Protein AF-A0A9C8L673-F1 (afdb_monomer)

Secondary structure (DSSP, 8-state):
------PPP-PPP--PPP-------TT--------SEEEEEEEESSEE-TT-EEEEEEEEEE-SSSPEEEEEEEEE--EETTEEPEEEEEPTTSPPPSEEETTEEEEEEEEE-TT-EEEEEEEEEPPSS-EEEEEEEEEE-TTS-----SSTTTTEEEEEE--SEEEEEEEE-SEEETT-EEEEEEEEEE-SSS-EEEEEEEEEPPTTEEEEEEEESSPPSEETTEEEEEEE-TT-EEEEEEEEEE--TTPPSEEEEEEEEEEE-STT--EEEEPPPEEEEEEE-PPPEEEEEEEESSEEETT-EEEEEEEEEE-SSSPEEEEEEEEEPPTTEEEEEE--SSSEEEE-SSEEEEEEEEE-TT-EEEEEEEEEE-TTPPSEEEEEEEEEE-SSS----PPPP-PEEEEEE---SEEEEEEEE-SEEETT-EEEEEEEEEE-SSS-EEEEEEEEEPPTTEEEEEEEESSPPEE-TTS-EEEEEEEEE-TT-EEEEEEEEEE-TTPPSEEEE-EEEEEETTEEE--SS---EEEEEPP-S-EEEEEEEES-SEEETT-EEEEEEEEEEESSS-EEEEEEEEE--TTEEEEEESSS-PPPEEETTEEEE-TTTSEEE-TT-EEEEEEEEEEPTTPPSEEEEEEEEEEEESS-S--PPEEEEEEEE----PPP------------

Radius of gyration: 57.79 Å; Cα contacts (8 Å, |Δi|>4): 1759; chains: 1; bounding box: 120×98×154 Å

Nearest PDB structures (foldseek):
  8wa2-assembly1_B  TM=1.754E-01  e=1.405E-17  Chlamydomonas reinhardtii
  8wa2-assembly1_F  TM=1.822E-01  e=8.745E-17  Chlamydomonas reinhardtii
  8wa2-assembly1_C  TM=1.808E-01  e=2.502E-16  Chlamydomonas reinhardtii
  8wa2-assembly1_D  TM=1.778E-01  e=2.502E-16  Chlamydomonas reinhardtii
  8txb-assembly1_A  TM=1.799E-01  e=7.451E-13  Chlamydomonas reinhardtii

Mean predicted aligned error: 19.97 Å

Foldseek 3Di:
DDDDDDDDDDDDDDDDDDDDDDDDDPPPPPDPQDQQWAWFKEWPPQEAAAQGKIKMKIKIFGAFQAKDWWKKKKKFFWDDPPFTKAFDFWDPPADAFPDDDDRIGMHTGDMAHHRGMHMTMTMIGHHLDWAKTKIFMDMDHPVDDDNDHPDNCRRIYIHGHDAQKAKAKDKPPLEEAAQAKIKMKIKIFGQDPFKFFFKKKWKAFFPQKFFDFWDDFDDFPDGVVTMDTDTAGHGGMGMTMTMIHGHDLQDDFAKTWMWMWIAGPDPRRGDIHIYDIGIHGHHDYDWDKDKDKEKPPLEDEAFGKIKMKIKIWTQGQDKFAFKKKKKAFWPQKFFDFWPFDQWDFDDGPNITMTTHGMDHHGDMGMTMGMMTGHNPDDFDWTWMWMWMATDPDGPVTDPIHDTHIHGYDHDHQKEWEKAKPPLEEAAQDKIKMKIKIWGQHPAKFAFKKKKKFWFPQKAWADWPDDDFFQADFRNRMGMDTDGIAGHGRMDMTMTMMHHHLPDAFDKTFMDMAMDTPRHGDDHPDDTHIHGYHHDPAFHKDWAKGKPDQEDEAFDKIKMKIKIFGQGVFKWFFKKKKKFFDPQKAWDFWPDPFDQFDDDPVITIQTRVGPGIDGNGGMDMTMTIMTGHNPHDFAKDWIWMAMATVVGRRDRRIHTYIHGYDYDDDDPDDDDDDDDDDDDD

Solvent-accessible surface area (backbone atoms only — not comparable to full-atom values): 36411 Å² total; per-residue (Å²): 138,86,87,82,88,85,87,83,84,80,89,84,83,84,82,89,78,88,81,81,88,72,82,88,72,96,75,78,79,79,78,80,82,69,61,41,36,46,45,38,38,42,48,44,60,49,61,40,44,32,60,28,73,32,36,39,39,40,36,40,32,26,73,38,81,62,65,49,67,44,32,32,38,42,34,40,49,30,61,51,97,89,36,61,30,39,83,70,49,70,43,90,93,40,83,76,63,78,43,76,58,95,45,35,43,27,37,65,66,37,68,30,49,37,65,34,69,44,64,48,40,33,36,32,34,42,27,75,53,61,47,82,31,61,30,41,54,49,54,47,45,90,85,74,69,60,56,52,46,98,40,86,61,35,30,37,24,59,33,36,22,41,66,38,55,50,49,48,65,51,63,45,61,50,58,46,45,61,75,42,68,33,38,39,38,38,41,41,33,24,72,32,97,51,69,43,54,61,33,34,39,39,38,48,67,29,89,40,45,44,72,66,46,80,74,46,61,75,76,61,82,40,60,83,61,35,24,37,75,41,72,34,46,53,74,31,73,45,54,40,29,33,32,34,28,33,78,43,51,80,44,69,58,44,80,40,57,31,40,39,43,26,42,32,80,38,96,71,50,68,47,83,44,63,28,73,69,43,63,34,34,30,77,42,52,66,78,25,68,51,76,48,69,47,58,46,57,48,59,43,39,30,47,31,72,33,36,40,42,36,40,39,34,29,52,18,90,60,66,42,34,53,31,36,40,39,36,39,56,28,91,56,47,43,66,71,46,82,68,48,73,86,55,45,81,76,43,58,69,78,37,36,29,34,40,32,69,63,46,47,48,69,36,71,49,60,46,31,34,34,33,28,35,30,77,84,45,68,61,47,80,40,51,29,44,43,42,39,41,36,76,72,60,85,46,91,57,46,78,65,46,78,57,46,57,32,36,33,42,75,52,75,39,39,47,32,43,56,44,55,45,59,44,65,44,45,25,52,36,72,34,34,40,42,35,43,40,32,33,66,30,92,58,61,46,50,58,34,35,38,39,40,35,47,34,92,62,34,29,60,51,48,74,76,37,64,79,78,55,54,62,48,75,75,28,31,34,40,35,40,81,34,71,64,44,47,57,67,38,75,50,60,43,27,33,33,30,39,33,37,48,85,45,68,64,45,78,44,46,39,47,66,45,41,42,33,91,89,48,88,33,60,55,74,57,75,56,45,55,34,38,34,37,57,48,89,59,61,21,41,49,69,46,42,34,50,77,51,58,65,43,41,49,56,37,74,44,38,41,37,39,40,39,34,33,56,39,83,47,64,34,30,54,25,27,40,42,31,40,42,39,93,49,42,42,85,71,47,71,76,52,102,64,56,80,58,53,78,55,86,54,31,45,28,29,45,44,86,33,61,22,68,44,46,49,74,38,72,49,76,50,38,32,36,32,36,34,34,76,80,43,72,74,46,79,42,56,37,32,35,35,38,40,30,44,71,78,44,40,52,74,63,60,30,52,31,59,32,33,31,42,80,70,82,76,76,77,79,81,79,84,77,85,83,80,82,79,85,87,128

Structure (mmCIF, N/CA/C/O backbone):
data_AF-A0A9C8L673-F1
#
_entry.id   AF-A0A9C8L673-F1
#
loop_
_atom_site.group_PDB
_atom_site.id
_atom_site.type_symbol
_atom_site.label_atom_id
_atom_site.label_alt_id
_atom_site.label_comp_id
_atom_site.label_asym_id
_atom_site.label_entity_id
_atom_site.label_seq_id
_atom_site.pdbx_PDB_ins_code
_atom_site.Cartn_x
_atom_site.Cartn_y
_atom_site.Cartn_z
_atom_site.occupancy
_atom_site.B_iso_or_equiv
_atom_site.auth_seq_id
_atom_site.auth_comp_id
_atom_site.auth_asym_id
_atom_site.auth_atom_id
_atom_site.pdbx_PDB_model_num
ATOM 1 N N . MET A 1 1 ? 33.369 28.842 -20.170 1.00 35.59 1 MET A N 1
ATOM 2 C CA . MET A 1 1 ? 34.701 29.177 -19.615 1.00 35.59 1 MET A CA 1
ATOM 3 C C . MET A 1 1 ? 35.451 27.882 -19.359 1.00 35.59 1 MET A C 1
ATOM 5 O O . MET A 1 1 ? 34.819 26.948 -18.892 1.00 35.59 1 MET A O 1
ATOM 9 N N . GLY A 1 2 ? 36.757 27.855 -19.638 1.00 32.34 2 GLY A N 1
ATOM 10 C CA . GLY A 1 2 ? 37.657 26.732 -19.344 1.00 32.34 2 GLY A CA 1
ATOM 11 C C . GLY A 1 2 ? 38.035 25.933 -20.591 1.00 32.34 2 GLY A C 1
ATOM 12 O O . GLY A 1 2 ? 37.265 25.095 -21.038 1.00 32.34 2 GLY A O 1
ATOM 13 N N . GLY A 1 3 ? 39.199 26.234 -21.170 1.00 31.56 3 GLY A N 1
ATOM 14 C CA . GLY A 1 3 ? 39.782 25.476 -22.280 1.00 31.56 3 GLY A CA 1
ATOM 15 C C . GLY A 1 3 ? 40.693 24.345 -21.810 1.00 31.56 3 GLY A C 1
ATOM 16 O O . GLY A 1 3 ? 41.076 24.341 -20.650 1.00 31.56 3 GLY A O 1
ATOM 17 N N . PHE A 1 4 ? 41.063 23.449 -22.733 1.00 31.27 4 PHE A N 1
ATOM 18 C CA . PHE A 1 4 ? 42.420 22.915 -22.933 1.00 31.27 4 PHE A CA 1
ATOM 19 C C . PHE A 1 4 ? 42.518 22.228 -24.316 1.00 31.27 4 PHE A C 1
ATOM 21 O O . PHE A 1 4 ? 41.842 21.248 -24.594 1.00 31.27 4 PHE A O 1
ATOM 28 N N . VAL A 1 5 ? 43.320 22.857 -25.183 1.00 31.53 5 VAL A N 1
ATOM 29 C CA . VAL A 1 5 ? 44.397 22.350 -26.062 1.00 31.53 5 VAL A CA 1
ATOM 30 C C . VAL A 1 5 ? 44.378 20.886 -26.542 1.00 31.53 5 VAL A C 1
ATOM 32 O O . VAL A 1 5 ? 44.521 19.974 -25.739 1.00 31.53 5 VAL A O 1
ATOM 35 N N . TYR A 1 6 ? 44.477 20.703 -27.868 1.00 25.89 6 TYR A N 1
ATOM 36 C CA . TYR A 1 6 ? 45.421 19.751 -28.473 1.00 25.89 6 TYR A CA 1
ATOM 37 C C . TYR A 1 6 ? 46.210 20.420 -29.609 1.00 25.89 6 TYR A C 1
ATOM 39 O O . TYR A 1 6 ? 45.678 21.159 -30.434 1.00 25.89 6 TYR A O 1
ATOM 47 N N . THR A 1 7 ? 47.515 20.183 -29.563 1.00 28.44 7 THR A N 1
ATOM 48 C CA . THR A 1 7 ? 48.621 20.714 -30.366 1.00 28.44 7 THR A CA 1
ATOM 49 C C . THR A 1 7 ? 48.690 20.123 -31.775 1.00 28.44 7 THR A C 1
ATOM 51 O O . THR A 1 7 ? 48.668 18.906 -31.929 1.00 28.44 7 THR A O 1
ATOM 54 N N . ALA A 1 8 ? 48.887 20.980 -32.783 1.00 27.06 8 ALA A N 1
ATOM 55 C CA . ALA A 1 8 ? 49.364 20.601 -34.113 1.00 27.06 8 ALA A CA 1
ATOM 56 C C . ALA A 1 8 ? 50.887 20.812 -34.189 1.00 27.06 8 ALA A C 1
ATOM 58 O O . ALA A 1 8 ? 51.390 21.872 -33.813 1.00 27.06 8 ALA A O 1
ATOM 59 N N . VAL A 1 9 ? 51.612 19.792 -34.653 1.00 28.94 9 VAL A N 1
ATOM 60 C CA . VAL A 1 9 ? 53.073 19.786 -34.804 1.00 28.94 9 VAL A CA 1
ATOM 61 C C . VAL A 1 9 ? 53.443 20.093 -36.260 1.00 28.94 9 VAL A C 1
ATOM 63 O O . VAL A 1 9 ? 53.051 19.376 -37.172 1.00 28.94 9 VAL A O 1
ATOM 66 N N . SER A 1 10 ? 54.153 21.217 -36.399 1.00 28.69 10 SER A N 1
ATOM 67 C CA . SER A 1 10 ? 55.094 21.691 -37.430 1.00 28.69 10 SER A CA 1
ATOM 68 C C . SER A 1 10 ? 55.016 21.169 -38.874 1.00 28.69 10 SER A C 1
ATOM 70 O O . SER A 1 10 ? 55.391 20.037 -39.172 1.00 28.69 10 SER A O 1
ATOM 72 N N . ALA A 1 11 ? 54.742 22.103 -39.790 1.00 28.67 11 ALA A N 1
ATOM 73 C CA . ALA A 1 11 ? 55.317 22.108 -41.130 1.00 28.67 11 ALA A CA 1
ATOM 74 C C . ALA A 1 11 ? 56.735 22.706 -41.059 1.00 28.67 11 ALA A C 1
ATOM 76 O O . ALA A 1 11 ? 56.901 23.850 -40.631 1.00 28.67 11 ALA A O 1
ATOM 77 N N . GLU A 1 12 ? 57.747 21.942 -41.469 1.00 29.77 12 GLU A N 1
ATOM 78 C CA . GLU A 1 12 ? 59.088 22.466 -41.723 1.00 29.77 12 GLU A CA 1
ATOM 79 C C . GLU A 1 12 ? 59.217 22.883 -43.188 1.00 29.77 12 GLU A C 1
ATOM 81 O O . GLU A 1 12 ? 58.842 22.171 -44.117 1.00 29.77 12 GLU A O 1
ATOM 86 N N . THR A 1 13 ? 59.743 24.090 -43.360 1.00 31.95 13 THR A N 1
ATOM 87 C CA . THR A 1 13 ? 60.019 24.747 -44.634 1.00 31.95 13 THR A CA 1
ATOM 88 C C . THR A 1 13 ? 61.479 24.469 -44.984 1.00 31.95 13 THR A C 1
ATOM 90 O O . THR A 1 13 ? 62.339 24.717 -44.144 1.00 31.95 13 THR A O 1
ATOM 93 N N . TYR A 1 14 ? 61.792 24.041 -46.211 1.00 27.98 14 TYR A N 1
ATOM 94 C CA . TYR A 1 14 ? 63.162 24.100 -46.739 1.00 27.98 14 TYR A CA 1
ATOM 95 C C . TYR A 1 14 ? 63.211 24.933 -48.029 1.00 27.98 14 TYR A C 1
ATOM 97 O O . TYR A 1 14 ? 62.937 24.464 -49.126 1.00 27.98 14 TYR A O 1
ATOM 105 N N . MET A 1 15 ? 63.503 26.219 -47.816 1.00 28.95 15 MET A N 1
ATOM 106 C CA . MET A 1 15 ? 64.456 27.075 -48.536 1.00 28.95 15 MET A CA 1
ATOM 107 C C . MET A 1 15 ? 64.627 26.854 -50.051 1.00 28.95 15 MET A C 1
ATOM 109 O O . MET A 1 15 ? 65.399 26.006 -50.493 1.00 28.95 15 MET A O 1
ATOM 113 N N . ALA A 1 16 ? 64.025 27.747 -50.841 1.00 30.86 16 ALA A N 1
ATOM 114 C CA . ALA A 1 16 ? 64.469 28.041 -52.199 1.00 30.86 16 ALA A CA 1
ATOM 115 C C . ALA A 1 16 ? 65.799 28.821 -52.162 1.00 30.86 16 ALA A C 1
ATOM 117 O O . ALA A 1 16 ? 65.893 29.863 -51.511 1.00 30.86 16 ALA A O 1
ATOM 118 N N . ALA A 1 17 ? 66.815 28.327 -52.873 1.00 30.39 17 ALA A N 1
ATOM 119 C CA . ALA A 1 17 ? 68.044 29.060 -53.174 1.00 30.39 17 ALA A CA 1
ATOM 120 C C . ALA A 1 17 ? 67.933 29.735 -54.560 1.00 30.39 17 ALA A C 1
ATOM 122 O O . ALA A 1 17 ? 67.296 29.174 -55.455 1.00 30.39 17 ALA A O 1
ATOM 123 N N . PRO A 1 18 ? 68.526 30.927 -54.764 1.00 36.09 18 PRO A N 1
ATOM 124 C CA . PRO A 1 18 ? 68.388 31.689 -55.999 1.00 36.09 18 PRO A CA 1
ATOM 125 C C . PRO A 1 18 ? 69.344 31.146 -57.066 1.00 36.09 18 PRO A C 1
ATOM 127 O O . PRO A 1 18 ? 70.542 31.023 -56.820 1.00 36.09 18 PRO A O 1
ATOM 130 N N . ILE A 1 19 ? 68.837 30.861 -58.266 1.00 32.25 19 ILE A N 1
ATOM 131 C CA . ILE A 1 19 ? 69.687 30.607 -59.435 1.00 32.25 19 ILE A CA 1
ATOM 132 C C . ILE A 1 19 ? 69.687 31.875 -60.289 1.00 32.25 19 ILE A C 1
ATOM 134 O O . ILE A 1 19 ? 68.665 32.268 -60.852 1.00 32.25 19 ILE A O 1
ATOM 138 N N . CYS A 1 20 ? 70.847 32.530 -60.346 1.00 29.39 20 CYS A N 1
ATOM 139 C CA . CYS A 1 20 ? 71.157 33.559 -61.329 1.00 29.39 20 CYS A CA 1
ATOM 140 C C . CYS A 1 20 ? 71.149 32.934 -62.729 1.00 29.39 20 CYS A C 1
ATOM 142 O O . CYS A 1 20 ? 71.805 31.923 -62.967 1.00 29.39 20 CYS A O 1
ATOM 144 N N . ILE A 1 21 ? 70.414 33.551 -63.651 1.00 36.72 21 ILE A N 1
ATOM 145 C CA . ILE A 1 21 ? 70.457 33.226 -65.075 1.00 36.72 21 ILE A CA 1
ATOM 146 C C . ILE A 1 21 ? 71.774 33.778 -65.632 1.00 36.72 21 ILE A C 1
ATOM 148 O O . ILE A 1 21 ? 71.919 34.990 -65.776 1.00 36.72 21 ILE A O 1
ATOM 152 N N . GLU A 1 22 ? 72.708 32.897 -65.979 1.00 34.75 22 GLU A N 1
ATOM 153 C CA . GLU A 1 22 ? 73.768 33.189 -66.944 1.00 34.75 22 GLU A CA 1
ATOM 154 C C . GLU A 1 22 ? 73.560 32.313 -68.184 1.00 34.75 22 GLU A C 1
ATOM 156 O O . GLU A 1 22 ? 73.491 31.094 -68.088 1.00 34.75 22 GLU A O 1
ATOM 161 N N . SER A 1 23 ? 73.469 32.974 -69.342 1.00 34.47 23 SER A N 1
ATOM 162 C CA . SER A 1 23 ? 73.845 32.464 -70.666 1.00 34.47 23 SER A CA 1
ATOM 163 C C . SER A 1 23 ? 73.240 31.124 -71.127 1.00 34.47 23 SER A C 1
ATOM 165 O O . SER A 1 23 ? 73.740 30.044 -70.828 1.00 34.47 23 SER A O 1
ATOM 167 N N . ILE A 1 24 ? 72.236 31.213 -72.002 1.00 38.72 24 ILE A N 1
ATOM 168 C CA . ILE A 1 24 ? 71.725 30.096 -72.809 1.00 38.72 24 ILE A CA 1
ATOM 169 C C . ILE A 1 24 ? 72.817 29.645 -73.797 1.00 38.72 24 ILE A C 1
ATOM 171 O O . ILE A 1 24 ? 73.172 30.395 -74.705 1.00 38.72 24 ILE A O 1
ATOM 175 N N . ASP A 1 25 ? 73.308 28.413 -73.650 1.00 40.44 25 ASP A N 1
ATOM 176 C CA . ASP A 1 25 ? 73.927 27.654 -74.743 1.00 40.44 25 ASP A CA 1
ATOM 177 C C . ASP A 1 25 ? 72.799 27.113 -75.653 1.00 40.44 25 ASP A C 1
ATOM 179 O O . ASP A 1 25 ? 71.955 26.352 -75.171 1.00 40.44 25 ASP A O 1
ATOM 183 N N . PRO A 1 26 ? 72.718 27.482 -76.948 1.00 47.59 26 PRO A N 1
ATOM 184 C CA . PRO A 1 26 ? 71.648 27.028 -77.836 1.00 47.59 26 PRO A CA 1
ATOM 185 C C . PRO A 1 26 ? 71.803 25.584 -78.351 1.00 47.59 26 PRO A C 1
ATOM 187 O O . PRO A 1 26 ? 71.117 25.225 -79.309 1.00 47.59 26 PRO A O 1
ATOM 190 N N . THR A 1 27 ? 72.684 24.750 -77.783 1.00 49.81 27 THR A N 1
ATOM 191 C CA . THR A 1 27 ? 72.929 23.386 -78.303 1.00 49.81 27 THR A CA 1
ATOM 192 C C . THR A 1 27 ? 72.735 22.226 -77.324 1.00 49.81 27 THR A C 1
ATOM 194 O O . THR A 1 27 ? 73.124 21.098 -77.627 1.00 49.81 27 THR A O 1
ATOM 197 N N . ALA A 1 28 ? 72.025 22.425 -76.211 1.00 42.72 28 ALA A N 1
ATOM 198 C CA . ALA A 1 28 ? 71.525 21.297 -75.423 1.00 42.72 28 ALA A CA 1
ATOM 199 C C . ALA A 1 28 ? 70.303 20.656 -76.115 1.00 42.72 28 ALA A C 1
ATOM 201 O O . ALA A 1 28 ? 69.179 21.151 -76.024 1.00 42.72 28 ALA A O 1
ATOM 202 N N . GLN A 1 29 ? 70.526 19.553 -76.834 1.00 45.50 29 GLN A N 1
ATOM 203 C CA . GLN A 1 29 ? 69.458 18.658 -77.285 1.00 45.50 29 GLN A CA 1
ATOM 204 C C . GLN A 1 29 ? 68.737 18.105 -76.046 1.00 45.50 29 GLN A C 1
ATOM 206 O O . GLN A 1 29 ? 69.308 17.324 -75.289 1.00 45.50 29 GLN A O 1
ATOM 211 N N . VAL A 1 30 ? 67.488 18.519 -75.830 1.00 42.88 30 VAL A N 1
ATOM 212 C CA . VAL A 1 30 ? 66.579 17.840 -74.902 1.00 42.88 30 VAL A CA 1
ATOM 213 C C . VAL A 1 30 ? 66.146 16.549 -75.588 1.00 42.88 30 VAL A C 1
ATOM 215 O O . VAL A 1 30 ? 65.325 16.568 -76.504 1.00 42.88 30 VAL A O 1
ATOM 218 N N . GLU A 1 31 ? 66.741 15.430 -75.185 1.00 42.56 31 GLU A N 1
ATOM 219 C CA . GLU A 1 31 ? 66.270 14.105 -75.568 1.00 42.56 31 GLU A CA 1
ATOM 220 C C . GLU A 1 31 ? 64.918 13.881 -74.875 1.00 42.56 31 GLU A C 1
ATOM 222 O O . GLU A 1 31 ? 64.834 13.744 -73.655 1.00 42.56 31 GLU A O 1
ATOM 227 N N . VAL A 1 32 ? 63.830 13.936 -75.647 1.00 44.84 32 VAL A N 1
ATOM 228 C CA . VAL A 1 32 ? 62.503 13.541 -75.169 1.00 44.84 32 VAL A CA 1
ATOM 229 C C . VAL A 1 32 ? 62.574 12.043 -74.893 1.00 44.84 32 VAL A C 1
ATOM 231 O O . VAL A 1 32 ? 62.587 11.240 -75.826 1.00 44.84 32 VAL A O 1
ATOM 234 N N . VAL A 1 33 ? 62.655 11.667 -73.617 1.00 49.94 33 VAL A N 1
ATOM 235 C CA . VAL A 1 33 ? 62.557 10.271 -73.189 1.00 49.94 33 VAL A CA 1
ATOM 236 C C . VAL A 1 33 ? 61.153 9.793 -73.552 1.00 49.94 33 VAL A C 1
ATOM 238 O O . VAL A 1 33 ? 60.164 10.221 -72.964 1.00 49.94 33 VAL A O 1
ATOM 241 N N . LYS A 1 34 ? 61.055 8.963 -74.587 1.00 57.34 34 LYS A N 1
ATOM 242 C CA . LYS A 1 34 ? 59.799 8.354 -75.018 1.00 57.34 34 LYS A CA 1
ATOM 243 C C . LYS A 1 34 ? 59.564 7.111 -74.157 1.00 57.34 34 LYS A C 1
ATOM 245 O O . LYS A 1 34 ? 60.416 6.232 -74.116 1.00 57.34 34 LYS A O 1
ATOM 250 N N . GLU A 1 35 ? 58.422 7.030 -73.482 1.00 65.19 35 GLU A N 1
ATOM 251 C CA . GLU A 1 35 ? 57.990 5.810 -72.785 1.00 65.19 35 GLU A CA 1
ATOM 252 C C . GLU A 1 35 ? 57.924 4.635 -73.779 1.00 65.19 35 GLU A C 1
ATOM 254 O O . GLU A 1 35 ? 57.133 4.671 -74.731 1.00 65.19 35 GLU A O 1
ATOM 259 N N . ILE A 1 36 ? 58.737 3.589 -73.577 1.00 77.19 36 ILE A N 1
ATOM 260 C CA . ILE A 1 36 ? 58.704 2.404 -74.455 1.00 77.19 36 ILE A CA 1
ATOM 261 C C . ILE A 1 36 ? 57.532 1.487 -74.093 1.00 77.19 36 ILE A C 1
ATOM 263 O O . ILE A 1 36 ? 56.841 0.982 -74.980 1.00 77.19 36 ILE A O 1
ATOM 267 N N . ILE A 1 37 ? 57.313 1.238 -72.799 1.00 85.25 37 ILE A N 1
ATOM 268 C CA . ILE A 1 37 ? 56.260 0.342 -72.317 1.00 85.25 37 ILE A CA 1
ATOM 269 C C . ILE A 1 37 ? 55.188 1.157 -71.604 1.00 85.25 37 ILE A C 1
ATOM 271 O O . ILE A 1 37 ? 55.451 1.752 -70.566 1.00 85.25 37 ILE A O 1
ATOM 275 N N . GLU A 1 38 ? 53.966 1.106 -72.123 1.00 86.69 38 GLU A N 1
ATOM 276 C CA . GLU A 1 38 ? 52.779 1.604 -71.431 1.00 86.69 38 GLU A CA 1
ATOM 277 C C . GLU A 1 38 ? 52.245 0.514 -70.496 1.00 86.69 38 GLU A C 1
ATOM 279 O O . GLU A 1 38 ? 51.929 -0.597 -70.942 1.00 86.69 38 GLU A O 1
ATOM 284 N N . LEU A 1 39 ? 52.151 0.831 -69.203 1.00 89.56 39 LEU A N 1
ATOM 285 C CA . LEU A 1 39 ? 51.694 -0.078 -68.156 1.00 89.56 39 LEU A CA 1
ATOM 286 C C . LEU A 1 39 ? 50.306 0.334 -67.662 1.00 89.56 39 LEU A C 1
ATOM 288 O O . LEU A 1 39 ? 50.127 1.438 -67.158 1.00 89.56 39 LEU A O 1
ATOM 292 N N . LYS A 1 40 ? 49.336 -0.578 -67.770 1.00 91.12 40 LYS A N 1
ATOM 293 C CA . LYS A 1 40 ? 47.960 -0.377 -67.296 1.00 91.12 40 LYS A CA 1
ATOM 294 C C . LYS A 1 40 ? 47.486 -1.518 -66.420 1.00 91.12 40 LYS A C 1
ATOM 296 O O . LYS A 1 40 ? 47.863 -2.671 -66.634 1.00 91.12 40 LYS A O 1
ATOM 301 N N . LYS A 1 41 ? 46.598 -1.215 -65.480 1.00 94.19 41 LYS A N 1
ATOM 302 C CA . LYS A 1 41 ? 46.007 -2.182 -64.565 1.00 94.19 41 LYS A CA 1
ATOM 303 C C . LYS A 1 41 ? 44.508 -1.967 -64.419 1.00 94.19 41 LYS A C 1
ATOM 305 O O . LYS A 1 41 ? 44.035 -0.846 -64.285 1.00 94.19 41 LYS A O 1
ATOM 310 N N . LYS A 1 42 ? 43.754 -3.065 -64.396 1.00 94.62 42 LYS A N 1
ATOM 311 C CA . LYS A 1 42 ? 42.303 -3.052 -64.185 1.00 94.62 42 LYS A CA 1
ATOM 312 C C . LYS A 1 42 ? 41.864 -4.165 -63.236 1.00 94.62 42 LYS A C 1
ATOM 314 O O . LYS A 1 42 ? 42.452 -5.245 -63.246 1.00 94.62 42 LYS A O 1
ATOM 319 N N . ALA A 1 43 ? 40.820 -3.904 -62.451 1.00 94.88 43 ALA A N 1
ATOM 320 C CA . ALA A 1 43 ? 40.105 -4.898 -61.654 1.00 94.88 43 ALA A CA 1
ATOM 321 C C . ALA A 1 43 ? 38.739 -5.214 -62.274 1.00 94.88 43 ALA A C 1
ATOM 323 O O . ALA A 1 43 ? 38.100 -4.352 -62.880 1.00 94.88 43 ALA A O 1
ATOM 324 N N . THR A 1 44 ? 38.268 -6.452 -62.150 1.00 92.06 44 THR A N 1
ATOM 325 C CA . THR A 1 44 ? 36.900 -6.825 -62.529 1.00 92.06 44 THR A CA 1
ATOM 326 C C . THR A 1 44 ? 36.389 -7.971 -61.647 1.00 92.06 44 THR A C 1
ATOM 328 O O . THR A 1 44 ? 37.042 -9.015 -61.595 1.00 92.06 44 THR A O 1
ATOM 331 N N . PRO A 1 45 ? 35.223 -7.828 -60.988 1.00 88.31 45 PRO A N 1
ATOM 332 C CA . PRO A 1 45 ? 34.434 -6.595 -60.850 1.00 88.31 45 PRO A CA 1
ATOM 333 C C . PRO A 1 45 ? 35.122 -5.562 -59.928 1.00 88.31 45 PRO A C 1
ATOM 335 O O . PRO A 1 45 ? 36.024 -5.906 -59.171 1.00 88.31 45 PRO A O 1
ATOM 338 N N . GLU A 1 46 ? 34.712 -4.292 -60.007 1.00 84.81 46 GLU A N 1
ATOM 339 C CA . GLU A 1 46 ? 35.272 -3.187 -59.196 1.00 84.81 46 GLU A CA 1
ATOM 340 C C . GLU A 1 46 ? 34.712 -3.146 -57.759 1.00 84.81 46 GLU A C 1
ATOM 342 O O . GLU A 1 46 ? 35.268 -2.462 -56.905 1.00 84.81 46 GLU A O 1
ATOM 347 N N . ALA A 1 47 ? 33.655 -3.917 -57.471 1.00 79.56 47 ALA A N 1
ATOM 348 C CA . ALA A 1 47 ? 33.102 -4.109 -56.133 1.00 79.56 47 ALA A CA 1
ATOM 349 C C . ALA A 1 47 ? 32.771 -5.588 -55.879 1.00 79.56 47 ALA A C 1
ATOM 351 O O . ALA A 1 47 ? 32.221 -6.263 -56.754 1.00 79.56 47 ALA A O 1
ATOM 352 N N . VAL A 1 48 ? 33.102 -6.091 -54.688 1.00 77.38 48 VAL A N 1
ATOM 353 C CA . VAL A 1 48 ? 32.907 -7.498 -54.288 1.00 77.38 48 VAL A CA 1
ATOM 354 C C . VAL A 1 48 ? 32.566 -7.614 -52.800 1.00 77.38 48 VAL A C 1
ATOM 356 O O . VAL A 1 48 ? 32.988 -6.770 -52.016 1.00 77.38 48 VAL A O 1
ATOM 359 N N . PRO A 1 49 ? 31.840 -8.656 -52.362 1.00 70.31 49 PRO A N 1
ATOM 360 C CA . PRO A 1 49 ? 31.674 -8.932 -50.936 1.00 70.31 49 PRO A CA 1
ATOM 361 C C . PRO A 1 49 ? 32.995 -9.405 -50.297 1.00 70.31 49 PRO A C 1
ATOM 363 O O . PRO A 1 49 ? 33.933 -9.777 -51.015 1.00 70.31 49 PRO A O 1
ATOM 366 N N . PRO A 1 50 ? 33.084 -9.467 -48.954 1.00 76.88 50 PRO A N 1
ATOM 367 C CA . PRO A 1 50 ? 34.266 -9.971 -48.276 1.00 76.88 50 PRO A CA 1
ATOM 368 C C . PRO A 1 50 ? 34.497 -11.435 -48.648 1.00 76.88 50 PRO A C 1
ATOM 370 O O . PRO A 1 50 ? 33.545 -12.191 -48.850 1.00 76.88 50 PRO A O 1
ATOM 373 N N . LEU A 1 51 ? 35.764 -11.832 -48.786 1.00 75.19 51 LEU A N 1
ATOM 374 C CA . LEU A 1 51 ? 36.151 -13.138 -49.340 1.00 75.19 51 LEU A CA 1
ATOM 375 C C . LEU A 1 51 ? 35.618 -13.408 -50.766 1.00 75.19 51 LEU A C 1
ATOM 377 O O . LEU A 1 51 ? 35.671 -14.546 -51.233 1.00 75.19 51 LEU A O 1
ATOM 381 N N . GLY A 1 52 ? 35.127 -12.401 -51.491 1.00 76.44 52 GLY A N 1
ATOM 382 C CA . GLY A 1 52 ? 34.858 -12.483 -52.926 1.00 76.44 52 GLY A CA 1
ATOM 383 C C . GLY A 1 52 ? 36.135 -12.659 -53.757 1.00 76.44 52 GLY A C 1
ATOM 384 O O . GLY A 1 52 ? 37.257 -12.569 -53.252 1.00 76.44 52 GLY A O 1
ATOM 385 N N . THR A 1 53 ? 35.977 -12.925 -55.051 1.00 87.25 53 THR A N 1
ATOM 386 C CA . THR A 1 53 ? 37.101 -13.050 -55.989 1.00 87.25 53 THR A CA 1
ATOM 387 C C . THR A 1 53 ? 37.063 -11.910 -56.993 1.00 87.25 53 THR A C 1
ATOM 389 O O . THR A 1 53 ? 36.023 -11.645 -57.590 1.00 87.25 53 THR A O 1
ATOM 392 N N . VAL A 1 54 ? 38.206 -11.260 -57.191 1.00 93.62 54 VAL A N 1
ATOM 393 C CA . VAL A 1 54 ? 38.421 -10.242 -58.220 1.00 93.62 54 VAL A CA 1
ATOM 394 C C . VAL A 1 54 ? 39.465 -10.737 -59.216 1.00 93.62 54 VAL A C 1
ATOM 396 O O . VAL A 1 54 ? 40.433 -11.394 -58.833 1.00 93.62 54 VAL A O 1
ATOM 399 N N . GLN A 1 55 ? 39.272 -10.442 -60.498 1.00 96.62 55 GLN A N 1
ATOM 400 C CA . GLN A 1 55 ? 40.286 -10.643 -61.527 1.00 96.62 55 GLN A CA 1
ATOM 401 C C . GLN A 1 55 ? 41.056 -9.338 -61.736 1.00 96.62 55 GLN A C 1
ATOM 403 O O . GLN A 1 55 ? 40.450 -8.309 -62.041 1.00 96.62 55 GLN A O 1
ATOM 408 N N . TYR A 1 56 ? 42.381 -9.386 -61.638 1.00 97.25 56 TYR A N 1
ATOM 409 C CA . TYR A 1 56 ? 43.242 -8.294 -62.084 1.00 97.25 56 TYR A CA 1
ATOM 410 C C . TYR A 1 56 ? 43.783 -8.577 -63.485 1.00 97.25 56 TYR A C 1
ATOM 412 O O . TYR A 1 56 ? 44.150 -9.708 -63.803 1.00 97.25 56 TYR A O 1
ATOM 420 N N . GLU A 1 57 ? 43.841 -7.542 -64.320 1.00 96.88 57 GLU A N 1
ATOM 421 C CA . GLU A 1 57 ? 44.519 -7.543 -65.618 1.00 96.88 57 GLU A CA 1
ATOM 422 C C . GLU A 1 57 ? 45.608 -6.469 -65.607 1.00 96.88 57 GLU A C 1
ATOM 424 O O . GLU A 1 57 ? 45.300 -5.290 -65.442 1.00 96.88 57 GLU A O 1
ATOM 429 N N . ILE A 1 58 ? 46.865 -6.876 -65.792 1.00 95.81 58 ILE A N 1
ATOM 430 C CA . ILE A 1 58 ? 47.999 -5.986 -66.066 1.00 95.81 58 ILE A CA 1
ATOM 431 C C . ILE A 1 58 ? 48.265 -6.039 -67.574 1.00 95.81 58 ILE A C 1
ATOM 433 O O . ILE A 1 58 ? 48.382 -7.126 -68.138 1.00 95.81 58 ILE A O 1
ATOM 437 N N . SER A 1 59 ? 48.351 -4.886 -68.229 1.00 93.31 59 SER A N 1
ATOM 438 C CA . SER A 1 59 ? 48.660 -4.745 -69.654 1.00 93.31 59 SER A CA 1
ATOM 439 C C . SER A 1 59 ? 49.984 -4.010 -69.830 1.00 93.31 59 SER A C 1
ATOM 441 O O . SER A 1 59 ? 50.121 -2.889 -69.350 1.00 93.31 59 SER A O 1
ATOM 443 N N . LEU A 1 60 ? 50.930 -4.632 -70.537 1.00 91.50 60 LEU A N 1
ATOM 444 C CA . LEU A 1 60 ? 52.207 -4.041 -70.936 1.00 91.50 60 LEU A CA 1
ATOM 445 C C . LEU A 1 60 ? 52.217 -3.875 -72.453 1.00 91.50 60 LEU A C 1
ATOM 447 O O . LEU A 1 60 ? 52.302 -4.874 -73.173 1.00 91.50 60 LEU A O 1
ATOM 451 N N . LYS A 1 61 ? 52.117 -2.640 -72.949 1.00 90.75 61 LYS A N 1
ATOM 452 C CA . LYS A 1 61 ? 52.110 -2.357 -74.388 1.00 90.75 61 LYS A CA 1
ATOM 453 C C . LYS A 1 61 ? 53.432 -1.763 -74.845 1.00 90.75 61 LYS A C 1
ATOM 455 O O . LYS A 1 61 ? 53.821 -0.696 -74.384 1.00 90.75 61 LYS A O 1
ATOM 460 N N . ASN A 1 62 ? 54.084 -2.436 -75.788 1.00 89.44 62 ASN A N 1
ATOM 461 C CA . ASN A 1 62 ? 55.307 -1.948 -76.406 1.00 89.44 62 ASN A CA 1
ATOM 462 C C . ASN A 1 62 ? 54.977 -0.940 -77.514 1.00 89.44 62 ASN A C 1
ATOM 464 O O . ASN A 1 62 ? 54.354 -1.287 -78.520 1.00 89.44 62 ASN A O 1
ATOM 468 N N . ARG A 1 63 ? 55.369 0.319 -77.304 1.00 84.81 63 ARG A N 1
ATOM 469 C CA . ARG A 1 63 ? 55.158 1.443 -78.230 1.00 84.81 63 ARG A CA 1
ATOM 470 C C . ARG A 1 63 ? 56.249 1.542 -79.306 1.00 84.81 63 ARG A C 1
ATOM 472 O O . ARG A 1 63 ? 56.121 2.362 -80.220 1.00 84.81 63 ARG A O 1
ATOM 479 N N . ASP A 1 64 ? 57.285 0.711 -79.226 1.00 82.56 64 ASP A N 1
ATOM 480 C CA . ASP A 1 64 ? 58.357 0.630 -80.213 1.00 82.56 64 ASP A CA 1
ATOM 481 C C . ASP A 1 64 ? 58.247 -0.614 -81.095 1.00 82.56 64 ASP A C 1
ATOM 483 O O . ASP A 1 64 ? 57.511 -1.558 -80.822 1.00 82.56 64 ASP A O 1
ATOM 487 N N . SER A 1 65 ? 58.985 -0.603 -82.203 1.00 83.62 65 SER A N 1
ATOM 488 C CA . SER A 1 65 ? 58.995 -1.688 -83.192 1.00 83.62 65 SER A CA 1
ATOM 489 C C . SER A 1 65 ? 59.941 -2.839 -82.835 1.00 83.62 65 SER A C 1
ATOM 491 O O . SER A 1 65 ? 59.809 -3.931 -83.387 1.00 83.62 65 SER A O 1
ATOM 493 N N . ALA A 1 66 ? 60.882 -2.623 -81.913 1.00 84.56 66 ALA A N 1
ATOM 494 C CA . ALA A 1 66 ? 61.797 -3.652 -81.433 1.00 84.56 66 ALA A CA 1
ATOM 495 C C . ALA A 1 66 ? 61.225 -4.360 -80.191 1.00 84.56 66 ALA A C 1
ATOM 497 O O . ALA A 1 66 ? 60.557 -3.719 -79.377 1.00 84.56 66 ALA A O 1
ATOM 498 N N . PRO A 1 67 ? 61.475 -5.670 -80.008 1.00 85.44 67 PRO A N 1
ATOM 499 C CA . PRO A 1 67 ? 61.055 -6.376 -78.803 1.00 85.44 67 PRO A CA 1
ATOM 500 C C . PRO A 1 67 ? 61.786 -5.841 -77.565 1.00 85.44 67 PRO A C 1
ATOM 502 O O . PRO A 1 67 ? 63.007 -5.681 -77.581 1.00 85.44 67 PRO A O 1
ATOM 505 N N . VAL A 1 68 ? 61.047 -5.641 -76.473 1.00 86.06 68 VAL A N 1
ATOM 506 C CA . VAL A 1 68 ? 61.616 -5.323 -75.156 1.00 86.06 68 VAL A CA 1
ATOM 507 C C . VAL A 1 68 ? 61.659 -6.603 -74.335 1.00 86.06 68 VAL A C 1
ATOM 509 O O . VAL A 1 68 ? 60.628 -7.228 -74.101 1.00 86.06 68 VAL A O 1
ATOM 512 N N . THR A 1 69 ? 62.857 -7.002 -73.918 1.00 87.25 69 THR A N 1
ATOM 513 C CA . THR A 1 69 ? 63.122 -8.248 -73.179 1.00 87.25 69 THR A CA 1
ATOM 514 C C . THR A 1 69 ? 63.689 -7.944 -71.798 1.00 87.25 69 THR A C 1
ATOM 516 O O . THR A 1 69 ? 64.426 -6.966 -71.658 1.00 87.25 69 THR A O 1
ATOM 519 N N . GLY A 1 70 ? 63.477 -8.830 -70.826 1.00 85.62 70 GLY A N 1
ATOM 520 C CA . GLY A 1 70 ? 64.049 -8.680 -69.484 1.00 85.62 70 GLY A CA 1
ATOM 521 C C . GLY A 1 70 ? 63.186 -7.834 -68.547 1.00 85.62 70 GLY A C 1
ATOM 522 O O . GLY A 1 70 ? 63.704 -7.289 -67.577 1.00 85.62 70 GLY A O 1
ATOM 523 N N . ILE A 1 71 ? 61.894 -7.674 -68.853 1.00 89.19 71 ILE A N 1
ATOM 524 C CA . ILE A 1 71 ? 60.975 -6.891 -68.023 1.00 89.19 71 ILE A CA 1
ATOM 525 C C . ILE A 1 71 ? 60.661 -7.682 -66.752 1.00 89.1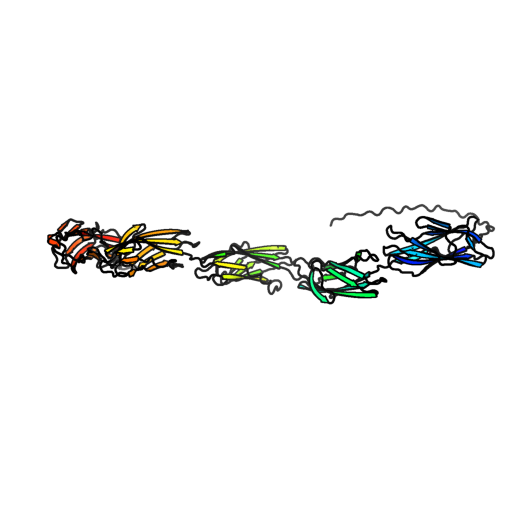9 71 ILE A C 1
ATOM 527 O O . ILE A 1 71 ? 60.327 -8.867 -66.809 1.00 89.19 71 ILE A O 1
ATOM 531 N N . VAL A 1 72 ? 60.737 -7.004 -65.612 1.00 90.62 72 VAL A N 1
ATOM 532 C CA . VAL A 1 72 ? 60.306 -7.521 -64.315 1.00 90.62 72 VAL A CA 1
ATOM 533 C C . VAL A 1 72 ? 59.034 -6.790 -63.912 1.00 90.62 72 VAL A C 1
ATOM 535 O O . VAL A 1 72 ? 59.019 -5.561 -63.897 1.00 90.62 72 VAL A O 1
ATOM 538 N N . VAL A 1 73 ? 57.980 -7.538 -63.587 1.00 93.56 73 VAL A N 1
ATOM 539 C CA . VAL A 1 73 ? 56.699 -7.008 -63.100 1.00 93.56 73 VAL A CA 1
ATOM 540 C C . VAL A 1 73 ? 56.483 -7.493 -61.677 1.00 93.56 73 VAL A C 1
ATOM 542 O O . VAL A 1 73 ? 56.566 -8.691 -61.418 1.00 93.56 73 VAL A O 1
ATOM 545 N N . THR A 1 74 ? 56.167 -6.569 -60.778 1.00 94.19 74 THR A N 1
ATOM 546 C CA . THR A 1 74 ? 55.829 -6.847 -59.384 1.00 94.19 74 THR A CA 1
ATOM 547 C C . THR A 1 74 ? 54.446 -6.286 -59.103 1.00 94.19 74 THR A C 1
ATOM 549 O O . THR A 1 74 ? 54.247 -5.074 -59.101 1.00 94.19 74 THR A O 1
ATOM 552 N N . ASP A 1 75 ? 53.485 -7.158 -58.830 1.00 96.38 75 ASP A N 1
ATOM 553 C CA . ASP A 1 75 ? 52.168 -6.754 -58.356 1.00 96.38 75 ASP A CA 1
ATOM 554 C C . ASP A 1 75 ? 52.077 -6.891 -56.839 1.00 96.38 75 ASP A C 1
ATOM 556 O O . ASP A 1 75 ? 52.377 -7.951 -56.293 1.00 96.38 75 ASP A O 1
ATOM 560 N N . THR A 1 76 ? 51.663 -5.831 -56.146 1.00 95.50 76 THR A N 1
ATOM 561 C CA . THR A 1 76 ? 51.510 -5.836 -54.689 1.00 95.50 76 THR A CA 1
ATOM 562 C C . THR A 1 76 ? 50.032 -5.892 -54.306 1.00 95.50 76 THR A C 1
ATOM 564 O O . THR A 1 76 ? 49.321 -4.878 -54.345 1.00 95.50 76 THR A O 1
ATOM 567 N N . LEU A 1 77 ? 49.573 -7.072 -53.875 1.00 96.12 77 LEU A N 1
ATOM 568 C CA . LEU A 1 77 ? 48.202 -7.324 -53.432 1.00 96.12 77 LEU A CA 1
ATOM 569 C C . LEU A 1 77 ? 47.803 -6.415 -52.253 1.00 96.12 77 LEU A C 1
ATOM 571 O O . LEU A 1 77 ? 48.625 -6.169 -51.364 1.00 96.12 77 LEU A O 1
ATOM 575 N N . PRO A 1 78 ? 46.554 -5.913 -52.201 1.00 94.31 78 PRO A N 1
ATOM 576 C CA . PRO A 1 78 ? 46.114 -5.005 -51.141 1.00 94.31 78 PRO A CA 1
ATOM 577 C C . PRO A 1 78 ? 46.047 -5.640 -49.746 1.00 94.31 78 PRO A C 1
ATOM 579 O O . PRO A 1 78 ? 46.094 -6.858 -49.578 1.00 94.31 78 PRO A O 1
ATOM 582 N N . ARG A 1 79 ? 45.885 -4.797 -48.717 1.00 90.25 79 ARG A N 1
ATOM 583 C CA . ARG A 1 79 ? 45.441 -5.221 -47.381 1.00 90.25 79 ARG A CA 1
ATOM 584 C C . ARG A 1 79 ? 44.438 -4.227 -46.832 1.00 90.25 79 ARG A C 1
ATOM 586 O O . ARG A 1 79 ? 44.567 -3.031 -47.088 1.00 90.25 79 ARG A O 1
ATOM 593 N N . ILE A 1 80 ? 43.524 -4.720 -46.014 1.00 82.69 80 ILE A N 1
ATOM 594 C CA . ILE A 1 80 ? 42.605 -3.896 -45.230 1.00 82.69 80 ILE A CA 1
ATOM 595 C C . ILE A 1 80 ? 42.843 -4.251 -43.764 1.00 82.69 80 ILE A C 1
ATOM 597 O O . ILE A 1 80 ? 42.698 -5.410 -43.386 1.00 82.69 80 ILE A O 1
ATOM 601 N N . SER A 1 81 ? 43.275 -3.275 -42.961 1.00 80.31 81 SER A N 1
ATOM 602 C CA . SER A 1 81 ? 43.454 -3.396 -41.501 1.00 80.31 81 SER A CA 1
ATOM 603 C C . SER A 1 81 ? 44.170 -4.677 -41.035 1.00 80.31 81 SER A C 1
ATOM 605 O O . SER A 1 81 ? 43.743 -5.334 -40.093 1.00 80.31 81 SER A O 1
ATOM 607 N N . GLY A 1 82 ? 45.265 -5.047 -41.708 1.00 79.75 82 GLY A N 1
ATOM 608 C CA . GLY A 1 82 ? 46.082 -6.218 -41.357 1.00 79.75 82 GLY A CA 1
ATOM 609 C C . GLY A 1 82 ? 45.680 -7.533 -42.034 1.00 79.75 82 GLY A C 1
ATOM 610 O O . GLY A 1 82 ? 46.418 -8.505 -41.909 1.00 79.75 82 GLY A O 1
ATOM 611 N N . HIS A 1 83 ? 44.581 -7.559 -42.792 1.00 83.19 83 HIS A N 1
ATOM 612 C CA . HIS A 1 83 ? 44.155 -8.718 -43.577 1.00 83.19 83 HIS A CA 1
ATOM 613 C C . HIS A 1 83 ? 44.514 -8.546 -45.053 1.00 83.19 83 HIS A C 1
ATOM 615 O O . HIS A 1 83 ? 44.061 -7.605 -45.712 1.00 83.19 83 HIS A O 1
ATOM 621 N N . ASP A 1 84 ? 45.340 -9.459 -45.558 1.00 90.06 84 ASP A N 1
ATOM 622 C CA . ASP A 1 84 ? 45.884 -9.409 -46.911 1.00 90.06 84 ASP A CA 1
ATOM 623 C C . ASP A 1 84 ? 44.932 -10.056 -47.925 1.00 90.06 84 ASP A C 1
ATOM 625 O O . ASP A 1 84 ? 44.232 -11.029 -47.634 1.00 90.06 84 ASP A O 1
ATOM 629 N N . PHE A 1 85 ? 44.923 -9.512 -49.138 1.00 93.62 85 PHE A N 1
ATOM 630 C CA . PHE A 1 85 ? 44.331 -10.173 -50.293 1.00 93.62 85 PHE A CA 1
ATOM 631 C C . PHE A 1 85 ? 45.244 -11.336 -50.700 1.00 93.62 85 PHE A C 1
ATOM 633 O O . PHE A 1 85 ? 46.466 -11.238 -50.582 1.00 93.62 85 PHE A O 1
ATOM 640 N N . THR A 1 86 ? 44.667 -12.436 -51.182 1.00 92.62 86 THR A N 1
ATOM 641 C CA . THR A 1 86 ? 45.419 -13.670 -51.465 1.00 92.62 86 THR A CA 1
ATOM 642 C C . THR A 1 86 ? 45.332 -14.053 -52.937 1.00 92.62 86 THR A C 1
ATOM 644 O O . THR A 1 86 ? 44.248 -14.089 -53.519 1.00 92.62 86 THR A O 1
ATOM 647 N N . PHE A 1 87 ? 46.484 -14.323 -53.555 1.00 95.69 87 PHE A N 1
ATOM 648 C CA . PHE A 1 87 ? 46.549 -14.854 -54.915 1.00 95.69 87 PHE A CA 1
ATOM 649 C C . PHE A 1 87 ? 45.855 -16.221 -54.971 1.00 95.69 87 PHE A C 1
ATOM 651 O O . PHE A 1 87 ? 46.077 -17.058 -54.096 1.00 95.69 87 PHE A O 1
ATOM 658 N N . VAL A 1 88 ? 45.019 -16.438 -55.987 1.00 94.56 88 VAL A N 1
ATOM 659 C CA . VAL A 1 88 ? 44.308 -17.707 -56.193 1.00 94.56 88 VAL A CA 1
ATOM 660 C C . VAL A 1 88 ? 44.966 -18.488 -57.322 1.00 94.56 88 VAL A C 1
ATOM 662 O O . VAL A 1 88 ? 45.550 -19.540 -57.083 1.00 94.56 88 VAL A O 1
ATOM 665 N N . GLU A 1 89 ? 44.886 -17.973 -58.549 1.00 95.19 89 GLU A N 1
ATOM 666 C CA . GLU A 1 89 ? 45.418 -18.630 -59.744 1.00 95.19 89 GLU A CA 1
ATOM 667 C C . GLU A 1 89 ? 45.562 -17.645 -60.915 1.00 95.19 89 GLU A C 1
ATOM 669 O O . GLU A 1 89 ? 44.930 -16.585 -60.936 1.00 95.19 89 GLU A O 1
ATOM 674 N N . MET A 1 90 ? 46.361 -18.006 -61.923 1.00 97.06 90 MET A N 1
ATOM 675 C CA . MET A 1 90 ? 46.380 -17.297 -63.208 1.00 97.06 90 MET A CA 1
ATOM 676 C C . MET A 1 90 ? 45.194 -17.717 -64.078 1.00 97.06 90 MET A C 1
ATOM 678 O O . MET A 1 90 ? 44.788 -18.878 -64.082 1.00 97.06 90 MET A O 1
ATOM 682 N N . VAL A 1 91 ? 44.705 -16.806 -64.918 1.00 95.25 91 VAL A N 1
ATOM 683 C CA . VAL A 1 91 ? 43.782 -17.162 -66.003 1.00 95.25 91 VAL A CA 1
ATOM 684 C C . VAL A 1 91 ? 44.521 -18.031 -67.028 1.00 95.25 91 VAL A C 1
ATOM 686 O O . VAL A 1 91 ? 45.632 -17.698 -67.448 1.00 95.25 91 VAL A O 1
ATOM 689 N N . ALA A 1 92 ? 43.895 -19.127 -67.468 1.00 91.94 92 ALA A N 1
ATOM 690 C CA . ALA A 1 92 ? 44.486 -20.085 -68.404 1.00 91.94 92 ALA A CA 1
ATOM 691 C C . ALA A 1 92 ? 45.119 -19.404 -69.638 1.00 91.94 92 ALA A C 1
ATOM 693 O O . ALA A 1 92 ? 44.517 -18.527 -70.258 1.00 91.94 92 ALA A O 1
ATOM 694 N N . GLY A 1 93 ? 46.346 -19.813 -69.985 1.00 87.56 93 GLY A N 1
ATOM 695 C CA . GLY A 1 93 ? 47.114 -19.266 -71.112 1.00 87.56 93 GLY A CA 1
ATOM 696 C C . GLY A 1 93 ? 47.959 -18.021 -70.803 1.00 87.56 93 GLY A C 1
ATOM 697 O O . GLY A 1 93 ? 48.679 -17.566 -71.686 1.00 87.56 93 GLY A O 1
ATOM 698 N N . ASN A 1 94 ? 47.909 -17.482 -69.579 1.00 93.19 94 ASN A N 1
ATOM 699 C CA . ASN A 1 94 ? 48.806 -16.408 -69.129 1.00 93.19 94 ASN A CA 1
ATOM 700 C C . ASN A 1 94 ? 50.100 -16.999 -68.534 1.00 93.19 94 ASN A C 1
ATOM 702 O O . ASN A 1 94 ? 50.057 -18.102 -67.979 1.00 93.19 94 ASN A O 1
ATOM 706 N N . PRO A 1 95 ? 51.245 -16.295 -68.621 1.00 90.81 95 PRO A N 1
ATOM 707 C CA . PRO A 1 95 ? 52.498 -16.773 -68.043 1.00 90.81 95 PRO A CA 1
ATOM 708 C C . PRO A 1 95 ? 52.406 -16.832 -66.512 1.00 90.81 95 PRO A C 1
ATOM 710 O O . PRO A 1 95 ? 51.915 -15.900 -65.872 1.00 90.81 95 PRO A O 1
ATOM 713 N N . MET A 1 96 ? 52.875 -17.933 -65.922 1.00 93.62 96 MET A N 1
ATOM 714 C CA . MET A 1 96 ? 52.910 -18.084 -64.466 1.00 93.62 96 MET A CA 1
ATOM 715 C C . MET A 1 96 ? 53.917 -17.117 -63.833 1.00 93.62 96 MET A C 1
ATOM 717 O O . MET A 1 96 ? 54.943 -16.845 -64.456 1.00 93.62 96 MET A O 1
ATOM 721 N N . PRO A 1 97 ? 53.637 -16.599 -62.624 1.00 95.56 97 PRO A N 1
ATOM 722 C CA . PRO A 1 97 ? 54.615 -15.832 -61.868 1.00 95.56 97 PRO A CA 1
ATOM 723 C C . PRO A 1 97 ? 55.774 -16.731 -61.443 1.00 95.56 97 PRO A C 1
ATOM 725 O O . PRO A 1 97 ? 55.570 -17.890 -61.074 1.00 95.56 97 PRO A O 1
ATOM 728 N N . ASP A 1 98 ? 56.982 -16.183 -61.474 1.00 96.38 98 ASP A N 1
ATOM 729 C CA . ASP A 1 98 ? 58.195 -16.868 -61.027 1.00 96.38 98 ASP A CA 1
ATOM 730 C C . ASP A 1 98 ? 58.224 -17.011 -59.505 1.00 96.38 98 ASP A C 1
ATOM 732 O O . ASP A 1 98 ? 58.792 -17.962 -58.968 1.00 96.38 98 ASP A O 1
ATOM 736 N N . GLU A 1 99 ? 57.619 -16.054 -58.799 1.00 95.62 99 GLU A N 1
ATOM 737 C CA . GLU A 1 99 ? 57.690 -15.967 -57.348 1.00 95.62 99 GLU A CA 1
ATOM 738 C C . GLU A 1 99 ? 56.441 -15.287 -56.764 1.00 95.62 99 GLU A C 1
ATOM 740 O O . GLU A 1 99 ? 55.964 -14.270 -57.271 1.00 95.62 99 GLU A O 1
ATOM 745 N N . ILE A 1 100 ? 55.917 -15.850 -55.671 1.00 94.25 100 ILE A N 1
ATOM 746 C CA . ILE A 1 100 ? 54.869 -15.234 -54.848 1.00 94.25 100 ILE A CA 1
ATOM 747 C C . ILE A 1 100 ? 55.382 -15.190 -53.411 1.00 94.25 100 ILE A C 1
ATOM 749 O O . ILE A 1 100 ? 55.487 -16.227 -52.753 1.00 94.25 100 ILE A O 1
ATOM 753 N N . VAL A 1 101 ? 55.713 -13.995 -52.920 1.00 90.69 101 VAL A N 1
ATOM 754 C CA . VAL A 1 101 ? 56.256 -13.789 -51.568 1.00 90.69 101 VAL A CA 1
ATOM 755 C C . VAL A 1 101 ? 55.414 -12.760 -50.833 1.00 90.69 101 VAL A C 1
ATOM 757 O O . VAL A 1 101 ? 55.339 -11.589 -51.206 1.00 90.69 101 VAL A O 1
ATOM 760 N N . GLY A 1 102 ? 54.760 -13.201 -49.757 1.00 89.38 102 GLY A N 1
ATOM 761 C CA . GLY A 1 102 ? 53.825 -12.369 -49.006 1.00 89.38 102 GLY A CA 1
ATOM 762 C C . GLY A 1 102 ? 52.700 -11.857 -49.908 1.00 89.38 102 GLY A C 1
ATOM 763 O O . GLY A 1 102 ? 51.903 -12.641 -50.411 1.00 89.38 102 GLY A O 1
ATOM 764 N N . ARG A 1 103 ? 52.649 -10.536 -50.115 1.00 92.94 103 ARG A N 1
ATOM 765 C CA . ARG A 1 103 ? 51.660 -9.878 -50.984 1.00 92.94 103 ARG A CA 1
ATOM 766 C C . ARG A 1 103 ? 52.167 -9.611 -52.402 1.00 92.94 103 ARG A C 1
ATOM 768 O O . ARG A 1 103 ? 51.441 -8.997 -53.173 1.00 92.94 103 ARG A O 1
ATOM 775 N N . GLN A 1 104 ? 53.407 -9.968 -52.725 1.00 95.19 104 GLN A N 1
ATOM 776 C CA . GLN A 1 104 ? 54.003 -9.663 -54.022 1.00 95.19 104 GLN A CA 1
ATOM 777 C C . GLN A 1 104 ? 53.871 -10.851 -54.970 1.00 95.19 104 GLN A C 1
ATOM 779 O O . GLN A 1 104 ? 54.244 -11.967 -54.612 1.00 95.19 104 GLN A O 1
ATOM 784 N N . VAL A 1 105 ? 53.363 -10.594 -56.172 1.00 97.12 105 VAL A N 1
ATOM 785 C CA . VAL A 1 105 ? 53.318 -11.535 -57.297 1.00 97.12 105 VAL A CA 1
ATOM 786 C C . VAL A 1 105 ? 54.308 -11.032 -58.342 1.00 97.12 105 VAL A C 1
ATOM 788 O O . VAL A 1 105 ? 54.169 -9.907 -58.822 1.00 97.12 105 VAL A O 1
ATOM 791 N N . ILE A 1 106 ? 55.339 -11.822 -58.639 1.00 96.00 106 ILE A N 1
ATOM 792 C CA . ILE A 1 106 ? 56.513 -11.365 -59.389 1.00 96.00 106 ILE A CA 1
ATOM 793 C C . ILE A 1 106 ? 56.691 -12.202 -60.654 1.00 96.00 106 ILE A C 1
ATOM 795 O O . ILE A 1 106 ? 56.750 -13.430 -60.594 1.00 96.00 106 ILE A O 1
ATOM 799 N N . TRP A 1 107 ? 56.845 -11.519 -61.787 1.00 96.44 107 TRP A N 1
ATOM 800 C CA . TRP A 1 107 ? 57.256 -12.091 -63.068 1.00 96.44 107 TRP A CA 1
ATOM 801 C C . TRP A 1 107 ? 58.600 -11.496 -63.480 1.00 96.44 107 TRP A C 1
ATOM 803 O O . TRP A 1 107 ? 58.807 -10.285 -63.370 1.00 96.44 107 TRP A O 1
ATOM 813 N N . ARG A 1 108 ? 59.510 -12.330 -63.968 1.00 92.81 108 ARG A N 1
ATOM 814 C CA . ARG A 1 108 ? 60.867 -11.976 -64.383 1.00 92.81 108 ARG A CA 1
ATOM 815 C C . ARG A 1 108 ? 61.068 -12.332 -65.850 1.00 92.81 108 ARG A C 1
ATOM 817 O O . ARG A 1 108 ? 60.357 -13.151 -66.422 1.00 92.81 108 ARG A O 1
ATOM 824 N N . ASP A 1 109 ? 62.048 -11.673 -66.458 1.00 90.25 109 ASP A N 1
ATOM 825 C CA . ASP A 1 109 ? 62.496 -11.939 -67.826 1.00 90.25 109 ASP A CA 1
ATOM 826 C C . ASP A 1 109 ? 61.381 -11.922 -68.892 1.00 90.25 109 ASP A C 1
ATOM 828 O O . ASP A 1 109 ? 61.487 -12.553 -69.949 1.00 90.25 109 ASP A O 1
ATOM 832 N N . LEU A 1 110 ? 60.323 -11.137 -68.660 1.00 91.75 110 LEU A N 1
ATOM 833 C CA . LEU A 1 110 ? 59.222 -10.997 -69.605 1.00 91.75 110 LEU A CA 1
ATOM 834 C C . LEU A 1 110 ? 59.695 -10.314 -70.893 1.00 91.75 110 LEU A C 1
ATOM 836 O O . LEU A 1 110 ? 60.573 -9.444 -70.894 1.00 91.75 110 LEU A O 1
ATOM 840 N N . THR A 1 111 ? 59.077 -10.714 -72.003 1.00 89.75 111 THR A N 1
ATOM 841 C CA . THR A 1 111 ? 59.325 -10.149 -73.330 1.00 89.75 111 THR A CA 1
ATOM 842 C C . THR A 1 111 ? 58.024 -9.652 -73.939 1.00 89.75 111 THR A C 1
ATOM 844 O O . THR A 1 111 ? 57.064 -10.415 -74.046 1.00 89.75 111 THR A O 1
ATOM 847 N N . VAL A 1 112 ? 58.005 -8.393 -74.379 1.00 90.12 112 VAL A N 1
ATOM 848 C CA . VAL A 1 112 ? 56.898 -7.813 -75.149 1.00 90.12 112 VAL A CA 1
ATOM 849 C C . VAL A 1 112 ? 57.398 -7.525 -76.569 1.00 90.12 112 VAL A C 1
ATOM 851 O O . VAL A 1 112 ? 58.254 -6.650 -76.746 1.00 90.12 112 VAL A O 1
ATOM 854 N N . PRO A 1 113 ? 56.917 -8.255 -77.596 1.00 91.50 113 PRO A N 1
ATOM 855 C CA . PRO A 1 113 ? 57.276 -7.988 -78.989 1.00 91.50 113 PRO A CA 1
ATOM 856 C C . PRO A 1 113 ? 56.960 -6.546 -79.409 1.00 91.50 113 PRO A C 1
ATOM 858 O O . PRO A 1 113 ? 56.100 -5.898 -78.817 1.00 91.50 113 PRO A O 1
ATOM 861 N N . GLY A 1 114 ? 57.659 -6.040 -80.428 1.00 87.44 114 GLY A N 1
ATOM 862 C CA . GLY A 1 114 ? 57.444 -4.683 -80.938 1.00 87.44 114 GLY A CA 1
ATOM 863 C C . GLY A 1 114 ? 55.997 -4.443 -81.373 1.00 87.44 114 GLY A C 1
ATOM 864 O O . GLY A 1 114 ? 55.446 -5.246 -82.119 1.00 87.44 114 GLY A O 1
ATOM 865 N N . GLY A 1 115 ? 55.380 -3.358 -80.902 1.00 86.88 115 GLY A N 1
ATOM 866 C CA . GLY A 1 115 ? 53.994 -2.975 -81.197 1.00 86.88 115 GLY A CA 1
ATOM 867 C C . GLY A 1 115 ? 52.903 -3.782 -80.477 1.00 86.88 115 GLY A C 1
ATOM 868 O O . GLY A 1 115 ? 51.730 -3.400 -80.530 1.00 86.88 115 GLY A O 1
ATOM 869 N N . GLU A 1 116 ? 53.260 -4.877 -79.801 1.00 93.94 116 GLU A N 1
ATOM 870 C CA . GLU A 1 116 ? 52.314 -5.816 -79.192 1.00 93.94 116 GLU A CA 1
ATOM 871 C C . GLU A 1 116 ? 51.991 -5.477 -77.729 1.00 93.94 116 GLU A C 1
ATOM 873 O O . GLU A 1 116 ? 52.610 -4.619 -77.093 1.00 93.94 116 GLU A O 1
ATOM 878 N N . THR A 1 117 ? 50.977 -6.147 -77.175 1.00 93.12 117 THR A N 1
ATOM 879 C CA . THR A 1 117 ? 50.592 -6.025 -75.759 1.00 93.12 117 THR A CA 1
ATOM 880 C C . THR A 1 117 ? 50.623 -7.378 -75.069 1.00 93.12 117 THR A C 1
ATOM 882 O O . THR A 1 117 ? 49.889 -8.290 -75.449 1.00 93.12 117 THR A O 1
ATOM 885 N N . LEU A 1 118 ? 51.416 -7.490 -74.006 1.00 93.75 118 LEU A N 1
ATOM 886 C CA . LEU A 1 118 ? 51.364 -8.627 -73.094 1.00 93.75 118 LEU A CA 1
ATOM 887 C C . LEU A 1 118 ? 50.317 -8.356 -72.011 1.00 93.75 118 LEU A C 1
ATOM 889 O O . LEU A 1 118 ? 50.318 -7.292 -71.394 1.00 93.75 118 LEU A O 1
ATOM 893 N N . ARG A 1 119 ? 49.432 -9.326 -71.766 1.00 95.25 119 ARG A N 1
ATOM 894 C CA . ARG A 1 119 ? 48.456 -9.277 -70.672 1.00 95.25 119 ARG A CA 1
ATOM 895 C C . ARG A 1 119 ? 48.784 -10.331 -69.627 1.00 95.25 119 ARG A C 1
ATOM 897 O O . ARG A 1 119 ? 49.043 -11.477 -69.983 1.00 95.25 119 ARG A O 1
ATOM 904 N N . LEU A 1 120 ? 48.721 -9.938 -68.361 1.00 96.94 120 LEU A N 1
ATOM 905 C CA . LEU A 1 120 ? 48.810 -10.824 -67.205 1.00 96.94 120 LEU A CA 1
ATOM 906 C C . LEU A 1 120 ? 47.472 -10.767 -66.469 1.00 96.94 120 LEU A C 1
ATOM 908 O O . LEU A 1 120 ? 47.122 -9.738 -65.889 1.00 96.94 120 LEU A O 1
ATOM 912 N N . ARG A 1 121 ? 46.702 -11.855 -66.528 1.00 97.44 121 ARG A N 1
ATOM 913 C CA . ARG A 1 121 ? 45.389 -11.961 -65.878 1.00 97.44 121 ARG A CA 1
ATOM 914 C C . ARG A 1 121 ? 45.399 -13.003 -64.773 1.00 97.44 121 ARG A C 1
ATOM 916 O O . ARG A 1 121 ? 45.745 -14.154 -65.033 1.00 97.44 121 ARG A O 1
ATOM 923 N N . PHE A 1 122 ? 44.963 -12.627 -63.577 1.00 97.06 122 PHE A N 1
ATOM 924 C CA . PHE A 1 122 ? 44.960 -13.514 -62.413 1.00 97.06 122 PHE A CA 1
ATOM 925 C C . PHE A 1 122 ? 43.820 -13.210 -61.445 1.00 97.06 122 PHE A C 1
ATOM 927 O O . PHE A 1 122 ? 43.329 -12.082 -61.379 1.00 97.06 122 PHE A O 1
ATOM 934 N N . TYR A 1 123 ? 43.398 -14.232 -60.704 1.00 95.88 123 TYR A N 1
ATOM 935 C CA . TYR A 1 123 ? 42.353 -14.147 -59.694 1.00 95.88 123 TYR A CA 1
ATOM 936 C C . TYR A 1 123 ? 42.945 -13.952 -58.302 1.00 95.88 123 TYR A C 1
ATOM 938 O O . TYR A 1 123 ? 43.915 -14.604 -57.911 1.00 95.88 123 TYR A O 1
ATOM 946 N N . VAL A 1 124 ? 42.312 -13.070 -57.537 1.00 95.62 124 VAL A N 1
ATOM 947 C CA . VAL A 1 124 ? 42.674 -12.729 -56.164 1.00 95.62 124 VAL A CA 1
ATOM 948 C C . VAL A 1 124 ? 41.435 -12.829 -55.290 1.00 95.62 124 VAL A C 1
ATOM 950 O O . VAL A 1 124 ? 40.358 -12.350 -55.643 1.00 95.62 124 VAL A O 1
ATOM 953 N N . ARG A 1 125 ? 41.582 -13.456 -54.128 1.00 92.00 125 ARG A N 1
ATOM 954 C CA . ARG A 1 125 ? 40.569 -13.518 -53.079 1.00 92.00 125 ARG A CA 1
ATOM 955 C C . ARG A 1 125 ? 40.739 -12.304 -52.165 1.00 92.00 125 ARG A C 1
ATOM 957 O O . ARG A 1 125 ? 41.835 -12.068 -51.652 1.00 92.00 125 ARG A O 1
ATOM 964 N N . VAL A 1 126 ? 39.670 -11.533 -51.979 1.00 87.12 126 VAL A N 1
ATOM 965 C CA . VAL A 1 126 ? 39.712 -10.286 -51.198 1.00 87.12 126 VAL A CA 1
ATOM 966 C C . VAL A 1 126 ? 39.652 -10.533 -49.690 1.00 87.12 126 VAL A C 1
ATOM 968 O O . VAL A 1 126 ? 39.294 -11.621 -49.234 1.00 87.12 126 VAL A O 1
ATOM 971 N N . SER A 1 127 ? 40.001 -9.503 -48.917 1.00 82.12 127 SER A N 1
ATOM 972 C CA . SER A 1 127 ? 39.966 -9.507 -47.448 1.00 82.12 127 SER A CA 1
ATOM 973 C C . SER A 1 127 ? 38.573 -9.860 -46.884 1.00 82.12 127 SER A C 1
ATOM 975 O O . SER A 1 127 ? 37.559 -9.554 -47.516 1.00 82.12 127 SER A O 1
ATOM 977 N N . PRO A 1 128 ? 38.483 -10.466 -45.682 1.00 69.88 128 PRO A N 1
ATOM 978 C CA . PRO A 1 128 ? 37.229 -10.572 -44.930 1.00 69.88 128 PRO A CA 1
ATOM 979 C C . PRO A 1 128 ? 36.727 -9.227 -44.375 1.00 69.88 128 PRO A C 1
ATOM 981 O O . PRO A 1 128 ? 35.605 -9.161 -43.879 1.00 69.88 128 PRO A O 1
ATOM 984 N N . LEU A 1 129 ? 37.537 -8.166 -44.425 1.00 74.38 129 LEU A N 1
ATOM 985 C CA . LEU A 1 129 ? 37.143 -6.822 -44.005 1.00 74.38 129 LEU A CA 1
ATOM 986 C C . LEU A 1 129 ? 36.690 -5.985 -45.204 1.00 74.38 129 LEU A C 1
ATOM 988 O O . LEU A 1 129 ? 37.278 -6.075 -46.279 1.00 74.38 129 LEU A O 1
ATOM 992 N N . TYR A 1 130 ? 35.668 -5.156 -44.989 1.00 75.38 130 TYR A N 1
ATOM 993 C CA . TYR A 1 130 ? 35.131 -4.235 -45.988 1.00 75.38 130 TYR A CA 1
ATOM 994 C C . TYR A 1 130 ? 35.986 -2.962 -46.113 1.00 75.38 130 TYR A C 1
ATOM 996 O O . TYR A 1 130 ? 36.715 -2.594 -45.187 1.00 75.38 130 TYR A O 1
ATOM 1004 N N . GLY A 1 131 ? 35.877 -2.278 -47.249 1.00 75.81 131 GLY A N 1
ATOM 1005 C CA . GLY A 1 131 ? 36.557 -1.020 -47.542 1.00 75.81 131 GLY A CA 1
ATOM 1006 C C . GLY A 1 131 ? 37.246 -1.000 -48.906 1.00 75.81 131 GLY A C 1
ATOM 1007 O O . GLY A 1 131 ? 37.402 -2.023 -49.574 1.00 75.81 131 GLY A O 1
ATOM 1008 N N . LEU A 1 132 ? 37.704 0.192 -49.293 1.00 84.56 132 LEU A N 1
ATOM 1009 C CA . LEU A 1 132 ? 38.404 0.416 -50.551 1.00 84.56 132 LEU A CA 1
ATOM 1010 C C . LEU A 1 132 ? 39.843 -0.109 -50.480 1.00 84.56 132 LEU A C 1
ATOM 1012 O O . LEU A 1 132 ? 40.660 0.360 -49.684 1.00 84.56 132 LEU A O 1
ATOM 1016 N N . ALA A 1 133 ? 40.168 -1.050 -51.357 1.00 90.25 133 ALA A N 1
ATOM 1017 C CA . ALA A 1 133 ? 41.496 -1.615 -51.519 1.00 90.25 133 ALA A CA 1
ATOM 1018 C C . ALA A 1 133 ? 42.097 -1.193 -52.862 1.00 90.25 133 ALA A C 1
ATOM 1020 O O . ALA A 1 133 ? 41.477 -1.355 -53.908 1.00 90.25 133 ALA A O 1
ATOM 1021 N N . LEU A 1 134 ? 43.330 -0.689 -52.849 1.00 91.75 134 LEU A N 1
ATOM 1022 C CA . LEU A 1 134 ? 44.044 -0.284 -54.058 1.00 91.75 134 LEU A CA 1
ATOM 1023 C C . LEU A 1 134 ? 45.168 -1.274 -54.348 1.00 91.75 134 LEU A C 1
ATOM 1025 O O . LEU A 1 134 ? 46.114 -1.385 -53.567 1.00 91.75 134 LEU A O 1
ATOM 1029 N N . ASN A 1 135 ? 45.063 -2.008 -55.452 1.00 94.19 135 ASN A N 1
ATOM 1030 C CA . ASN A 1 135 ? 46.119 -2.917 -55.891 1.00 94.19 135 ASN A CA 1
ATOM 1031 C C . ASN A 1 135 ? 47.055 -2.181 -56.841 1.00 94.19 135 ASN A C 1
ATOM 1033 O O . ASN A 1 135 ? 46.587 -1.503 -57.755 1.00 94.19 135 ASN A O 1
ATOM 1037 N N . HIS A 1 136 ? 48.355 -2.311 -56.613 1.00 92.81 136 HIS A N 1
ATOM 1038 C CA . HIS A 1 136 ? 49.380 -1.542 -57.302 1.00 92.81 136 HIS A CA 1
ATOM 1039 C C . HIS A 1 136 ? 50.344 -2.473 -58.032 1.00 92.81 136 HIS A C 1
ATOM 1041 O O . HIS A 1 136 ? 50.754 -3.487 -57.462 1.00 92.81 136 HIS A O 1
ATOM 1047 N N . VAL A 1 137 ? 50.688 -2.120 -59.269 1.00 93.88 137 VAL A N 1
ATOM 1048 C CA . VAL A 1 137 ? 51.701 -2.813 -60.068 1.00 93.88 137 VAL A CA 1
ATOM 1049 C C . VAL A 1 137 ? 52.886 -1.895 -60.344 1.00 93.88 137 VAL A C 1
ATOM 1051 O O . VAL A 1 137 ? 52.701 -0.739 -60.709 1.00 93.88 137 VAL A O 1
ATOM 1054 N N . ASP A 1 138 ? 54.086 -2.451 -60.233 1.00 89.38 138 ASP A N 1
ATOM 1055 C CA . ASP A 1 138 ? 55.345 -1.837 -60.636 1.00 89.38 138 ASP A CA 1
ATOM 1056 C C . ASP A 1 138 ? 55.992 -2.685 -61.735 1.00 89.38 138 ASP A C 1
ATOM 1058 O O . ASP A 1 138 ? 55.922 -3.918 -61.706 1.00 89.38 138 ASP A O 1
ATOM 1062 N N . ALA A 1 139 ? 56.660 -2.050 -62.696 1.00 87.50 139 ALA A N 1
ATOM 1063 C CA . ALA A 1 139 ? 57.461 -2.757 -63.688 1.00 87.50 139 ALA A CA 1
ATOM 1064 C C . ALA A 1 139 ? 58.768 -2.018 -63.969 1.00 87.50 139 ALA A C 1
ATOM 1066 O O . ALA A 1 139 ? 58.804 -0.792 -63.996 1.00 87.50 139 ALA A O 1
ATOM 1067 N N . TRP A 1 140 ? 59.849 -2.762 -64.198 1.00 83.88 140 TRP A N 1
ATOM 1068 C CA . TRP A 1 140 ? 61.151 -2.184 -64.534 1.00 83.88 140 TRP A CA 1
ATOM 1069 C C . TRP A 1 140 ? 61.949 -3.087 -65.483 1.00 83.88 140 TRP A C 1
ATOM 1071 O O . TRP A 1 140 ? 61.695 -4.289 -65.585 1.00 83.88 140 TRP A O 1
ATOM 1081 N N . CYS A 1 141 ? 62.920 -2.506 -66.197 1.00 79.75 141 CYS A N 1
ATOM 1082 C CA . CYS A 1 141 ? 63.792 -3.215 -67.137 1.00 79.75 141 CYS A CA 1
ATOM 1083 C C . CYS A 1 141 ? 65.283 -2.906 -66.855 1.00 79.75 141 CYS A C 1
ATOM 1085 O O . CYS A 1 141 ? 65.663 -1.733 -66.854 1.00 79.75 141 CYS A O 1
ATOM 1087 N N . PRO A 1 142 ? 66.163 -3.914 -66.667 1.00 64.56 142 PRO A N 1
ATOM 1088 C CA . PRO A 1 142 ? 67.570 -3.711 -66.293 1.00 64.56 142 PRO A CA 1
ATOM 1089 C C . PRO A 1 142 ? 68.465 -3.058 -67.357 1.00 64.56 142 PRO A C 1
ATOM 1091 O O . PRO A 1 142 ? 69.556 -2.600 -67.027 1.00 64.56 142 PRO A O 1
ATOM 1094 N N . ARG A 1 143 ? 68.062 -3.053 -68.637 1.00 63.69 143 ARG A N 1
ATOM 1095 C CA . ARG A 1 143 ? 68.910 -2.611 -69.767 1.00 63.69 143 ARG A CA 1
ATOM 1096 C C . ARG A 1 143 ? 68.651 -1.161 -70.240 1.00 63.69 143 ARG A C 1
ATOM 1098 O O . ARG A 1 143 ? 69.191 -0.782 -71.270 1.00 63.69 143 ARG A O 1
ATOM 1105 N N . SER A 1 144 ? 67.918 -0.361 -69.451 1.00 50.59 144 SER A N 1
ATOM 1106 C CA . SER A 1 144 ? 67.500 1.044 -69.676 1.00 50.59 144 SER A CA 1
ATOM 1107 C C . SER A 1 144 ? 66.545 1.294 -70.854 1.00 50.59 144 SER A C 1
ATOM 1109 O O . SER A 1 144 ? 66.954 1.306 -72.009 1.00 50.59 144 SER A O 1
ATOM 1111 N N . GLN A 1 145 ? 65.274 1.544 -70.529 1.00 57.94 145 GLN A N 1
ATOM 1112 C CA . GLN A 1 145 ? 64.526 2.784 -70.795 1.00 57.94 145 GLN A CA 1
ATOM 1113 C C . GLN A 1 145 ? 63.298 2.776 -69.864 1.00 57.94 145 GLN A C 1
ATOM 1115 O O . GLN A 1 145 ? 62.839 1.715 -69.437 1.00 57.94 145 GLN A O 1
ATOM 1120 N N . VAL A 1 146 ? 62.847 3.965 -69.477 1.00 60.69 146 VAL A N 1
ATOM 1121 C CA . VAL A 1 146 ? 61.839 4.225 -68.442 1.00 60.69 146 VAL A CA 1
ATOM 1122 C C . VAL A 1 146 ? 60.521 3.486 -68.747 1.00 60.69 146 VAL A C 1
ATOM 1124 O O . VAL A 1 146 ? 59.932 3.679 -69.810 1.00 60.69 146 VAL A O 1
ATOM 1127 N N . ILE A 1 147 ? 60.068 2.627 -67.823 1.00 66.81 147 ILE A N 1
ATOM 1128 C CA . ILE A 1 147 ? 58.675 2.158 -67.762 1.00 66.81 147 ILE A CA 1
ATOM 1129 C C . ILE A 1 147 ? 57.981 3.087 -66.771 1.00 66.81 147 ILE A C 1
ATOM 1131 O O . ILE A 1 147 ? 57.939 2.804 -65.576 1.00 66.81 147 ILE A O 1
ATOM 1135 N N . GLU A 1 148 ? 57.518 4.234 -67.252 1.00 63.50 148 GLU A N 1
ATOM 1136 C CA . GLU A 1 148 ? 56.664 5.125 -66.473 1.00 63.50 148 GLU A CA 1
ATOM 1137 C C . GLU A 1 148 ? 55.252 5.044 -67.046 1.00 63.50 148 GLU A C 1
ATOM 1139 O O . GLU A 1 148 ? 55.085 4.992 -68.267 1.00 63.50 148 GLU A O 1
ATOM 1144 N N . PRO A 1 149 ? 54.231 4.932 -66.188 1.00 63.62 149 PRO A N 1
ATOM 1145 C CA . PRO A 1 149 ? 52.866 5.022 -66.655 1.00 63.62 149 PRO A CA 1
ATOM 1146 C C . PRO A 1 149 ? 52.545 6.468 -67.035 1.00 63.62 149 PRO A C 1
ATOM 1148 O O . PRO A 1 149 ? 52.928 7.397 -66.329 1.00 63.62 149 PRO A O 1
ATOM 1151 N N . GLU A 1 150 ? 51.775 6.629 -68.109 1.00 67.12 150 GLU A N 1
ATOM 1152 C CA . GLU A 1 150 ? 51.306 7.932 -68.598 1.00 67.12 150 GLU A CA 1
ATOM 1153 C C . GLU A 1 150 ? 50.528 8.703 -67.508 1.00 67.12 150 GLU A C 1
ATOM 1155 O O . GLU A 1 150 ? 50.620 9.926 -67.407 1.00 67.12 150 GLU A O 1
ATOM 1160 N N . ASP A 1 151 ? 49.815 7.971 -66.642 1.00 72.56 151 ASP A N 1
ATOM 1161 C CA . ASP A 1 151 ? 49.197 8.461 -65.409 1.00 72.56 151 ASP A CA 1
ATOM 1162 C C . ASP A 1 151 ? 49.589 7.546 -64.224 1.00 72.56 151 ASP A C 1
ATOM 1164 O O . ASP A 1 151 ? 49.401 6.330 -64.301 1.00 72.56 151 ASP A O 1
ATOM 1168 N N . PRO A 1 152 ? 50.066 8.072 -63.076 1.00 74.25 152 PRO A N 1
ATOM 1169 C CA . PRO A 1 152 ? 50.278 7.284 -61.856 1.00 74.25 152 PRO A CA 1
ATOM 1170 C C . PRO A 1 152 ? 49.059 6.465 -61.377 1.00 74.25 152 PRO A C 1
ATOM 1172 O O . PRO A 1 152 ? 49.218 5.564 -60.545 1.00 74.25 152 PRO A O 1
ATOM 1175 N N . TRP A 1 153 ? 47.845 6.777 -61.843 1.00 77.75 153 TRP A N 1
ATOM 1176 C CA . TRP A 1 153 ? 46.623 6.001 -61.609 1.00 77.75 153 TRP A CA 1
ATOM 1177 C C . TRP A 1 153 ? 46.459 4.795 -62.537 1.00 77.75 153 TRP A C 1
ATOM 1179 O O . TRP A 1 153 ? 45.811 3.833 -62.129 1.00 77.75 153 TRP A O 1
ATOM 1189 N N . ASP A 1 154 ? 47.090 4.775 -63.712 1.00 81.75 154 ASP A N 1
ATOM 1190 C CA . ASP A 1 154 ? 46.995 3.652 -64.658 1.00 81.75 154 ASP A CA 1
ATOM 1191 C C . ASP A 1 154 ? 47.596 2.355 -64.091 1.00 81.75 154 ASP A C 1
ATOM 1193 O O . ASP A 1 154 ? 47.228 1.257 -64.504 1.00 81.75 154 ASP A O 1
ATOM 1197 N N . VAL A 1 155 ? 48.470 2.453 -63.088 1.00 85.50 155 VAL A N 1
ATOM 1198 C CA . VAL A 1 155 ? 49.110 1.315 -62.397 1.00 85.50 155 VAL A CA 1
ATOM 1199 C C . VAL A 1 155 ? 48.401 0.904 -61.109 1.00 85.50 155 VAL A C 1
ATOM 1201 O O . VAL A 1 155 ? 48.930 0.130 -60.300 1.00 85.50 155 VAL A O 1
ATOM 1204 N N . LYS A 1 156 ? 47.200 1.435 -60.882 1.00 89.62 156 LYS A N 1
ATOM 1205 C CA . LYS A 1 156 ? 46.395 1.181 -59.692 1.00 89.62 156 LYS A CA 1
ATOM 1206 C C . LYS A 1 156 ? 45.010 0.707 -60.100 1.00 89.62 156 LYS A C 1
ATOM 1208 O O . LYS A 1 156 ? 44.342 1.320 -60.916 1.00 89.62 156 LYS A O 1
ATOM 1213 N N . ALA A 1 157 ? 44.553 -0.373 -59.480 1.00 92.19 157 ALA A N 1
ATOM 1214 C CA . ALA A 1 157 ? 43.202 -0.878 -59.676 1.00 92.19 157 ALA A CA 1
ATOM 1215 C C . ALA A 1 157 ? 42.458 -0.895 -58.332 1.00 92.19 157 ALA A C 1
ATOM 1217 O O . ALA A 1 157 ? 42.784 -1.733 -57.478 1.00 92.19 157 ALA A O 1
ATOM 1218 N N . PRO A 1 158 ? 41.509 0.036 -58.108 1.00 90.88 158 PRO A N 1
ATOM 1219 C CA . PRO A 1 158 ? 40.681 0.033 -56.912 1.00 90.88 158 PRO A CA 1
ATOM 1220 C C . PRO A 1 158 ? 39.675 -1.119 -56.954 1.00 90.88 158 PRO A C 1
ATOM 1222 O O . PRO A 1 158 ? 39.138 -1.460 -58.007 1.00 90.88 158 PRO A O 1
ATOM 1225 N N . VAL A 1 159 ? 39.427 -1.710 -55.791 1.00 90.94 159 VAL A N 1
ATOM 1226 C CA . VAL A 1 159 ? 38.370 -2.692 -55.551 1.00 90.94 159 VAL A CA 1
ATOM 1227 C C . VAL A 1 159 ? 37.691 -2.324 -54.244 1.00 90.94 159 VAL A C 1
ATOM 1229 O O . VAL A 1 159 ? 38.357 -2.242 -53.210 1.00 90.94 159 VAL A O 1
ATOM 1232 N N . ASP A 1 160 ? 36.384 -2.101 -54.283 1.00 82.75 160 ASP A N 1
ATOM 1233 C CA . ASP A 1 160 ? 35.589 -1.844 -53.087 1.00 82.75 160 ASP A CA 1
ATOM 1234 C C . ASP A 1 160 ? 35.074 -3.165 -52.502 1.00 82.75 160 ASP A C 1
ATOM 1236 O O . ASP A 1 160 ? 34.322 -3.903 -53.148 1.00 82.75 160 ASP A O 1
ATOM 1240 N N . VAL A 1 161 ? 35.510 -3.501 -51.287 1.00 76.50 161 VAL A N 1
ATOM 1241 C CA . VAL A 1 161 ? 34.980 -4.661 -50.570 1.00 76.50 161 VAL A CA 1
ATOM 1242 C C . VAL A 1 161 ? 33.742 -4.206 -49.805 1.00 76.50 161 VAL A C 1
ATOM 1244 O O . VAL A 1 161 ? 33.865 -3.566 -48.765 1.00 76.50 161 VAL A O 1
ATOM 1247 N N . LEU A 1 162 ? 32.549 -4.510 -50.310 1.00 68.44 162 LEU A N 1
ATOM 1248 C CA . LEU A 1 162 ? 31.287 -4.081 -49.701 1.00 68.44 162 LEU A CA 1
ATOM 1249 C C . LEU A 1 162 ? 30.876 -5.018 -48.555 1.00 68.44 162 LEU A C 1
ATOM 1251 O O . LEU A 1 162 ? 31.113 -6.221 -48.646 1.00 68.44 162 LEU A O 1
ATOM 1255 N N . PRO A 1 163 ? 30.229 -4.528 -47.481 1.00 62.94 163 PRO A N 1
ATOM 1256 C CA . PRO A 1 163 ? 29.656 -5.399 -46.458 1.00 62.94 163 PRO A CA 1
ATOM 1257 C C . PRO A 1 163 ? 28.560 -6.299 -47.061 1.00 62.94 163 PRO A C 1
ATOM 1259 O O . PRO A 1 163 ? 27.698 -5.838 -47.798 1.00 62.94 163 PRO A O 1
ATOM 1262 N N . GLY A 1 164 ? 28.554 -7.597 -46.727 1.00 67.19 164 GLY A N 1
ATOM 1263 C CA . GLY A 1 164 ? 27.556 -8.556 -47.242 1.00 67.19 164 GLY A CA 1
ATOM 1264 C C . GLY A 1 164 ? 26.123 -8.350 -46.717 1.00 67.19 164 GLY A C 1
ATOM 1265 O O . GLY A 1 164 ? 25.195 -9.013 -47.182 1.00 67.19 164 GLY A O 1
ATOM 1266 N N . VAL A 1 165 ? 25.941 -7.442 -45.754 1.00 74.31 165 VAL A N 1
ATOM 1267 C CA . VAL A 1 165 ? 24.649 -7.009 -45.208 1.00 74.31 165 VAL A CA 1
ATOM 1268 C C . VAL A 1 165 ? 24.632 -5.489 -45.156 1.00 74.31 165 VAL A C 1
ATOM 1270 O O . VAL A 1 165 ? 25.507 -4.892 -44.531 1.00 74.31 165 VAL A O 1
ATOM 1273 N N . LEU A 1 166 ? 23.612 -4.883 -45.755 1.00 77.56 166 LEU A N 1
ATOM 1274 C CA . LEU A 1 166 ? 23.326 -3.458 -45.636 1.00 77.56 166 LEU A CA 1
ATOM 1275 C C . LEU A 1 166 ? 22.195 -3.265 -44.622 1.00 77.56 166 LEU A C 1
ATOM 1277 O O . LEU A 1 166 ? 21.148 -3.900 -44.743 1.00 77.56 166 LEU A O 1
ATOM 1281 N N . VAL A 1 167 ? 22.408 -2.400 -43.629 1.00 83.94 167 VAL A N 1
ATOM 1282 C CA . VAL A 1 167 ? 21.375 -2.011 -42.662 1.00 83.94 167 VAL A CA 1
ATOM 1283 C C . VAL A 1 167 ? 21.105 -0.525 -42.803 1.00 83.94 167 VAL A C 1
ATOM 1285 O O . VAL A 1 167 ? 22.019 0.287 -42.665 1.00 83.94 167 VAL A O 1
ATOM 1288 N N . GLU A 1 168 ? 19.849 -0.169 -43.045 1.00 86.44 168 GLU A N 1
ATOM 1289 C CA . GLU A 1 168 ? 19.404 1.222 -43.068 1.00 86.44 168 GLU A CA 1
ATOM 1290 C C . GLU A 1 168 ? 18.374 1.449 -41.966 1.00 86.44 168 GLU A C 1
ATOM 1292 O O . GLU A 1 168 ? 17.705 0.525 -41.496 1.00 86.44 168 GLU A O 1
ATOM 1297 N N . LYS A 1 169 ? 18.268 2.699 -41.520 1.00 90.94 169 LYS A N 1
ATOM 1298 C CA . LYS A 1 169 ? 17.398 3.083 -40.417 1.00 90.94 169 LYS A CA 1
ATOM 1299 C C . LYS A 1 169 ? 16.736 4.419 -40.707 1.00 90.94 169 LYS A C 1
ATOM 1301 O O . LYS A 1 169 ? 17.410 5.374 -41.089 1.00 90.94 169 LYS A O 1
ATOM 1306 N N . THR A 1 170 ? 15.433 4.500 -40.467 1.00 92.81 170 THR A N 1
ATOM 1307 C CA . THR A 1 170 ? 14.637 5.729 -40.576 1.00 92.81 170 THR A CA 1
ATOM 1308 C C . THR A 1 170 ? 13.743 5.913 -39.343 1.00 92.81 170 THR A C 1
ATOM 1310 O O . THR A 1 170 ? 13.547 4.987 -38.551 1.00 92.81 170 THR A O 1
ATOM 1313 N N . VAL A 1 171 ? 13.252 7.138 -39.133 1.00 95.88 171 VAL A N 1
ATOM 1314 C CA . VAL A 1 171 ? 12.433 7.539 -37.986 1.00 95.88 171 VAL A CA 1
ATOM 1315 C C . VAL A 1 171 ? 11.386 8.517 -38.463 1.00 95.88 171 VAL A C 1
ATOM 1317 O O . VAL A 1 171 ? 11.672 9.394 -39.280 1.00 95.88 171 VAL A O 1
ATOM 1320 N N . TYR A 1 172 ? 10.180 8.377 -37.933 1.00 93.69 172 TYR A N 1
ATOM 1321 C CA . TYR A 1 172 ? 9.123 9.345 -38.140 1.00 93.69 172 TYR A CA 1
ATOM 1322 C C . TYR A 1 172 ? 8.237 9.475 -36.889 1.00 93.69 172 TYR A C 1
ATOM 1324 O O . TYR A 1 172 ? 7.834 8.451 -36.329 1.00 93.69 172 TYR A O 1
ATOM 1332 N N . PRO A 1 173 ? 7.890 10.703 -36.463 1.00 94.19 173 PRO A N 1
ATOM 1333 C CA . PRO A 1 173 ? 8.428 11.978 -36.949 1.00 94.19 173 PRO A CA 1
ATOM 1334 C C . PRO A 1 173 ? 9.887 12.202 -36.500 1.00 94.19 173 PRO A C 1
ATOM 1336 O O . PRO A 1 173 ? 10.347 11.602 -35.531 1.00 94.19 173 PRO A O 1
ATOM 1339 N N . THR A 1 174 ? 10.627 13.065 -37.206 1.00 90.81 174 THR A N 1
ATOM 1340 C CA . THR A 1 174 ? 12.001 13.467 -36.824 1.00 90.81 174 THR A CA 1
ATOM 1341 C C . THR A 1 174 ? 12.026 14.542 -35.740 1.00 90.81 174 THR A C 1
ATOM 1343 O O . THR A 1 174 ? 13.090 14.833 -35.201 1.00 90.81 174 THR A O 1
ATOM 1346 N N . ALA A 1 175 ? 10.873 15.131 -35.427 1.00 89.62 175 ALA A N 1
ATOM 1347 C CA . ALA A 1 175 ? 10.690 16.112 -34.373 1.00 89.62 175 ALA A CA 1
ATOM 1348 C C . ALA A 1 175 ? 9.410 15.796 -33.592 1.00 89.62 175 ALA A C 1
ATOM 1350 O O . ALA A 1 175 ? 8.395 15.436 -34.192 1.00 89.62 175 ALA A O 1
ATOM 1351 N N . THR A 1 176 ? 9.474 15.839 -32.265 1.00 87.75 176 THR A N 1
ATOM 1352 C CA . THR A 1 176 ? 8.366 15.417 -31.401 1.00 87.75 176 THR A CA 1
ATOM 1353 C C . THR A 1 176 ? 8.450 16.059 -30.016 1.00 87.75 176 THR A C 1
ATOM 1355 O O . THR A 1 176 ? 9.436 16.714 -29.688 1.00 87.75 176 THR A O 1
ATOM 1358 N N . THR A 1 177 ? 7.437 15.864 -29.175 1.00 83.62 177 THR A N 1
ATOM 1359 C CA . THR A 1 177 ? 7.404 16.368 -27.790 1.00 83.62 177 THR A CA 1
ATOM 1360 C C . THR A 1 177 ? 7.368 15.231 -26.770 1.00 83.62 177 THR A C 1
ATOM 1362 O O . THR A 1 177 ? 7.069 14.076 -27.093 1.00 83.62 177 THR A O 1
ATOM 1365 N N . VAL A 1 178 ? 7.695 15.527 -25.513 1.00 81.44 178 VAL A N 1
ATOM 1366 C CA . VAL A 1 178 ? 7.641 14.533 -24.424 1.00 81.44 178 VAL A CA 1
ATOM 1367 C C . VAL A 1 178 ? 6.213 14.005 -24.228 1.00 81.44 178 VAL A C 1
ATOM 1369 O O . VAL A 1 178 ? 5.244 14.741 -24.374 1.00 81.44 178 VAL A O 1
ATOM 1372 N N . GLY A 1 179 ? 6.069 12.712 -23.914 1.00 75.38 179 GLY A N 1
ATOM 1373 C CA . GLY A 1 179 ? 4.765 12.047 -23.769 1.00 75.38 179 GLY A CA 1
ATOM 1374 C C . GLY A 1 179 ? 4.199 11.463 -25.070 1.00 75.38 179 GLY A C 1
ATOM 1375 O O . GLY A 1 179 ? 3.180 10.772 -25.048 1.00 75.38 179 GLY A O 1
ATOM 1376 N N . THR A 1 180 ? 4.878 11.679 -26.197 1.00 85.06 180 THR A N 1
ATOM 1377 C CA . THR A 1 180 ? 4.537 11.086 -27.498 1.00 85.06 180 THR A CA 1
ATOM 1378 C C . THR A 1 180 ? 5.423 9.869 -27.817 1.00 85.06 180 THR A C 1
ATOM 1380 O O . THR A 1 180 ? 6.100 9.310 -26.945 1.00 85.06 180 THR A O 1
ATOM 1383 N N . TYR A 1 181 ? 5.386 9.401 -29.066 1.00 90.81 181 TYR A N 1
ATOM 1384 C CA . TYR A 1 181 ? 6.210 8.301 -29.553 1.00 90.81 181 TYR A CA 1
ATOM 1385 C C . TYR A 1 181 ? 6.677 8.565 -30.985 1.00 90.81 181 TYR A C 1
ATOM 1387 O O . TYR A 1 181 ? 5.985 9.222 -31.761 1.00 90.81 181 TYR A O 1
ATOM 1395 N N . VAL A 1 182 ? 7.821 7.985 -31.338 1.00 95.12 182 VAL A N 1
ATOM 1396 C CA . VAL A 1 182 ? 8.331 7.918 -32.713 1.00 95.12 182 VAL A CA 1
ATOM 1397 C C . VAL A 1 182 ? 8.282 6.483 -33.222 1.00 95.12 182 VAL A C 1
ATOM 1399 O O . VAL A 1 182 ? 8.240 5.533 -32.435 1.00 95.12 182 VAL A O 1
ATOM 1402 N N . VAL A 1 183 ? 8.288 6.315 -34.539 1.00 96.69 183 VAL A N 1
ATOM 1403 C CA . VAL A 1 183 ? 8.362 5.016 -35.211 1.00 96.69 183 VAL A CA 1
ATOM 1404 C C . VAL A 1 183 ? 9.734 4.879 -35.851 1.00 96.69 183 VAL A C 1
ATOM 1406 O O . VAL A 1 183 ? 10.073 5.669 -36.728 1.00 96.69 183 VAL A O 1
ATOM 1409 N N . TYR A 1 184 ? 10.500 3.875 -35.432 1.00 96.50 184 TYR A N 1
ATOM 1410 C CA . TYR A 1 184 ? 11.745 3.486 -36.083 1.00 96.50 184 TYR A CA 1
ATOM 1411 C C . TYR A 1 184 ? 11.487 2.354 -37.076 1.00 96.50 184 TYR A C 1
ATOM 1413 O O . TYR A 1 184 ? 10.799 1.382 -36.749 1.00 96.50 184 TYR A O 1
ATOM 1421 N N . THR A 1 185 ? 12.082 2.476 -38.261 1.00 95.69 185 THR A N 1
ATOM 1422 C CA . THR A 1 185 ? 12.105 1.433 -39.293 1.00 95.69 185 THR A CA 1
ATOM 1423 C C . THR A 1 185 ? 13.551 1.047 -39.556 1.00 95.69 185 THR A C 1
ATOM 1425 O O . THR A 1 185 ? 14.372 1.919 -39.833 1.00 95.69 185 THR A O 1
ATOM 1428 N N . ILE A 1 186 ? 13.869 -0.240 -39.448 1.00 94.38 186 ILE A N 1
ATOM 1429 C CA . ILE A 1 186 ? 15.185 -0.804 -39.761 1.00 94.38 186 ILE A CA 1
ATOM 1430 C C . ILE A 1 186 ? 15.007 -1.767 -40.931 1.00 94.38 186 ILE A C 1
ATOM 1432 O O . ILE A 1 186 ? 14.224 -2.713 -40.827 1.00 94.38 186 ILE A O 1
ATOM 1436 N N . THR A 1 187 ? 15.741 -1.555 -42.019 1.00 91.75 187 THR A N 1
ATOM 1437 C CA . THR A 1 187 ? 15.795 -2.473 -43.162 1.00 91.75 187 THR A CA 1
ATOM 1438 C C . THR A 1 187 ? 17.120 -3.223 -43.140 1.00 91.75 187 THR A C 1
ATOM 1440 O O . THR A 1 187 ? 18.178 -2.637 -42.929 1.00 91.75 187 THR A O 1
ATOM 1443 N N . VAL A 1 188 ? 17.071 -4.538 -43.333 1.00 89.69 188 VAL A N 1
ATOM 1444 C CA . VAL A 1 188 ? 18.246 -5.414 -43.369 1.00 89.69 188 VAL A CA 1
ATOM 1445 C C . VAL A 1 188 ? 18.270 -6.115 -44.719 1.00 89.69 188 VAL A C 1
ATOM 1447 O O . VAL A 1 188 ? 17.485 -7.030 -44.963 1.00 89.69 188 VAL A O 1
ATOM 1450 N N . HIS A 1 189 ? 19.162 -5.684 -45.607 1.00 86.12 189 HIS A N 1
ATOM 1451 C CA . HIS A 1 189 ? 19.319 -6.228 -46.951 1.00 86.12 189 HIS A CA 1
ATOM 1452 C C . HIS A 1 189 ? 20.515 -7.181 -47.011 1.00 86.12 189 HIS A C 1
ATOM 1454 O O . HIS A 1 189 ? 21.661 -6.786 -46.790 1.00 86.12 189 HIS A O 1
ATOM 1460 N N . ASN A 1 190 ? 20.257 -8.445 -47.346 1.00 84.06 190 ASN A N 1
ATOM 1461 C CA . ASN A 1 190 ? 21.309 -9.415 -47.625 1.00 84.06 190 ASN A CA 1
ATOM 1462 C C . ASN A 1 190 ? 21.820 -9.254 -49.065 1.00 84.06 190 ASN A C 1
ATOM 1464 O O . ASN A 1 190 ? 21.192 -9.739 -50.008 1.00 84.06 190 ASN A O 1
ATOM 1468 N N . GLN A 1 191 ? 22.973 -8.602 -49.213 1.00 75.69 191 GLN A N 1
ATOM 1469 C CA . GLN A 1 191 ? 23.658 -8.389 -50.494 1.00 75.69 191 GLN A CA 1
ATOM 1470 C C . GLN A 1 191 ? 24.692 -9.481 -50.805 1.00 75.69 191 GLN A C 1
ATOM 1472 O O . GLN A 1 191 ? 25.370 -9.424 -51.829 1.00 75.69 191 GLN A O 1
ATOM 1477 N N . SER A 1 192 ? 24.832 -10.474 -49.926 1.00 71.19 192 SER A N 1
ATOM 1478 C CA . SER A 1 192 ? 25.731 -11.600 -50.143 1.00 71.19 192 SER A CA 1
ATOM 1479 C C . SER A 1 192 ? 25.149 -12.613 -51.132 1.00 71.19 192 SER A C 1
ATOM 1481 O O . SER A 1 192 ? 23.954 -12.632 -51.429 1.00 71.19 192 SER A O 1
ATOM 1483 N N . ASP A 1 193 ? 26.003 -13.516 -51.608 1.00 69.00 193 ASP A N 1
ATOM 1484 C CA . ASP A 1 193 ? 25.605 -14.571 -52.536 1.00 69.00 193 ASP A CA 1
ATOM 1485 C C . ASP A 1 193 ? 24.909 -15.779 -51.890 1.00 69.00 193 ASP A C 1
ATOM 1487 O O . ASP A 1 193 ? 24.570 -16.724 -52.608 1.00 69.00 193 ASP A O 1
ATOM 1491 N N . ASN A 1 194 ? 24.667 -15.751 -50.576 1.00 70.94 194 ASN A N 1
ATOM 1492 C CA . ASN A 1 194 ? 24.118 -16.865 -49.801 1.00 70.94 194 ASN A CA 1
ATOM 1493 C C . ASN A 1 194 ? 22.981 -16.407 -48.881 1.00 70.94 194 ASN A C 1
ATOM 1495 O O . ASN A 1 194 ? 22.852 -15.227 -48.567 1.00 70.94 194 ASN A O 1
ATOM 1499 N N . ASP A 1 195 ? 22.169 -17.351 -48.408 1.00 80.69 195 ASP A N 1
ATOM 1500 C CA . ASP A 1 195 ? 21.218 -17.088 -47.328 1.00 80.69 195 ASP A CA 1
ATOM 1501 C C . ASP A 1 195 ? 21.966 -16.797 -46.018 1.00 80.69 195 ASP A C 1
ATOM 1503 O O . ASP A 1 195 ? 22.958 -17.454 -45.693 1.00 80.69 195 ASP A O 1
ATOM 1507 N N . LEU A 1 196 ? 21.478 -15.823 -45.249 1.00 78.88 196 LEU A N 1
ATOM 1508 C CA . LEU A 1 196 ? 22.020 -15.490 -43.937 1.00 78.88 196 LEU A CA 1
ATOM 1509 C C . LEU A 1 196 ? 21.091 -15.989 -42.841 1.00 78.88 196 LEU A C 1
ATOM 1511 O O . LEU A 1 196 ? 19.918 -15.627 -42.786 1.00 78.88 196 LEU A O 1
ATOM 1515 N N . GLU A 1 197 ? 21.642 -16.778 -41.931 1.00 82.50 197 GLU A N 1
ATOM 1516 C CA . GLU A 1 197 ? 20.944 -17.270 -40.750 1.00 82.50 197 GLU A CA 1
ATOM 1517 C C . GLU A 1 197 ? 21.524 -16.624 -39.490 1.00 82.50 197 GLU A C 1
ATOM 1519 O O . GLU A 1 197 ? 22.720 -16.338 -39.416 1.00 82.50 197 GLU A O 1
ATOM 1524 N N . ASN A 1 198 ? 20.682 -16.427 -38.473 1.00 78.56 198 ASN A N 1
ATOM 1525 C CA . ASN A 1 198 ? 21.072 -15.885 -37.167 1.00 78.56 198 ASN A CA 1
ATOM 1526 C C . ASN A 1 198 ? 21.673 -14.466 -37.200 1.00 78.56 198 ASN A C 1
ATOM 1528 O O . ASN A 1 198 ? 22.519 -14.141 -36.363 1.00 78.56 198 ASN A O 1
ATOM 1532 N N . VAL A 1 199 ? 21.203 -13.599 -38.101 1.00 85.75 199 VAL A N 1
ATOM 1533 C CA . VAL A 1 199 ? 21.560 -12.172 -38.068 1.00 85.75 199 VAL A CA 1
ATOM 1534 C C . VAL A 1 199 ? 20.938 -11.551 -36.818 1.00 85.75 199 VAL A C 1
ATOM 1536 O O . VAL A 1 199 ? 19.719 -11.571 -36.648 1.00 85.75 199 VAL A O 1
ATOM 1539 N N . ARG A 1 200 ? 21.764 -11.035 -35.909 1.00 88.31 200 ARG A N 1
ATOM 1540 C CA . ARG A 1 200 ? 21.325 -10.327 -34.702 1.00 88.31 200 ARG A CA 1
ATOM 1541 C C . ARG A 1 200 ? 21.317 -8.836 -34.971 1.00 88.31 200 ARG A C 1
ATOM 1543 O O . ARG A 1 200 ? 22.313 -8.324 -35.462 1.00 88.31 200 ARG A O 1
ATOM 1550 N N . ILE A 1 201 ? 20.228 -8.169 -34.619 1.00 91.25 201 ILE A N 1
ATOM 1551 C CA . ILE A 1 201 ? 20.089 -6.711 -34.674 1.00 91.25 201 ILE A CA 1
ATOM 1552 C C . ILE A 1 201 ? 19.736 -6.240 -33.270 1.00 91.25 201 ILE A C 1
ATOM 1554 O O . ILE A 1 201 ? 18.824 -6.796 -32.664 1.00 91.25 201 ILE A O 1
ATOM 1558 N N . THR A 1 202 ? 20.433 -5.234 -32.767 1.00 90.94 202 THR A N 1
ATOM 1559 C CA . THR A 1 202 ? 20.183 -4.578 -31.484 1.00 90.94 202 THR A CA 1
ATOM 1560 C C . THR A 1 202 ? 20.076 -3.084 -31.734 1.00 90.94 202 THR A C 1
ATOM 1562 O O . THR A 1 202 ? 20.922 -2.493 -32.400 1.00 90.94 202 THR A O 1
ATOM 1565 N N . ASP A 1 203 ? 19.035 -2.466 -31.199 1.00 94.38 203 ASP A N 1
ATOM 1566 C CA . ASP A 1 203 ? 18.773 -1.044 -31.358 1.00 94.38 203 ASP A CA 1
ATOM 1567 C C . ASP A 1 203 ? 18.905 -0.336 -30.005 1.00 94.38 203 ASP A C 1
ATOM 1569 O O . ASP A 1 203 ? 18.199 -0.652 -29.045 1.00 94.38 203 ASP A O 1
ATOM 1573 N N . THR A 1 204 ? 19.846 0.600 -29.917 1.00 92.50 204 THR A N 1
ATOM 1574 C CA . THR A 1 204 ? 20.156 1.341 -28.693 1.00 92.50 204 THR A CA 1
ATOM 1575 C C . THR A 1 204 ? 19.386 2.653 -28.686 1.00 92.50 204 THR A C 1
ATOM 1577 O O . THR A 1 204 ? 19.798 3.645 -29.296 1.00 92.50 204 THR A O 1
ATOM 1580 N N . LEU A 1 205 ? 18.245 2.649 -27.994 1.00 91.62 205 LEU A N 1
ATOM 1581 C CA . LEU A 1 205 ? 17.378 3.818 -27.841 1.00 91.62 205 LEU A CA 1
ATOM 1582 C C . LEU A 1 205 ? 18.076 4.977 -27.104 1.00 91.62 205 LEU A C 1
ATOM 1584 O O . LEU A 1 205 ? 18.854 4.720 -26.182 1.00 91.62 205 LEU A O 1
ATOM 1588 N N . PRO A 1 206 ? 17.787 6.247 -27.464 1.00 89.06 206 PRO A N 1
ATOM 1589 C CA . PRO A 1 206 ? 18.346 7.395 -26.759 1.00 89.06 206 PRO A CA 1
ATOM 1590 C C . PRO A 1 206 ? 17.911 7.435 -25.289 1.00 89.06 206 PRO A C 1
ATOM 1592 O O . PRO A 1 206 ? 16.859 6.909 -24.916 1.00 89.06 206 PRO A O 1
ATOM 1595 N N . ALA A 1 207 ? 18.685 8.124 -24.446 1.00 83.50 207 ALA A N 1
ATOM 1596 C CA . ALA A 1 207 ? 18.321 8.318 -23.047 1.00 83.50 207 ALA A CA 1
ATOM 1597 C C . ALA A 1 207 ? 16.934 8.978 -22.929 1.00 83.50 207 ALA A C 1
ATOM 1599 O O . ALA A 1 207 ? 16.667 10.031 -23.498 1.00 83.50 207 ALA A O 1
ATOM 1600 N N . GLY A 1 208 ? 16.037 8.331 -22.187 1.00 81.25 208 GLY A N 1
ATOM 1601 C CA . GLY A 1 208 ? 14.659 8.778 -21.992 1.00 81.25 208 GLY A CA 1
ATOM 1602 C C . GLY A 1 208 ? 13.630 8.285 -23.010 1.00 81.25 208 GLY A C 1
ATOM 1603 O O . GLY A 1 208 ? 12.430 8.519 -22.818 1.00 81.25 208 GLY A O 1
ATOM 1604 N N . PHE A 1 209 ? 14.074 7.533 -24.015 1.00 89.38 209 PHE A N 1
ATOM 1605 C CA . PHE A 1 209 ? 13.218 6.733 -24.883 1.00 89.38 209 PHE A CA 1
ATOM 1606 C C . PHE A 1 209 ? 13.098 5.303 -24.335 1.00 89.38 209 PHE A C 1
ATOM 1608 O O . PHE A 1 209 ? 13.997 4.795 -23.666 1.00 89.38 209 PHE A O 1
ATOM 1615 N N . PHE A 1 210 ? 11.986 4.630 -24.626 1.00 89.75 210 PHE A N 1
ATOM 1616 C CA . PHE A 1 210 ? 11.761 3.227 -24.267 1.00 89.75 210 PHE A CA 1
ATOM 1617 C C . PHE A 1 210 ? 11.017 2.497 -25.386 1.00 89.75 210 PHE A C 1
ATOM 1619 O O . PHE A 1 210 ? 10.202 3.091 -26.094 1.00 89.75 210 PHE A O 1
ATOM 1626 N N . TYR A 1 211 ? 11.263 1.195 -25.540 1.00 95.06 211 TYR A N 1
ATOM 1627 C CA . TYR A 1 211 ? 10.504 0.377 -26.482 1.00 95.06 211 TYR A CA 1
ATOM 1628 C C . TYR A 1 211 ? 9.035 0.327 -26.046 1.00 95.06 211 TYR A C 1
ATOM 1630 O O . TYR A 1 211 ? 8.719 -0.151 -24.955 1.00 95.06 211 TYR A O 1
ATOM 1638 N N . ARG A 1 212 ? 8.132 0.818 -26.897 1.00 92.62 212 ARG A N 1
ATOM 1639 C CA . ARG A 1 212 ? 6.697 0.898 -26.602 1.00 92.62 212 ARG A CA 1
ATOM 1640 C C . ARG A 1 212 ? 5.937 -0.283 -27.185 1.00 92.62 212 ARG A C 1
ATOM 1642 O O . ARG A 1 212 ? 5.188 -0.938 -26.468 1.00 92.62 212 ARG A O 1
ATOM 1649 N N . ALA A 1 213 ? 6.094 -0.533 -28.483 1.00 95.25 213 ALA A N 1
ATOM 1650 C CA . ALA A 1 213 ? 5.331 -1.562 -29.183 1.00 95.25 213 ALA A CA 1
ATOM 1651 C C . ALA A 1 213 ? 5.976 -1.956 -30.515 1.00 95.25 213 ALA A C 1
ATOM 1653 O O . ALA A 1 213 ? 6.643 -1.150 -31.159 1.00 95.25 213 ALA A O 1
ATOM 1654 N N . ARG A 1 214 ? 5.693 -3.178 -30.972 1.00 97.06 214 ARG A N 1
ATOM 1655 C CA . ARG A 1 214 ? 5.968 -3.606 -32.350 1.00 97.06 214 ARG A CA 1
ATOM 1656 C C . ARG A 1 214 ? 4.885 -3.037 -33.262 1.00 97.06 214 ARG A C 1
ATOM 1658 O O . ARG A 1 214 ? 3.708 -3.120 -32.920 1.00 97.06 214 ARG A O 1
ATOM 1665 N N . VAL A 1 215 ? 5.277 -2.553 -34.436 1.00 97.19 215 VAL A N 1
ATOM 1666 C CA . VAL A 1 215 ? 4.350 -2.147 -35.504 1.00 97.19 215 VAL A CA 1
ATOM 1667 C C . VAL A 1 215 ? 4.283 -3.232 -36.581 1.00 97.19 215 VAL A C 1
ATOM 1669 O O . VAL A 1 215 ? 3.207 -3.760 -36.852 1.00 97.19 215 VAL A O 1
ATOM 1672 N N . ALA A 1 216 ? 5.430 -3.627 -37.139 1.00 96.69 216 ALA A N 1
ATOM 1673 C CA . ALA A 1 216 ? 5.545 -4.640 -38.190 1.00 96.69 216 ALA A CA 1
ATOM 1674 C C . ALA A 1 216 ? 6.899 -5.372 -38.114 1.00 96.69 216 ALA A C 1
ATOM 1676 O O . ALA A 1 216 ? 7.763 -5.013 -37.314 1.00 96.69 216 ALA A O 1
ATOM 1677 N N . GLY A 1 217 ? 7.071 -6.424 -38.918 1.00 94.38 217 GLY A N 1
ATOM 1678 C CA . GLY A 1 217 ? 8.314 -7.201 -38.952 1.00 94.38 217 GLY A CA 1
ATOM 1679 C C . GLY A 1 217 ? 8.408 -8.310 -37.894 1.00 94.38 217 GLY A C 1
ATOM 1680 O O . GLY A 1 217 ? 7.391 -8.752 -37.360 1.00 94.38 217 GLY A O 1
ATOM 1681 N N . PRO A 1 218 ? 9.601 -8.811 -37.568 1.00 94.06 218 PRO A N 1
ATOM 1682 C CA . PRO A 1 218 ? 9.780 -9.892 -36.602 1.00 94.06 218 PRO A CA 1
ATOM 1683 C C . PRO A 1 218 ? 9.540 -9.447 -35.150 1.00 94.06 218 PRO A C 1
ATOM 1685 O O . PRO A 1 218 ? 9.605 -8.266 -34.804 1.00 94.06 218 PRO A O 1
ATOM 1688 N N . ILE A 1 219 ? 9.239 -10.410 -34.277 1.00 94.38 219 ILE A N 1
ATOM 1689 C CA . ILE A 1 219 ? 9.049 -10.173 -32.838 1.00 94.38 219 ILE A CA 1
ATOM 1690 C C . ILE A 1 219 ? 10.429 -9.978 -32.185 1.00 94.38 219 ILE A C 1
ATOM 1692 O O . ILE A 1 219 ? 11.326 -10.786 -32.444 1.00 94.38 219 ILE A O 1
ATOM 1696 N N . PRO A 1 220 ? 10.629 -8.939 -31.351 1.00 96.00 220 PRO A N 1
ATOM 1697 C CA . PRO A 1 220 ? 11.889 -8.764 -30.642 1.00 96.00 220 PRO A CA 1
ATOM 1698 C C . PRO A 1 220 ? 12.098 -9.861 -29.592 1.00 96.00 220 PRO A C 1
ATOM 1700 O O . PRO A 1 220 ? 11.163 -10.276 -28.910 1.00 96.00 220 PRO A O 1
ATOM 1703 N N . ILE A 1 221 ? 13.344 -10.303 -29.429 1.00 95.94 221 ILE A N 1
ATOM 1704 C CA . ILE A 1 221 ? 13.740 -11.305 -28.423 1.00 95.94 221 ILE A CA 1
ATOM 1705 C C . ILE A 1 221 ? 13.933 -10.691 -27.026 1.00 95.94 221 ILE A C 1
ATOM 1707 O O . ILE A 1 221 ? 13.949 -11.408 -26.032 1.00 95.94 221 ILE A O 1
ATOM 1711 N N . GLN A 1 222 ? 14.087 -9.368 -26.958 1.00 94.38 222 GLN A N 1
ATOM 1712 C CA . GLN A 1 222 ? 14.142 -8.548 -25.746 1.00 94.38 222 GLN A CA 1
ATOM 1713 C C . GLN A 1 222 ? 13.748 -7.111 -26.108 1.00 94.38 222 GLN A C 1
ATOM 1715 O O . GLN A 1 222 ? 13.852 -6.730 -27.272 1.00 94.38 222 GLN A O 1
ATOM 1720 N N . THR A 1 223 ? 13.320 -6.309 -25.132 1.00 94.00 223 THR A N 1
ATOM 1721 C CA . THR A 1 223 ? 12.846 -4.928 -25.352 1.00 94.00 223 THR A CA 1
ATOM 1722 C C . THR A 1 223 ? 13.725 -3.852 -24.707 1.00 94.00 223 THR A C 1
ATOM 1724 O O . THR A 1 223 ? 13.432 -2.670 -24.862 1.00 94.00 223 THR A O 1
ATOM 1727 N N . ASN A 1 224 ? 14.800 -4.228 -24.002 1.00 88.50 224 ASN A N 1
ATOM 1728 C CA . ASN A 1 224 ? 15.708 -3.279 -23.354 1.00 88.50 224 ASN A CA 1
ATOM 1729 C C . ASN A 1 224 ? 17.183 -3.750 -23.365 1.00 88.50 224 ASN A C 1
ATOM 1731 O O . ASN A 1 224 ? 17.553 -4.566 -22.517 1.00 88.50 224 ASN A O 1
ATOM 1735 N N . PRO A 1 225 ? 18.022 -3.248 -24.296 1.00 90.50 225 PRO A N 1
ATOM 1736 C CA . PRO A 1 225 ? 17.623 -2.579 -25.542 1.00 90.50 225 PRO A CA 1
ATOM 1737 C C . PRO A 1 225 ? 16.829 -3.538 -26.450 1.00 90.50 225 PRO A C 1
ATOM 1739 O O . PRO A 1 225 ? 16.999 -4.758 -26.328 1.00 90.50 225 PRO A O 1
ATOM 1742 N N . PRO A 1 226 ? 15.940 -3.042 -27.329 1.00 95.56 226 PRO A N 1
ATOM 1743 C CA . PRO A 1 226 ? 15.228 -3.895 -28.272 1.00 95.56 226 PRO A CA 1
ATOM 1744 C C . PRO A 1 226 ? 16.186 -4.632 -29.219 1.00 95.56 226 PRO A C 1
ATOM 1746 O O . PRO A 1 226 ? 17.100 -4.033 -29.782 1.00 95.56 226 PRO A O 1
ATOM 1749 N N . ALA A 1 227 ? 15.992 -5.945 -29.376 1.00 94.38 227 ALA A N 1
ATOM 1750 C CA . ALA A 1 227 ? 16.841 -6.776 -30.231 1.00 94.38 227 ALA A CA 1
ATOM 1751 C C . ALA A 1 227 ? 16.057 -7.869 -30.970 1.00 94.38 227 ALA A C 1
ATOM 1753 O O . ALA A 1 227 ? 15.017 -8.330 -30.497 1.00 94.38 227 ALA A O 1
ATOM 1754 N N . TRP A 1 228 ? 16.586 -8.328 -32.104 1.00 95.19 228 TRP A N 1
ATOM 1755 C CA . TRP A 1 228 ? 15.972 -9.300 -33.011 1.00 95.19 228 TRP A CA 1
ATOM 1756 C C . TRP A 1 228 ? 16.979 -10.344 -33.493 1.00 95.19 228 TRP A C 1
ATOM 1758 O O . TRP A 1 228 ? 18.190 -10.117 -33.522 1.00 95.19 228 TRP A O 1
ATOM 1768 N N . ARG A 1 229 ? 16.453 -11.499 -33.908 1.00 91.69 229 ARG A N 1
ATOM 1769 C CA . ARG A 1 229 ? 17.172 -12.531 -34.664 1.00 91.69 229 ARG A CA 1
ATOM 1770 C C . ARG A 1 229 ? 16.451 -12.755 -35.984 1.00 91.69 229 ARG A C 1
ATOM 1772 O O . ARG A 1 229 ? 15.254 -13.027 -35.974 1.00 91.69 229 ARG A O 1
ATOM 1779 N N . LEU A 1 230 ? 17.182 -12.649 -37.087 1.00 91.06 230 LEU A N 1
ATOM 1780 C CA . LEU A 1 230 ? 16.655 -12.697 -38.446 1.00 91.06 230 LEU A CA 1
ATOM 1781 C C . LEU A 1 230 ? 17.284 -13.844 -39.240 1.00 91.06 230 LEU A C 1
ATOM 1783 O O . LEU A 1 230 ? 18.447 -14.206 -39.033 1.00 91.06 230 LEU A O 1
ATOM 1787 N N . ALA A 1 231 ? 16.513 -14.363 -40.189 1.00 89.19 231 ALA A N 1
ATOM 1788 C CA . ALA A 1 231 ? 17.014 -15.150 -41.305 1.00 89.19 231 ALA A CA 1
ATOM 1789 C C . ALA A 1 231 ? 16.699 -14.370 -42.586 1.00 89.19 231 ALA A C 1
ATOM 1791 O O . ALA A 1 231 ? 15.531 -14.154 -42.891 1.00 89.19 231 ALA A O 1
ATOM 1792 N N . VAL A 1 232 ? 17.727 -13.923 -43.307 1.00 88.75 232 VAL A N 1
ATOM 1793 C CA . VAL A 1 232 ? 17.583 -13.046 -44.477 1.00 88.75 232 VAL A CA 1
ATOM 1794 C C . VAL A 1 232 ? 18.035 -13.811 -45.715 1.00 88.75 232 VAL A C 1
ATOM 1796 O O . VAL A 1 232 ? 19.220 -14.107 -45.882 1.00 88.75 232 VAL A O 1
ATOM 1799 N N . LYS A 1 233 ? 17.092 -14.163 -46.592 1.00 88.81 233 LYS A N 1
ATOM 1800 C CA . LYS A 1 233 ? 17.388 -14.895 -47.835 1.00 88.81 233 LYS A CA 1
ATOM 1801 C C . LYS A 1 233 ? 18.256 -14.072 -48.793 1.00 88.81 233 LYS A C 1
ATOM 1803 O O . LYS A 1 233 ? 18.228 -12.842 -48.745 1.00 88.81 233 LYS A O 1
ATOM 1808 N N . LYS A 1 234 ? 19.018 -14.746 -49.660 1.00 84.00 234 LYS A N 1
ATOM 1809 C CA . LYS A 1 234 ? 19.875 -14.112 -50.677 1.00 84.00 234 LYS A CA 1
ATOM 1810 C C . LYS A 1 234 ? 19.104 -13.038 -51.456 1.00 84.00 234 LYS A C 1
ATOM 1812 O O . LYS A 1 234 ? 18.049 -13.329 -52.028 1.00 84.00 234 LYS A O 1
ATOM 1817 N N . GLY A 1 235 ? 19.638 -11.816 -51.503 1.00 80.81 235 GLY A N 1
ATOM 1818 C CA . GLY A 1 235 ? 19.053 -10.691 -52.241 1.00 80.81 235 GLY A CA 1
ATOM 1819 C C . GLY A 1 235 ? 17.695 -10.213 -51.710 1.00 80.81 235 GLY A C 1
ATOM 1820 O O . GLY A 1 235 ? 16.954 -9.558 -52.445 1.00 80.81 235 GLY A O 1
ATOM 1821 N N . LYS A 1 236 ? 17.311 -10.592 -50.482 1.00 91.00 236 LYS A N 1
ATOM 1822 C CA . LYS A 1 236 ? 16.062 -10.165 -49.834 1.00 91.00 236 LYS A CA 1
ATOM 1823 C C . LYS A 1 236 ? 16.315 -9.150 -48.726 1.00 91.00 236 LYS A C 1
ATOM 1825 O O . LYS A 1 236 ? 17.423 -9.029 -48.203 1.00 91.00 236 LYS A O 1
ATOM 1830 N N . ILE A 1 237 ? 15.245 -8.431 -48.398 1.00 90.38 237 ILE A N 1
ATOM 1831 C CA . ILE A 1 237 ? 15.191 -7.403 -47.363 1.00 90.38 237 ILE A CA 1
ATOM 1832 C C . ILE A 1 237 ? 14.241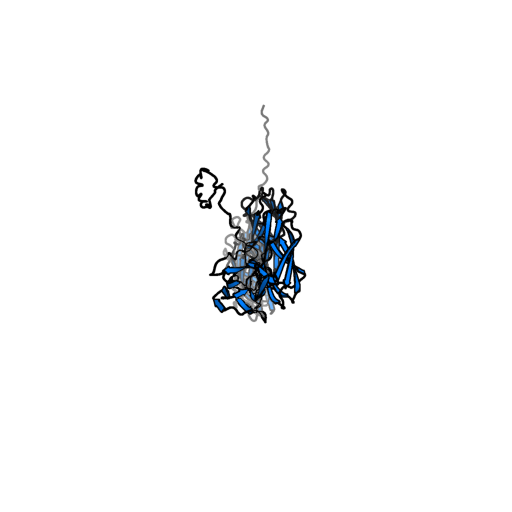 -7.889 -46.272 1.00 90.38 237 ILE A C 1
ATOM 1834 O O . ILE A 1 237 ? 13.122 -8.298 -46.580 1.00 90.38 237 ILE A O 1
ATOM 1838 N N . GLU A 1 238 ? 14.686 -7.823 -45.022 1.00 94.56 238 GLU A N 1
ATOM 1839 C CA . GLU A 1 238 ? 13.831 -7.950 -43.839 1.00 94.56 238 GLU A CA 1
ATOM 1840 C C . GLU A 1 238 ? 13.623 -6.570 -43.211 1.00 94.56 238 GLU A C 1
ATOM 1842 O O . GLU A 1 238 ? 14.563 -5.781 -43.113 1.00 94.56 238 GLU A O 1
ATOM 1847 N N . GLU A 1 239 ? 12.399 -6.277 -42.777 1.00 95.94 239 GLU A N 1
ATOM 1848 C CA . GLU A 1 239 ? 12.033 -4.987 -42.185 1.00 95.94 239 GLU A CA 1
ATOM 1849 C C . GLU A 1 239 ? 11.586 -5.167 -40.731 1.00 95.94 239 GLU A C 1
ATOM 1851 O O . GLU A 1 239 ? 10.793 -6.055 -40.409 1.00 95.94 239 GLU A O 1
ATOM 1856 N N . ILE A 1 240 ? 12.085 -4.307 -39.844 1.00 97.25 240 ILE A N 1
ATOM 1857 C CA . ILE A 1 240 ? 11.688 -4.208 -38.439 1.00 97.25 240 ILE A CA 1
ATOM 1858 C C . ILE A 1 240 ? 11.074 -2.825 -38.228 1.00 97.25 240 ILE A C 1
ATOM 1860 O O . ILE A 1 240 ? 11.755 -1.820 -38.417 1.00 97.25 240 ILE A O 1
ATOM 1864 N N . VAL A 1 241 ? 9.819 -2.766 -37.773 1.00 97.56 241 VAL A N 1
ATOM 1865 C CA . VAL A 1 241 ? 9.139 -1.494 -37.482 1.00 97.56 241 VAL A CA 1
ATOM 1866 C C . VAL A 1 241 ? 8.630 -1.497 -36.048 1.00 97.56 241 VAL A C 1
ATOM 1868 O O . VAL A 1 241 ? 7.825 -2.355 -35.665 1.00 97.56 241 VAL A O 1
ATOM 1871 N N . PHE A 1 242 ? 9.065 -0.532 -35.239 1.00 97.69 242 PHE A N 1
ATOM 1872 C CA . PHE A 1 242 ? 8.677 -0.448 -33.831 1.00 97.69 242 PHE A CA 1
ATOM 1873 C C . PHE A 1 242 ? 8.499 0.993 -33.343 1.00 97.69 242 PHE A C 1
ATOM 1875 O O . PHE A 1 242 ? 9.080 1.934 -33.874 1.00 97.69 242 PHE A O 1
ATOM 1882 N N . GLN A 1 243 ? 7.668 1.159 -32.316 1.00 96.88 243 GLN A N 1
ATOM 1883 C CA . GLN A 1 243 ? 7.451 2.424 -31.625 1.00 96.88 243 GLN A CA 1
ATOM 1884 C C . GLN A 1 243 ? 8.406 2.556 -30.443 1.00 96.88 243 GLN A C 1
ATOM 1886 O O . GLN A 1 243 ? 8.462 1.665 -29.589 1.00 96.88 243 GLN A O 1
ATOM 1891 N N . ALA A 1 244 ? 9.067 3.705 -30.345 1.00 93.69 244 ALA A N 1
ATOM 1892 C CA . ALA A 1 244 ? 9.768 4.139 -29.146 1.00 93.69 244 ALA A CA 1
ATOM 1893 C C . ALA A 1 244 ? 8.984 5.282 -28.493 1.00 93.69 244 ALA A C 1
ATOM 1895 O O . ALA A 1 244 ? 8.738 6.314 -29.118 1.00 93.69 244 ALA A O 1
ATOM 1896 N N . GLY A 1 245 ? 8.543 5.080 -27.253 1.00 88.31 245 GLY A N 1
ATOM 1897 C CA . GLY A 1 245 ? 7.888 6.119 -26.464 1.00 88.31 245 GLY A CA 1
ATOM 1898 C C . GLY A 1 245 ? 8.908 6.989 -25.739 1.00 88.31 245 GLY A C 1
ATOM 1899 O O . GLY A 1 245 ? 10.032 6.554 -25.494 1.00 88.31 245 GLY A O 1
ATOM 1900 N N . ILE A 1 246 ? 8.499 8.197 -25.356 1.00 85.44 246 ILE A N 1
ATOM 1901 C CA . ILE A 1 246 ? 9.343 9.168 -24.649 1.00 85.44 246 ILE A CA 1
ATOM 1902 C C . ILE A 1 246 ? 8.724 9.410 -23.270 1.00 85.44 246 ILE A C 1
ATOM 1904 O O . ILE A 1 246 ? 7.682 10.057 -23.171 1.00 85.44 246 ILE A O 1
ATOM 1908 N N . ARG A 1 247 ? 9.318 8.841 -22.209 1.00 69.06 247 ARG A N 1
ATOM 1909 C CA . ARG A 1 247 ? 8.752 8.873 -20.834 1.00 69.06 247 ARG A CA 1
ATOM 1910 C C . ARG A 1 247 ? 9.719 9.390 -19.770 1.00 69.06 247 ARG A C 1
ATOM 1912 O O . ARG A 1 247 ? 9.449 9.246 -18.584 1.00 69.06 247 ARG A O 1
ATOM 1919 N N . SER A 1 248 ? 10.846 9.985 -20.144 1.00 63.34 248 SER A N 1
ATOM 1920 C CA . SER A 1 248 ? 11.750 10.527 -19.129 1.00 63.34 248 SER A CA 1
ATOM 1921 C C . SER A 1 248 ? 11.394 11.952 -18.745 1.00 63.34 248 SER A C 1
ATOM 1923 O O . SER A 1 248 ? 11.286 12.831 -19.590 1.00 63.34 248 SER A O 1
ATOM 1925 N N . CYS A 1 249 ? 11.306 12.161 -17.440 1.00 61.56 249 CYS A N 1
ATOM 1926 C CA . CYS A 1 249 ? 11.244 13.460 -16.787 1.00 61.56 249 CYS A CA 1
ATOM 1927 C C . CYS A 1 249 ? 12.539 14.266 -16.878 1.00 61.56 249 CYS A C 1
ATOM 1929 O O . CYS A 1 249 ? 12.527 15.459 -16.615 1.00 61.56 249 CYS A O 1
ATOM 1931 N N . ASN A 1 250 ? 13.631 13.609 -17.275 1.00 61.62 250 ASN A N 1
ATOM 1932 C CA . ASN A 1 250 ? 14.968 14.183 -17.384 1.00 61.62 250 ASN A CA 1
ATOM 1933 C C . ASN A 1 250 ? 15.405 14.340 -18.848 1.00 61.62 250 ASN A C 1
ATOM 1935 O O . ASN A 1 250 ? 16.602 14.395 -19.123 1.00 61.62 250 ASN A O 1
ATOM 1939 N N . ILE A 1 251 ? 14.470 14.303 -19.804 1.00 75.12 251 ILE A N 1
ATOM 1940 C CA . ILE A 1 251 ? 14.805 14.557 -21.204 1.00 75.12 251 ILE A CA 1
ATOM 1941 C C . ILE A 1 251 ? 14.713 16.058 -21.471 1.00 75.12 251 ILE A C 1
ATOM 1943 O O . ILE A 1 251 ? 13.660 16.671 -21.313 1.00 75.12 251 ILE A O 1
ATOM 1947 N N . THR A 1 252 ? 15.834 16.659 -21.849 1.00 74.56 252 THR A N 1
ATOM 1948 C CA . THR A 1 252 ? 15.876 18.053 -22.286 1.00 74.56 252 THR A CA 1
ATOM 1949 C C . THR A 1 252 ? 15.444 18.160 -23.746 1.00 74.56 252 THR A C 1
ATOM 1951 O O . THR A 1 252 ? 15.574 17.203 -24.527 1.00 74.56 252 THR A O 1
ATOM 1954 N N . SER A 1 253 ? 14.940 19.335 -24.129 1.00 81.50 253 SER A N 1
ATOM 1955 C CA . SER A 1 253 ? 14.786 19.668 -25.543 1.00 81.50 253 SER A CA 1
ATOM 1956 C C . SER A 1 253 ? 16.154 19.614 -26.230 1.00 81.50 253 SER A C 1
ATOM 1958 O O . SER A 1 253 ? 17.189 19.950 -25.646 1.00 81.50 253 SER A O 1
ATOM 1960 N N . GLY A 1 254 ? 16.186 19.110 -27.461 1.00 83.62 254 GLY A N 1
ATOM 1961 C CA . GLY A 1 254 ? 17.443 18.879 -28.168 1.00 83.62 254 GLY A CA 1
ATOM 1962 C C . GLY A 1 254 ? 17.434 17.655 -29.072 1.00 83.62 254 GLY A C 1
ATOM 1963 O O . GLY A 1 254 ? 16.401 17.044 -29.328 1.00 83.62 254 GLY A O 1
ATOM 1964 N N . THR A 1 255 ? 18.613 17.326 -29.597 1.00 87.69 255 THR A N 1
ATOM 1965 C CA . THR A 1 255 ? 18.812 16.240 -30.567 1.00 87.69 255 THR A CA 1
ATOM 1966 C C . THR A 1 255 ? 19.231 14.957 -29.854 1.00 87.69 255 THR A C 1
ATOM 1968 O O . THR A 1 255 ? 20.269 14.929 -29.194 1.00 87.69 255 THR A O 1
ATOM 1971 N N . HIS A 1 256 ? 18.451 13.888 -30.021 1.00 89.69 256 HIS A N 1
ATOM 1972 C CA . HIS A 1 256 ? 18.665 12.593 -29.367 1.00 89.69 256 HIS A CA 1
ATOM 1973 C C . HIS A 1 256 ? 18.998 11.510 -30.389 1.00 89.69 256 HIS A C 1
ATOM 1975 O O . HIS A 1 256 ? 18.251 11.333 -31.347 1.00 89.69 256 HIS A O 1
ATOM 1981 N N . TYR A 1 257 ? 20.099 10.782 -30.184 1.00 88.31 257 TYR A N 1
ATOM 1982 C CA . TYR A 1 257 ? 20.637 9.825 -31.156 1.00 88.31 257 TYR A CA 1
ATOM 1983 C C . TYR A 1 257 ? 20.263 8.386 -30.826 1.00 88.31 257 TYR A C 1
ATOM 1985 O O . TYR A 1 257 ? 20.423 7.926 -29.697 1.00 88.31 257 TYR A O 1
ATOM 1993 N N . ASN A 1 258 ? 19.824 7.668 -31.849 1.00 90.44 258 ASN A N 1
ATOM 1994 C CA . ASN A 1 258 ? 19.489 6.262 -31.793 1.00 90.44 258 ASN A CA 1
ATOM 1995 C C . ASN A 1 258 ? 20.384 5.481 -32.757 1.00 90.44 258 ASN A C 1
ATOM 1997 O O . ASN A 1 258 ? 20.439 5.801 -33.949 1.00 90.44 258 ASN A O 1
ATOM 2001 N N . THR A 1 259 ? 21.074 4.462 -32.249 1.00 86.81 259 THR A N 1
ATOM 2002 C CA . THR A 1 259 ? 21.990 3.624 -33.034 1.00 86.81 259 THR A CA 1
ATOM 2003 C C . THR A 1 259 ? 21.434 2.219 -33.206 1.00 86.81 259 THR A C 1
ATOM 2005 O O . THR A 1 259 ? 20.725 1.704 -32.344 1.00 86.81 259 THR A O 1
ATOM 2008 N N . VAL A 1 260 ? 21.753 1.595 -34.338 1.00 88.19 260 VAL A N 1
ATOM 2009 C CA . VAL A 1 260 ? 21.475 0.180 -34.593 1.00 88.19 260 VAL A CA 1
ATOM 2010 C C . VAL A 1 260 ? 22.796 -0.501 -34.862 1.00 88.19 260 VAL A C 1
ATOM 2012 O O . VAL A 1 260 ? 23.519 -0.092 -35.772 1.00 88.19 260 VAL A O 1
ATOM 2015 N N . ASP A 1 261 ? 23.053 -1.544 -34.086 1.00 82.88 261 ASP A N 1
ATOM 2016 C CA . ASP A 1 261 ? 24.210 -2.413 -34.208 1.00 82.88 261 ASP A CA 1
ATOM 2017 C C . ASP A 1 261 ? 23.737 -3.838 -34.497 1.00 82.88 261 ASP A C 1
ATOM 2019 O O . ASP A 1 261 ? 22.687 -4.291 -34.036 1.00 82.88 261 ASP A O 1
ATOM 2023 N N . GLY A 1 262 ? 24.521 -4.581 -35.258 1.00 74.19 262 GLY A N 1
ATOM 2024 C CA . GLY A 1 262 ? 24.170 -5.920 -35.690 1.00 74.19 262 GLY A CA 1
ATOM 2025 C C . GLY A 1 262 ? 25.375 -6.835 -35.765 1.00 74.19 262 GLY A C 1
ATOM 2026 O O . GLY A 1 262 ? 26.518 -6.396 -35.859 1.00 74.19 262 GLY A O 1
ATOM 2027 N N . TYR A 1 263 ? 25.119 -8.135 -35.708 1.00 71.94 263 TYR A N 1
ATOM 2028 C CA . TYR A 1 263 ? 26.142 -9.165 -35.811 1.00 71.94 263 TYR A CA 1
ATOM 2029 C C . TYR A 1 263 ? 25.606 -10.368 -36.580 1.00 71.94 263 TYR A C 1
ATOM 2031 O O . TYR A 1 263 ? 24.538 -10.892 -36.258 1.00 71.94 263 TYR A O 1
ATOM 2039 N N . SER A 1 264 ? 26.372 -10.849 -37.557 1.00 67.62 264 SER A N 1
ATOM 2040 C CA . SER A 1 264 ? 26.110 -12.121 -38.233 1.00 67.62 264 SER A CA 1
ATOM 2041 C C . SER A 1 264 ? 27.163 -13.151 -37.831 1.00 67.62 264 SER A C 1
ATOM 2043 O O . SER A 1 264 ? 28.361 -12.900 -37.937 1.00 67.62 264 SER A O 1
ATOM 2045 N N . SER A 1 265 ? 26.718 -14.326 -37.374 1.00 56.47 265 SER A N 1
ATOM 2046 C CA . SER A 1 265 ? 27.599 -15.467 -37.076 1.00 56.47 265 SER A CA 1
ATOM 2047 C C . SER A 1 265 ? 27.864 -16.358 -38.295 1.00 56.47 265 SER A C 1
ATOM 2049 O O . SER A 1 265 ? 28.454 -17.427 -38.148 1.00 56.47 265 SER A O 1
ATOM 2051 N N . SER A 1 266 ? 27.381 -15.979 -39.484 1.00 57.34 266 SER A N 1
ATOM 2052 C CA . SER A 1 266 ? 27.646 -16.731 -40.713 1.00 57.34 266 SER A CA 1
ATOM 2053 C C . SER A 1 266 ? 29.127 -16.636 -41.086 1.00 57.34 266 SER A C 1
ATOM 2055 O O . SER A 1 266 ? 29.710 -15.553 -41.056 1.00 57.34 266 SER A O 1
ATOM 2057 N N . ALA A 1 267 ? 29.724 -17.764 -41.487 1.00 45.62 267 ALA A N 1
ATOM 2058 C CA . ALA A 1 267 ? 31.147 -17.892 -41.820 1.00 45.62 267 ALA A CA 1
ATOM 2059 C C . ALA A 1 267 ? 31.630 -16.954 -42.951 1.00 45.62 267 ALA A C 1
ATOM 2061 O O . ALA A 1 267 ? 32.832 -16.808 -43.148 1.00 45.62 267 ALA A O 1
ATOM 2062 N N . LEU A 1 268 ? 30.707 -16.323 -43.686 1.00 47.78 268 LEU A N 1
ATOM 2063 C CA . LEU A 1 268 ? 30.974 -15.481 -44.856 1.00 47.78 268 LEU A CA 1
ATOM 2064 C C . LEU A 1 268 ? 30.902 -13.967 -44.578 1.00 47.78 268 LEU A C 1
ATOM 2066 O O . LEU A 1 268 ? 31.436 -13.193 -45.364 1.00 47.78 268 LEU A O 1
ATOM 2070 N N . VAL A 1 269 ? 30.260 -13.533 -43.483 1.00 52.06 269 VAL A N 1
ATOM 2071 C CA . VAL A 1 269 ? 30.171 -12.108 -43.087 1.00 52.06 269 VAL A CA 1
ATOM 2072 C C . VAL A 1 269 ? 30.355 -11.946 -41.565 1.00 52.06 269 VAL A C 1
ATOM 2074 O O . VAL A 1 269 ? 29.465 -11.427 -40.889 1.00 52.06 269 VAL A O 1
ATOM 2077 N N . PRO A 1 270 ? 31.466 -12.424 -40.972 1.00 48.44 270 PRO A N 1
ATOM 2078 C CA . PRO A 1 270 ? 31.716 -12.211 -39.553 1.00 48.44 270 PRO A CA 1
ATOM 2079 C C . PRO A 1 270 ? 32.062 -10.735 -39.313 1.00 48.44 270 PRO A C 1
ATOM 2081 O O . PRO A 1 270 ? 33.142 -10.277 -39.681 1.00 48.44 270 PRO A O 1
ATOM 2084 N N . GLY A 1 271 ? 31.157 -9.973 -38.698 1.00 54.84 271 GLY A N 1
ATOM 2085 C CA . GLY A 1 271 ? 31.420 -8.560 -38.429 1.00 54.84 271 GLY A CA 1
ATOM 2086 C C . GLY A 1 271 ? 30.280 -7.802 -37.761 1.00 54.84 271 GLY A C 1
ATOM 2087 O O . GLY A 1 271 ? 29.152 -8.291 -37.666 1.00 54.84 271 GLY A O 1
ATOM 2088 N N . LEU A 1 272 ? 30.623 -6.604 -37.286 1.00 56.81 272 LEU A N 1
ATOM 2089 C CA . LEU A 1 272 ? 29.690 -5.605 -36.777 1.00 56.81 272 LEU A CA 1
ATOM 2090 C C . LEU A 1 272 ? 29.001 -4.924 -37.973 1.00 56.81 272 LEU A C 1
ATOM 2092 O O . LEU A 1 272 ? 29.680 -4.513 -38.913 1.00 56.81 272 LEU A O 1
ATOM 2096 N N . ILE A 1 273 ? 27.673 -4.834 -37.956 1.00 68.19 273 ILE A N 1
ATOM 2097 C CA . ILE A 1 273 ? 26.874 -4.197 -39.010 1.00 68.19 273 ILE A CA 1
ATOM 2098 C C . ILE A 1 273 ? 26.110 -3.041 -38.377 1.00 68.19 273 ILE A C 1
ATOM 2100 O O . ILE A 1 273 ? 25.229 -3.283 -37.559 1.00 68.19 273 ILE A O 1
ATOM 2104 N N . ASN A 1 274 ? 26.419 -1.804 -38.759 1.00 66.69 274 ASN A N 1
ATOM 2105 C CA . ASN A 1 274 ? 25.833 -0.624 -38.129 1.00 66.69 274 ASN A CA 1
ATOM 2106 C C . ASN A 1 274 ? 25.090 0.228 -39.153 1.00 66.69 274 ASN A C 1
ATOM 2108 O O . ASN A 1 274 ? 25.559 0.398 -40.278 1.00 66.69 274 ASN A O 1
ATOM 2112 N N . ALA A 1 275 ? 23.960 0.799 -38.742 1.00 74.06 275 ALA A N 1
ATOM 2113 C CA . ALA A 1 275 ? 23.316 1.875 -39.490 1.00 74.06 275 ALA A CA 1
ATOM 2114 C C . ALA A 1 275 ? 23.865 3.235 -39.035 1.00 74.06 275 ALA A C 1
ATOM 2116 O O . ALA A 1 275 ? 24.327 3.382 -37.900 1.00 74.06 275 ALA A O 1
ATOM 2117 N N . ALA A 1 276 ? 23.767 4.252 -39.895 1.00 72.38 276 ALA A N 1
ATOM 2118 C CA . ALA A 1 276 ? 24.024 5.626 -39.475 1.00 72.38 276 ALA A CA 1
ATOM 2119 C C . ALA A 1 276 ? 23.116 5.992 -38.279 1.00 72.38 276 ALA A C 1
ATOM 2121 O O . ALA A 1 276 ? 21.935 5.621 -38.278 1.00 72.38 276 ALA A O 1
ATOM 2122 N N . PRO A 1 277 ? 23.639 6.702 -37.259 1.00 80.19 277 PRO A N 1
ATOM 2123 C CA . PRO A 1 277 ? 22.829 7.138 -36.135 1.00 80.19 277 PRO A CA 1
ATOM 2124 C C . PRO A 1 277 ? 21.716 8.040 -36.647 1.00 80.19 277 PRO A C 1
ATOM 2126 O O . PRO A 1 277 ? 21.940 8.926 -37.475 1.00 80.19 277 PRO A O 1
ATOM 2129 N N . LEU A 1 278 ? 20.520 7.832 -36.119 1.00 85.75 278 LEU A N 1
ATOM 2130 C CA . LEU A 1 278 ? 19.375 8.641 -36.472 1.00 85.75 278 LEU A CA 1
ATOM 2131 C C . LEU A 1 278 ? 18.971 9.503 -35.296 1.00 85.75 278 LEU A C 1
ATOM 2133 O O . LEU A 1 278 ? 18.975 9.036 -34.157 1.00 85.75 278 LEU A O 1
ATOM 2137 N N . TYR A 1 279 ? 18.626 10.752 -35.576 1.00 86.12 279 TYR A N 1
ATOM 2138 C CA . TYR A 1 279 ? 18.268 11.693 -34.539 1.00 86.12 279 TYR A CA 1
ATOM 2139 C C . TYR A 1 279 ? 16.780 12.009 -34.528 1.00 86.12 279 TYR A C 1
ATOM 2141 O O . TYR A 1 279 ? 16.116 12.047 -35.563 1.00 86.12 279 TYR A O 1
ATOM 2149 N N . VAL A 1 280 ? 16.279 12.256 -33.325 1.00 89.31 280 VAL A N 1
ATOM 2150 C CA . VAL A 1 280 ? 14.957 12.824 -33.081 1.00 89.31 280 VAL A CA 1
ATOM 2151 C C . VAL A 1 280 ? 15.165 14.128 -32.326 1.00 89.31 280 VAL A C 1
ATOM 2153 O O . VAL A 1 280 ? 15.835 14.147 -31.291 1.00 89.31 280 VAL A O 1
ATOM 2156 N N . ALA A 1 281 ? 14.618 15.219 -32.853 1.00 86.69 281 ALA A N 1
ATOM 2157 C CA . ALA A 1 281 ? 14.533 16.482 -32.142 1.00 86.69 281 ALA A CA 1
ATOM 2158 C C . ALA A 1 281 ? 13.364 16.424 -31.153 1.00 86.69 281 ALA A C 1
ATOM 2160 O O . ALA A 1 281 ? 12.230 16.130 -31.529 1.00 86.69 281 ALA A O 1
ATOM 2161 N N . VAL A 1 282 ? 13.635 16.701 -29.885 1.00 86.12 282 VAL A N 1
ATOM 2162 C CA . VAL A 1 282 ? 12.587 16.958 -28.899 1.00 86.12 282 VAL A CA 1
ATOM 2163 C C . VAL A 1 282 ? 12.376 18.468 -28.865 1.00 86.12 282 VAL A C 1
ATOM 2165 O O . VAL A 1 282 ? 13.245 19.187 -28.372 1.00 86.12 282 VAL A O 1
ATOM 2168 N N . GLU A 1 283 ? 11.279 18.937 -29.462 1.00 80.44 283 GLU A N 1
ATOM 2169 C CA . GLU A 1 283 ? 10.986 20.371 -29.643 1.00 80.44 283 GLU A CA 1
ATOM 2170 C C . GLU A 1 283 ? 10.551 21.025 -28.331 1.00 80.44 283 GLU A C 1
ATOM 2172 O O . GLU A 1 283 ? 11.012 22.113 -27.999 1.00 80.44 283 GLU A O 1
ATOM 2177 N N . GLU A 1 284 ? 9.728 20.322 -27.550 1.00 69.25 284 GLU A N 1
ATOM 2178 C CA . GLU A 1 284 ? 9.261 20.777 -26.243 1.00 69.25 284 GLU A CA 1
ATOM 2179 C C . GLU A 1 284 ? 9.330 19.642 -25.218 1.00 69.25 284 GLU A C 1
ATOM 2181 O O . GLU A 1 284 ? 8.826 18.529 -25.434 1.00 69.25 284 GLU A O 1
ATOM 2186 N N . ALA A 1 285 ? 9.947 19.945 -24.076 1.00 65.88 285 ALA A N 1
ATOM 2187 C CA . ALA A 1 285 ? 9.850 19.128 -22.881 1.00 65.88 285 ALA A CA 1
ATOM 2188 C C . ALA A 1 285 ? 8.662 19.629 -22.056 1.00 65.88 285 ALA A C 1
ATOM 2190 O O . ALA A 1 285 ? 8.692 20.738 -21.529 1.00 65.88 285 ALA A O 1
ATOM 2191 N N . LEU A 1 286 ? 7.604 18.819 -21.953 1.00 67.06 286 LEU A N 1
ATOM 2192 C CA . LEU A 1 286 ? 6.547 19.093 -20.982 1.00 67.06 286 LEU A CA 1
ATOM 2193 C C . LEU A 1 286 ? 7.167 19.078 -19.579 1.00 67.06 286 LEU A C 1
ATOM 2195 O O . LEU A 1 286 ? 7.989 18.198 -19.295 1.00 67.06 286 LEU A O 1
ATOM 2199 N N . PRO A 1 287 ? 6.799 20.020 -18.698 1.00 67.56 287 PRO A N 1
ATOM 2200 C CA . PRO A 1 287 ? 7.425 20.103 -17.396 1.00 67.56 287 PRO A CA 1
ATOM 2201 C C . PRO A 1 287 ? 7.060 18.849 -16.587 1.00 67.56 287 PRO A C 1
ATOM 2203 O O . PRO A 1 287 ? 5.884 18.559 -16.369 1.00 67.56 287 PRO A O 1
ATOM 2206 N N . CYS A 1 288 ? 8.066 18.054 -16.198 1.00 73.44 288 CYS A N 1
ATOM 2207 C CA . CYS A 1 288 ? 7.835 16.831 -15.439 1.00 73.44 288 CYS A CA 1
ATOM 2208 C C . CYS A 1 288 ? 7.884 17.062 -13.928 1.00 73.44 288 CYS A C 1
ATOM 2210 O O . CYS A 1 288 ? 8.844 17.603 -13.375 1.00 73.44 288 CYS A O 1
ATOM 2212 N N . VAL A 1 289 ? 6.873 16.508 -13.263 1.00 75.12 289 VAL A N 1
ATOM 2213 C CA . VAL A 1 289 ? 6.813 16.343 -11.820 1.00 75.12 289 VAL A CA 1
ATOM 2214 C C . VAL A 1 289 ? 6.528 14.872 -11.500 1.00 75.12 289 VAL A C 1
ATOM 2216 O O . VAL A 1 289 ? 5.648 14.268 -12.111 1.00 75.12 289 VAL A O 1
ATOM 2219 N N . SER A 1 290 ? 7.258 14.279 -10.554 1.00 76.75 290 SER A N 1
ATOM 2220 C CA . SER A 1 290 ? 6.998 12.914 -10.079 1.00 76.75 290 SER A CA 1
ATOM 2221 C C . SER A 1 290 ? 6.272 12.913 -8.741 1.00 76.75 290 SER A C 1
ATOM 2223 O O . SER A 1 290 ? 6.611 13.714 -7.869 1.00 76.75 290 SER A O 1
ATOM 2225 N N . PHE A 1 291 ? 5.374 11.945 -8.555 1.00 80.12 291 PHE A N 1
ATOM 2226 C CA . PHE A 1 291 ? 4.784 11.616 -7.261 1.00 80.12 291 PHE A CA 1
ATOM 2227 C C . PHE A 1 291 ? 5.140 10.193 -6.843 1.00 80.12 291 PHE A C 1
ATOM 2229 O O . PHE A 1 291 ? 5.084 9.261 -7.648 1.00 80.12 291 PHE A O 1
ATOM 2236 N N . SER A 1 292 ? 5.391 10.014 -5.555 1.00 81.31 292 SER A N 1
ATOM 2237 C CA . SER A 1 292 ? 5.291 8.717 -4.892 1.00 81.31 292 SER A CA 1
ATOM 2238 C C . SER A 1 292 ? 4.504 8.862 -3.601 1.00 81.31 292 SER A C 1
ATOM 2240 O O . SER A 1 292 ? 4.559 9.896 -2.946 1.00 81.31 292 SER A O 1
ATOM 2242 N N . ALA A 1 293 ? 3.751 7.827 -3.241 1.00 86.44 293 ALA A N 1
ATOM 2243 C CA . ALA A 1 293 ? 3.004 7.770 -1.997 1.00 86.44 293 ALA A CA 1
ATOM 2244 C C . ALA A 1 293 ? 3.271 6.432 -1.311 1.00 86.44 293 ALA A C 1
ATOM 2246 O O . ALA A 1 293 ? 3.363 5.391 -1.964 1.00 86.44 293 ALA A O 1
ATOM 2247 N N . SER A 1 294 ? 3.399 6.460 0.008 1.00 86.81 294 SER A N 1
ATOM 2248 C CA . SER A 1 294 ? 3.564 5.272 0.839 1.00 86.81 294 SER A CA 1
ATOM 2249 C C . SER A 1 294 ? 2.791 5.425 2.146 1.00 86.81 294 SER A C 1
ATOM 2251 O O . SER A 1 294 ? 2.451 6.537 2.555 1.00 86.81 294 SER A O 1
ATOM 2253 N N . VAL A 1 295 ? 2.482 4.295 2.783 1.00 92.25 295 VAL A N 1
ATOM 2254 C CA . VAL A 1 295 ? 1.835 4.249 4.096 1.00 92.25 295 VAL A CA 1
ATOM 2255 C C . VAL A 1 295 ? 2.607 3.314 5.004 1.00 92.25 295 VAL A C 1
ATOM 2257 O O . VAL A 1 295 ? 3.077 2.255 4.576 1.00 92.25 295 VAL A O 1
ATOM 2260 N N . PHE A 1 296 ? 2.704 3.687 6.272 1.00 88.31 296 PHE A N 1
ATOM 2261 C CA . PHE A 1 296 ? 3.225 2.817 7.309 1.00 88.31 296 PHE A CA 1
ATOM 2262 C C . PHE A 1 296 ? 2.443 2.993 8.623 1.00 88.31 296 PHE A C 1
ATOM 2264 O O . PHE A 1 296 ? 2.244 4.129 9.061 1.00 88.31 296 PHE A O 1
ATOM 2271 N N . PRO A 1 297 ? 2.039 1.899 9.294 1.00 89.88 297 PRO A N 1
ATOM 2272 C CA . PRO A 1 297 ? 2.117 0.508 8.834 1.00 89.88 297 PRO A CA 1
ATOM 2273 C C . PRO A 1 297 ? 1.113 0.198 7.703 1.00 89.88 297 PRO A C 1
ATOM 2275 O O . PRO A 1 297 ? 0.115 0.892 7.536 1.00 89.88 297 PRO A O 1
ATOM 2278 N N . THR A 1 298 ? 1.363 -0.868 6.931 1.00 86.44 298 THR A N 1
ATOM 2279 C CA . THR A 1 298 ? 0.448 -1.363 5.875 1.00 86.44 298 THR A CA 1
ATOM 2280 C C . THR A 1 298 ? -0.676 -2.255 6.414 1.00 86.44 298 THR A C 1
ATOM 2282 O O . THR A 1 298 ? -1.573 -2.648 5.669 1.00 86.44 298 THR A O 1
ATOM 2285 N N . GLN A 1 299 ? -0.653 -2.571 7.711 1.00 80.19 299 GLN A N 1
ATOM 2286 C CA . GLN A 1 299 ? -1.729 -3.251 8.426 1.00 80.19 299 GLN A CA 1
ATOM 2287 C C . GLN A 1 299 ? -2.097 -2.464 9.682 1.00 80.19 299 GLN A C 1
ATOM 2289 O O . GLN A 1 299 ? -1.211 -1.966 10.376 1.00 80.19 299 GLN A O 1
ATOM 2294 N N . THR A 1 300 ? -3.391 -2.370 9.977 1.00 81.81 300 THR A N 1
ATOM 2295 C CA . THR A 1 300 ? -3.918 -1.680 11.160 1.00 81.81 300 THR A CA 1
ATOM 2296 C C . THR A 1 300 ? -5.124 -2.427 11.731 1.00 81.81 300 THR A C 1
ATOM 2298 O O . THR A 1 300 ? -5.752 -3.236 11.049 1.00 81.81 300 THR A O 1
ATOM 2301 N N . THR A 1 301 ? -5.463 -2.159 12.985 1.00 79.94 301 THR A N 1
ATOM 2302 C CA . THR A 1 301 ? -6.725 -2.587 13.610 1.00 79.94 301 THR A CA 1
ATOM 2303 C C . THR A 1 301 ? -7.697 -1.413 13.692 1.00 79.94 301 THR A C 1
ATOM 2305 O O . THR A 1 301 ? -7.327 -0.272 13.389 1.00 79.94 301 THR A O 1
ATOM 2308 N N . ASN A 1 302 ? -8.931 -1.673 14.125 1.00 75.25 302 ASN A N 1
ATOM 2309 C CA . ASN A 1 302 ? -9.910 -0.631 14.432 1.00 75.25 302 ASN A CA 1
ATOM 2310 C C . ASN A 1 302 ? -9.323 0.367 15.440 1.00 75.25 302 ASN A C 1
ATOM 2312 O O . ASN A 1 302 ? -8.703 -0.021 16.432 1.00 75.25 302 ASN A O 1
ATOM 2316 N N . GLY A 1 303 ? -9.465 1.660 15.152 1.00 74.00 303 GLY A N 1
ATOM 2317 C CA . GLY A 1 303 ? -8.840 2.725 15.934 1.00 74.00 303 GLY A CA 1
ATOM 2318 C C . GLY A 1 303 ? -7.348 2.947 15.661 1.00 74.00 303 GLY A C 1
ATOM 2319 O O . GLY A 1 303 ? -6.838 3.985 16.063 1.00 74.00 303 GLY A O 1
ATOM 2320 N N . GLY A 1 304 ? -6.635 2.051 14.974 1.00 79.62 304 GLY A N 1
ATOM 2321 C CA . GLY A 1 304 ? -5.193 2.191 14.753 1.00 79.62 304 GLY A CA 1
ATOM 2322 C C . GLY A 1 304 ? -4.812 3.389 13.868 1.00 79.62 304 GLY A C 1
ATOM 2323 O O . GLY A 1 304 ? -5.612 3.883 13.069 1.00 79.62 304 GLY A O 1
ATOM 2324 N N . VAL A 1 305 ? -3.576 3.873 14.020 1.00 86.69 305 VAL A N 1
ATOM 2325 C CA . VAL A 1 305 ? -3.054 5.057 13.317 1.00 86.69 305 VAL A CA 1
ATOM 2326 C C . VAL A 1 305 ? -2.033 4.655 12.259 1.00 86.69 305 VAL A C 1
ATOM 2328 O O . VAL A 1 305 ? -1.090 3.914 12.535 1.00 86.69 305 VAL A O 1
ATOM 2331 N N . VAL A 1 306 ? -2.189 5.213 11.061 1.00 89.81 306 VAL A N 1
ATOM 2332 C CA . VAL A 1 306 ? -1.262 5.071 9.936 1.00 89.81 306 VAL A CA 1
ATOM 2333 C C . VAL A 1 306 ? -0.649 6.416 9.568 1.00 89.81 306 VAL A C 1
ATOM 2335 O O . VAL A 1 306 ? -1.266 7.467 9.747 1.00 89.81 306 VAL A O 1
ATOM 2338 N N . THR A 1 307 ? 0.578 6.392 9.059 1.00 93.81 307 THR A N 1
ATOM 2339 C CA . THR A 1 307 ? 1.285 7.571 8.551 1.00 93.81 307 THR A CA 1
ATOM 2340 C C . THR A 1 307 ? 1.403 7.461 7.042 1.00 93.81 307 THR A C 1
ATOM 2342 O O . THR A 1 307 ? 1.929 6.468 6.545 1.00 93.81 307 THR A O 1
ATOM 2345 N N . TYR A 1 308 ? 0.925 8.475 6.332 1.00 93.31 308 TYR A N 1
ATOM 2346 C CA . TYR A 1 308 ? 1.098 8.613 4.893 1.00 93.31 308 TYR A CA 1
ATOM 2347 C C . TYR A 1 308 ? 2.268 9.551 4.602 1.00 93.31 308 TYR A C 1
ATOM 2349 O O . TYR A 1 308 ? 2.409 10.595 5.246 1.00 93.31 308 TYR A O 1
ATOM 2357 N N . THR A 1 309 ? 3.073 9.189 3.608 1.00 92.81 309 THR A N 1
ATOM 2358 C CA . THR A 1 309 ? 4.169 10.004 3.078 1.00 92.81 309 THR A CA 1
ATOM 2359 C C . THR A 1 309 ? 3.986 10.145 1.577 1.00 92.81 309 THR A C 1
ATOM 2361 O O . THR A 1 309 ? 3.887 9.141 0.872 1.00 92.81 309 THR A O 1
ATOM 2364 N N . ILE A 1 310 ? 3.922 11.386 1.104 1.00 91.12 310 ILE A N 1
ATOM 2365 C CA . ILE A 1 310 ? 3.799 11.753 -0.305 1.00 91.12 310 ILE A CA 1
ATOM 2366 C C . ILE A 1 310 ? 5.052 12.539 -0.674 1.00 91.12 310 ILE A C 1
ATOM 2368 O O . ILE A 1 310 ? 5.288 13.599 -0.099 1.00 91.12 310 ILE A O 1
ATOM 2372 N N . ASP A 1 311 ? 5.822 12.057 -1.639 1.00 89.25 311 ASP A N 1
ATOM 2373 C CA . ASP A 1 311 ? 6.989 12.761 -2.161 1.00 89.25 311 ASP A CA 1
ATOM 2374 C C . ASP A 1 311 ? 6.675 13.331 -3.538 1.00 89.25 311 ASP A C 1
ATOM 2376 O O . ASP A 1 311 ? 6.195 12.634 -4.435 1.00 89.25 311 ASP A O 1
ATOM 2380 N N . LEU A 1 312 ? 6.964 14.617 -3.681 1.00 88.00 312 LEU A N 1
ATOM 2381 C CA . LEU A 1 312 ? 6.802 15.401 -4.888 1.00 88.00 312 LEU A CA 1
ATOM 2382 C C . LEU A 1 312 ? 8.174 15.860 -5.369 1.00 88.00 312 LEU A C 1
ATOM 2384 O O . LEU A 1 312 ? 8.921 16.425 -4.577 1.00 88.00 312 LEU A O 1
ATOM 2388 N N . HIS A 1 313 ? 8.510 15.682 -6.645 1.00 85.75 313 HIS A N 1
ATOM 2389 C CA . HIS A 1 313 ? 9.776 16.187 -7.188 1.00 85.75 313 HIS A CA 1
ATOM 2390 C C . HIS A 1 313 ? 9.583 16.863 -8.540 1.00 85.75 313 HIS A C 1
ATOM 2392 O O . HIS A 1 313 ? 8.946 16.292 -9.423 1.00 85.75 313 HIS A O 1
ATOM 2398 N N . ASN A 1 314 ? 10.141 18.062 -8.705 1.00 84.44 314 ASN A N 1
ATOM 2399 C CA . ASN A 1 314 ? 10.150 18.791 -9.970 1.00 84.44 314 ASN A CA 1
ATOM 2400 C C . ASN A 1 314 ? 11.447 18.504 -10.735 1.00 84.44 314 ASN A C 1
ATOM 2402 O O . ASN A 1 314 ? 12.511 18.951 -10.322 1.00 84.44 314 ASN A O 1
ATOM 2406 N N . TYR A 1 315 ? 11.348 17.796 -11.857 1.00 76.69 315 TYR A N 1
ATOM 2407 C CA . TYR A 1 315 ? 12.481 17.509 -12.746 1.00 76.69 315 TYR A CA 1
ATOM 2408 C C . TYR A 1 315 ? 12.572 18.472 -13.939 1.00 76.69 315 TYR A C 1
ATOM 2410 O O . TYR A 1 315 ? 13.492 18.362 -14.745 1.00 76.69 315 TYR A O 1
ATOM 2418 N N . SER A 1 316 ? 11.620 19.396 -14.076 1.00 72.94 316 SER A N 1
ATOM 2419 C CA . SER A 1 316 ? 11.622 20.396 -15.143 1.00 72.94 316 SER A CA 1
ATOM 2420 C C . SER A 1 316 ? 12.530 21.583 -14.829 1.00 72.94 316 SER A C 1
ATOM 2422 O O . SER A 1 316 ? 12.848 21.830 -13.668 1.00 72.94 316 SER A O 1
ATOM 2424 N N . GLU A 1 317 ? 12.899 22.340 -15.866 1.00 74.06 317 GLU A N 1
ATOM 2425 C CA . GLU A 1 317 ? 13.637 23.607 -15.730 1.00 74.06 317 GLU A CA 1
ATOM 2426 C C . GLU A 1 317 ? 12.745 24.770 -15.252 1.00 74.06 317 GLU A C 1
ATOM 2428 O O . GLU A 1 317 ? 13.243 25.818 -14.840 1.00 74.06 317 GLU A O 1
ATOM 2433 N N . GLU A 1 318 ? 11.425 24.579 -15.274 1.00 76.44 318 GLU A N 1
ATOM 2434 C CA . GLU A 1 318 ? 10.437 25.571 -14.861 1.00 76.44 318 GLU A CA 1
ATOM 2435 C C . GLU A 1 318 ? 10.138 25.468 -13.360 1.00 76.44 318 GLU A C 1
ATOM 2437 O O . GLU A 1 318 ? 10.163 24.394 -12.754 1.00 76.44 318 GLU A O 1
ATOM 2442 N N . ASN A 1 319 ? 9.807 26.602 -12.743 1.00 84.88 319 ASN A N 1
ATOM 2443 C CA . ASN A 1 319 ? 9.295 26.626 -11.374 1.00 84.88 319 ASN A CA 1
ATOM 2444 C C . ASN A 1 319 ? 7.766 26.537 -11.400 1.00 84.88 319 ASN A C 1
ATOM 2446 O O . ASN A 1 319 ? 7.117 27.203 -12.204 1.00 84.88 319 ASN A O 1
ATOM 2450 N N . PHE A 1 320 ? 7.179 25.791 -10.467 1.00 83.81 320 PHE A N 1
ATOM 2451 C CA . PHE A 1 320 ? 5.728 25.760 -10.296 1.00 83.81 320 PHE A CA 1
ATOM 2452 C C . PHE A 1 320 ? 5.316 26.638 -9.129 1.00 83.81 320 PHE A C 1
ATOM 2454 O O . PHE A 1 320 ? 5.826 26.458 -8.025 1.00 83.81 320 PHE A O 1
ATOM 2461 N N . ASP A 1 321 ? 4.361 27.541 -9.332 1.00 86.94 321 ASP A N 1
ATOM 2462 C CA . ASP A 1 321 ? 3.736 28.276 -8.236 1.00 86.94 321 ASP A CA 1
ATOM 2463 C C . ASP A 1 321 ? 2.381 27.663 -7.878 1.00 86.94 321 ASP A C 1
ATOM 2465 O O . ASP A 1 321 ? 1.722 26.998 -8.688 1.00 86.94 321 ASP A O 1
ATOM 2469 N N . SER A 1 322 ? 1.958 27.919 -6.640 1.00 86.88 322 SER A N 1
ATOM 2470 C CA . SER A 1 322 ? 0.646 27.534 -6.110 1.00 86.88 322 SER A CA 1
ATOM 2471 C C . SER A 1 322 ? 0.297 26.071 -6.401 1.00 86.88 322 SER A C 1
ATOM 2473 O O . SER A 1 322 ? -0.753 25.764 -6.965 1.00 86.88 322 SER A O 1
ATOM 2475 N N . VAL A 1 323 ? 1.208 25.167 -6.043 1.00 87.88 323 VAL A N 1
ATOM 2476 C CA . VAL A 1 323 ? 1.009 23.727 -6.193 1.00 87.88 323 VAL A CA 1
ATOM 2477 C C . VAL A 1 323 ? 0.027 23.261 -5.122 1.00 87.88 323 VAL A C 1
ATOM 2479 O O . VAL A 1 323 ? 0.287 23.430 -3.931 1.00 87.88 323 VAL A O 1
ATOM 2482 N N . LEU A 1 324 ? -1.090 22.672 -5.539 1.00 90.06 324 LEU A N 1
ATOM 2483 C CA . LEU A 1 324 ? -2.020 21.980 -4.654 1.00 90.06 324 LEU A CA 1
ATOM 2484 C C . LEU A 1 324 ? -1.778 20.476 -4.715 1.00 90.06 324 LEU A C 1
ATOM 2486 O O . LEU A 1 324 ? -1.722 19.904 -5.803 1.00 90.06 324 LEU A O 1
ATOM 2490 N N . VAL A 1 325 ? -1.685 19.846 -3.547 1.00 90.50 325 VAL A N 1
ATOM 2491 C CA . VAL A 1 325 ? -1.624 18.388 -3.392 1.00 90.50 325 VAL A CA 1
ATOM 2492 C C . VAL A 1 325 ? -2.836 17.949 -2.592 1.00 90.50 325 VAL A C 1
ATOM 2494 O O . VAL A 1 325 ? -3.055 18.440 -1.488 1.00 90.50 325 VAL A O 1
ATOM 2497 N N . THR A 1 326 ? -3.622 17.038 -3.156 1.00 90.50 326 THR A N 1
ATOM 2498 C CA . THR A 1 326 ? -4.852 16.519 -2.556 1.00 90.50 326 THR A CA 1
ATOM 2499 C C . THR A 1 326 ? -4.716 15.020 -2.336 1.00 90.50 326 THR A C 1
ATOM 2501 O O . THR A 1 326 ? -4.565 14.258 -3.289 1.00 90.50 326 THR A O 1
ATOM 2504 N N . HIS A 1 327 ? -4.798 14.588 -1.081 1.00 91.50 327 HIS A N 1
ATOM 2505 C CA . HIS A 1 327 ? -4.873 13.182 -0.700 1.00 91.50 327 HIS A CA 1
ATOM 2506 C C . HIS A 1 327 ? -6.300 12.837 -0.265 1.00 91.50 327 HIS A C 1
ATOM 2508 O O . HIS A 1 327 ? -6.819 13.386 0.710 1.00 91.50 327 HIS A O 1
ATOM 2514 N N . THR A 1 328 ? -6.924 11.869 -0.932 1.00 90.44 328 THR A N 1
ATOM 2515 C CA . THR A 1 328 ? -8.244 11.354 -0.545 1.00 90.44 328 THR A CA 1
ATOM 2516 C C . THR A 1 328 ? -8.074 10.201 0.436 1.00 90.44 328 THR A C 1
ATOM 2518 O O . THR A 1 328 ? -7.497 9.169 0.090 1.00 90.44 328 THR A O 1
ATOM 2521 N N . LEU A 1 329 ? -8.542 10.380 1.674 1.00 89.31 329 LEU A N 1
ATOM 2522 C CA . LEU A 1 329 ? -8.507 9.324 2.687 1.00 89.31 329 LEU A CA 1
ATOM 2523 C C . LEU A 1 329 ? -9.409 8.144 2.282 1.00 89.31 329 LEU A C 1
ATOM 2525 O O . LEU A 1 329 ? -10.474 8.372 1.704 1.00 89.31 329 LEU A O 1
ATOM 2529 N N . PRO A 1 330 ? -9.032 6.891 2.604 1.00 88.12 330 PRO A N 1
ATOM 2530 C CA . PRO A 1 330 ? -9.930 5.759 2.413 1.00 88.12 330 PRO A CA 1
ATOM 2531 C C . PRO A 1 330 ? -11.206 5.914 3.253 1.00 88.12 330 PRO A C 1
ATOM 2533 O O . PRO A 1 330 ? -11.182 6.498 4.339 1.00 88.12 330 PRO A O 1
ATOM 2536 N N . ALA A 1 331 ? -12.320 5.344 2.789 1.00 84.56 331 ALA A N 1
ATOM 2537 C CA . ALA A 1 331 ? -13.562 5.331 3.560 1.00 84.56 331 ALA A CA 1
ATOM 2538 C C . ALA A 1 331 ? -13.340 4.684 4.939 1.00 84.56 331 ALA A C 1
ATOM 2540 O O . ALA A 1 331 ? -12.719 3.628 5.046 1.00 84.56 331 ALA A O 1
ATOM 2541 N N . GLY A 1 332 ? -13.843 5.330 5.992 1.00 83.81 332 GLY A N 1
ATOM 2542 C CA . GLY A 1 332 ? -13.639 4.891 7.372 1.00 83.81 332 GLY A CA 1
ATOM 2543 C C . GLY A 1 332 ? -12.336 5.373 8.015 1.00 83.81 332 GLY A C 1
ATOM 2544 O O . GLY A 1 332 ? -12.132 5.072 9.183 1.00 83.81 332 GLY A O 1
ATOM 2545 N N . PHE A 1 333 ? -11.479 6.133 7.324 1.00 89.25 333 PHE A N 1
ATOM 2546 C CA . PHE A 1 333 ? -10.316 6.794 7.929 1.00 89.25 333 PHE A CA 1
ATOM 2547 C C . PHE A 1 333 ? -10.583 8.284 8.178 1.00 89.25 333 PHE A C 1
ATOM 2549 O O . PHE A 1 333 ? -11.261 8.945 7.393 1.00 89.25 333 PHE A O 1
ATOM 2556 N N . SER A 1 334 ? -10.008 8.832 9.250 1.00 90.00 334 SER A N 1
ATOM 2557 C CA . SER A 1 334 ? -10.053 10.260 9.583 1.00 90.00 334 SER A CA 1
ATOM 2558 C C . SER A 1 334 ? -8.649 10.840 9.736 1.00 90.00 334 SER A C 1
ATOM 2560 O O . SER A 1 334 ? -7.722 10.167 10.180 1.00 90.00 334 SER A O 1
ATOM 2562 N N . PHE A 1 335 ? -8.462 12.099 9.349 1.00 94.31 335 PHE A N 1
ATOM 2563 C CA . PHE A 1 335 ? -7.197 12.800 9.557 1.00 94.31 335 PHE A CA 1
ATOM 2564 C C . PHE A 1 335 ? -6.943 13.037 11.050 1.00 94.31 335 PHE A C 1
ATOM 2566 O O . PHE A 1 335 ? -7.855 13.412 11.786 1.00 94.31 335 PHE A O 1
ATOM 2573 N N . LEU A 1 336 ? -5.696 12.844 11.482 1.00 91.75 336 LEU A N 1
ATOM 2574 C CA . LEU A 1 336 ? -5.267 13.045 12.865 1.00 91.75 336 LEU A CA 1
ATOM 2575 C C . LEU A 1 336 ? -4.362 14.273 13.005 1.00 91.75 336 LEU A C 1
ATOM 2577 O O . LEU A 1 336 ? -4.588 15.109 13.874 1.00 91.75 336 LEU A O 1
ATOM 2581 N N . GLN A 1 337 ? -3.306 14.354 12.191 1.00 93.81 337 GLN A N 1
ATOM 2582 C CA . GLN A 1 337 ? -2.256 15.357 12.361 1.00 93.81 337 GLN A CA 1
ATOM 2583 C C . GLN A 1 337 ? -1.434 15.544 11.083 1.00 93.81 337 GLN A C 1
ATOM 2585 O O . GLN A 1 337 ? -1.032 14.554 10.474 1.00 93.81 337 GLN A O 1
ATOM 2590 N N . ASP A 1 338 ? -1.107 16.793 10.742 1.00 96.06 338 ASP A N 1
ATOM 2591 C CA . ASP A 1 338 ? -0.109 17.123 9.719 1.00 96.06 338 ASP A CA 1
ATOM 2592 C C . ASP A 1 338 ? 1.292 17.167 10.342 1.00 96.06 338 ASP A C 1
ATOM 2594 O O . ASP A 1 338 ? 1.493 17.724 11.424 1.00 96.06 338 ASP A O 1
ATOM 2598 N N . LEU A 1 339 ? 2.247 16.548 9.659 1.00 95.12 339 LEU A N 1
ATOM 2599 C CA . LEU A 1 339 ? 3.664 16.464 10.019 1.00 95.12 339 LEU A CA 1
ATOM 2600 C C . LEU A 1 339 ? 4.558 17.062 8.916 1.00 95.12 339 LEU A C 1
ATOM 2602 O O . LEU A 1 339 ? 5.782 16.942 8.979 1.00 95.12 339 LEU A O 1
ATOM 2606 N N . SER A 1 340 ? 3.959 17.678 7.896 1.00 93.81 340 SER A N 1
ATOM 2607 C CA . SER A 1 340 ? 4.663 18.298 6.776 1.00 93.81 340 SER A CA 1
ATOM 2608 C C . SER A 1 340 ? 5.420 19.555 7.216 1.00 93.81 340 SER A C 1
ATOM 2610 O O . SER A 1 340 ? 4.986 20.291 8.102 1.00 93.81 340 SER A O 1
ATOM 2612 N N . VAL A 1 341 ? 6.550 19.838 6.564 1.00 92.31 341 VAL A N 1
ATOM 2613 C CA . VAL A 1 341 ? 7.341 21.058 6.792 1.00 92.31 341 VAL A CA 1
ATOM 2614 C C . VAL A 1 341 ? 7.384 21.871 5.505 1.00 92.31 341 VAL A C 1
ATOM 2616 O O . VAL A 1 341 ? 7.901 21.392 4.496 1.00 92.31 341 VAL A O 1
ATOM 2619 N N . GLY A 1 342 ? 6.864 23.101 5.545 1.00 89.75 342 GLY A N 1
ATOM 2620 C CA . GLY A 1 342 ? 6.87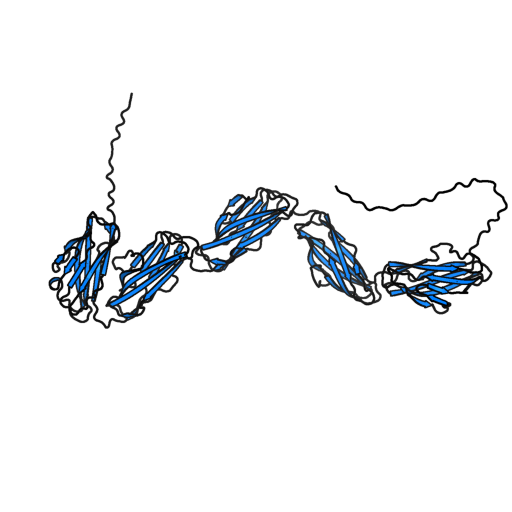5 24.047 4.422 1.00 89.75 342 GLY A CA 1
ATOM 2621 C C . GLY A 1 342 ? 5.496 24.300 3.793 1.00 89.75 342 GLY A C 1
ATOM 2622 O O . GLY A 1 342 ? 5.073 25.457 3.782 1.00 89.75 342 GLY A O 1
ATOM 2623 N N . PRO A 1 343 ? 4.791 23.274 3.274 1.00 93.81 343 PRO A N 1
ATOM 2624 C CA . PRO A 1 343 ? 3.448 23.424 2.722 1.00 93.81 343 PRO A CA 1
ATOM 2625 C C . PRO A 1 343 ? 2.424 23.897 3.758 1.00 93.81 343 PRO A C 1
ATOM 2627 O O . PRO A 1 343 ? 2.491 23.534 4.930 1.00 93.81 343 PRO A O 1
ATOM 2630 N N . GLU A 1 344 ? 1.445 24.675 3.308 1.00 94.94 344 GLU A N 1
ATOM 2631 C CA . GLU A 1 344 ? 0.300 25.106 4.107 1.00 94.94 344 GLU A CA 1
ATOM 2632 C C . GLU A 1 344 ? -0.835 24.082 3.994 1.00 94.94 344 GLU A C 1
ATOM 2634 O O . GLU A 1 344 ? -1.259 23.749 2.888 1.00 94.94 344 GLU A O 1
ATOM 2639 N N . LEU A 1 345 ? -1.360 23.608 5.125 1.00 96.44 345 LEU A N 1
ATOM 2640 C CA . LEU A 1 345 ? -2.552 22.761 5.162 1.00 96.44 345 LEU A CA 1
ATOM 2641 C C . LEU A 1 345 ? -3.817 23.610 4.964 1.00 96.44 345 LEU A C 1
ATOM 2643 O O . LEU A 1 345 ? -4.102 24.498 5.765 1.00 96.44 345 LEU A O 1
ATOM 2647 N N . LEU A 1 346 ? -4.596 23.310 3.925 1.00 94.88 346 LEU A N 1
ATOM 2648 C CA . LEU A 1 346 ? -5.840 24.013 3.592 1.00 94.88 346 LEU A CA 1
ATOM 2649 C C . LEU A 1 346 ? -7.100 23.265 4.045 1.00 94.88 346 LEU A C 1
ATOM 2651 O O . LEU A 1 346 ? -8.091 23.892 4.413 1.00 94.88 346 LEU A O 1
ATOM 2655 N N . ALA A 1 347 ? -7.084 21.932 3.991 1.00 92.62 347 ALA A N 1
ATOM 2656 C CA . ALA A 1 347 ? -8.203 21.085 4.397 1.00 92.62 347 ALA A CA 1
ATOM 2657 C C . ALA A 1 347 ? -7.701 19.741 4.935 1.00 92.62 347 ALA A C 1
ATOM 2659 O O . ALA A 1 347 ? -6.628 19.281 4.551 1.00 92.62 347 ALA A O 1
ATOM 2660 N N . ALA A 1 348 ? -8.485 19.115 5.815 1.00 90.44 348 ALA A N 1
ATOM 2661 C CA . ALA A 1 348 ? -8.106 17.884 6.511 1.00 90.44 348 ALA A CA 1
ATOM 2662 C C . ALA A 1 348 ? -9.148 16.750 6.414 1.00 90.44 348 ALA A C 1
ATOM 2664 O O . ALA A 1 348 ? -8.859 15.621 6.794 1.00 90.44 348 ALA A O 1
ATOM 2665 N N . SER A 1 349 ? -10.369 17.009 5.935 1.00 81.81 349 SER A N 1
ATOM 2666 C CA . SER A 1 349 ? -11.415 15.987 5.790 1.00 81.81 349 SER A CA 1
ATOM 2667 C C . SER A 1 349 ? -12.488 16.441 4.792 1.00 81.81 349 SER A C 1
ATOM 2669 O O . SER A 1 349 ? -12.832 17.625 4.806 1.00 81.81 349 SER A O 1
ATOM 2671 N N . PRO A 1 350 ? -13.034 15.555 3.931 1.00 80.00 350 PRO A N 1
ATOM 2672 C CA . PRO A 1 350 ? -12.663 14.143 3.715 1.00 80.00 350 PRO A CA 1
ATOM 2673 C C . PRO A 1 350 ? -11.372 13.965 2.891 1.00 80.00 350 PRO A C 1
ATOM 2675 O O . PRO A 1 350 ? -10.871 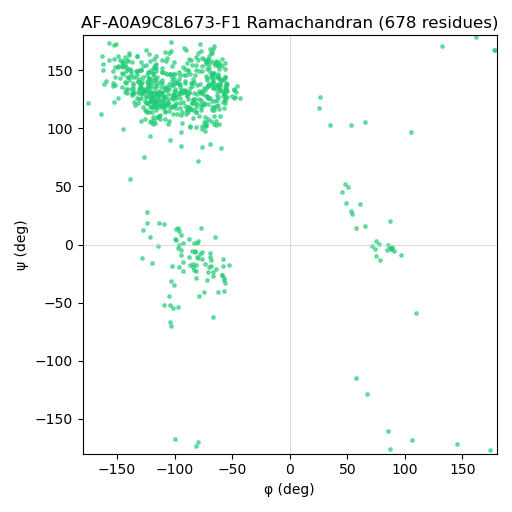12.854 2.726 1.00 80.00 350 PRO A O 1
ATOM 2678 N N . GLN A 1 351 ? -10.830 15.066 2.376 1.00 91.69 351 GLN A N 1
ATOM 2679 C CA . GLN A 1 351 ? -9.553 15.124 1.678 1.00 91.69 351 GLN A CA 1
ATOM 2680 C C . GLN A 1 351 ? -8.571 15.977 2.476 1.00 91.69 351 GLN A C 1
ATOM 2682 O O . GLN A 1 351 ? -8.956 16.980 3.083 1.00 91.69 351 GLN A O 1
ATOM 2687 N N . VAL A 1 352 ? -7.305 15.578 2.453 1.00 94.38 352 VAL A N 1
ATOM 2688 C CA . VAL A 1 352 ? -6.202 16.354 3.014 1.00 94.38 352 VAL A CA 1
ATOM 2689 C C . VAL A 1 352 ? -5.582 17.150 1.875 1.00 94.38 352 VAL A C 1
ATOM 2691 O O . VAL A 1 352 ? -5.125 16.563 0.895 1.00 94.38 352 VAL A O 1
ATOM 2694 N N . VAL A 1 353 ? -5.634 18.477 1.967 1.00 94.75 353 VAL A N 1
ATOM 2695 C CA . VAL A 1 353 ? -5.227 19.383 0.887 1.00 94.75 353 VAL A CA 1
ATOM 2696 C C . VAL A 1 353 ? -4.119 20.286 1.392 1.00 94.75 353 VAL A C 1
ATOM 2698 O O . VAL A 1 353 ? -4.325 21.028 2.352 1.00 94.75 353 VAL A O 1
ATOM 2701 N N . TRP A 1 354 ? -2.978 20.271 0.711 1.00 95.75 354 TRP A N 1
ATOM 2702 C CA . TRP A 1 354 ? -1.881 21.202 0.952 1.00 95.75 354 TRP A CA 1
ATOM 2703 C C . TRP A 1 354 ? -1.708 22.169 -0.202 1.00 95.75 354 TRP A C 1
ATOM 2705 O O . TRP A 1 354 ? -1.949 21.829 -1.362 1.00 95.75 354 TRP A O 1
ATOM 2715 N N . ARG A 1 355 ? -1.194 23.350 0.127 1.00 93.06 355 ARG A N 1
ATOM 2716 C CA . ARG A 1 355 ? -0.699 24.340 -0.817 1.00 93.06 355 ARG A CA 1
ATOM 2717 C C . ARG A 1 355 ? 0.781 24.582 -0.583 1.00 93.06 355 ARG A C 1
ATOM 2719 O O . ARG A 1 355 ? 1.202 24.998 0.492 1.00 93.06 355 ARG A O 1
ATOM 2726 N N . LEU A 1 356 ? 1.569 24.379 -1.625 1.00 92.38 356 LEU A N 1
ATOM 2727 C CA . LEU A 1 356 ? 2.961 24.785 -1.685 1.00 92.38 356 LEU A CA 1
ATOM 2728 C C . LEU A 1 356 ? 3.056 26.031 -2.570 1.00 92.38 356 LEU A C 1
ATOM 2730 O O . LEU A 1 356 ? 2.719 25.998 -3.752 1.00 92.38 356 LEU A O 1
ATOM 2734 N N . ASN A 1 357 ? 3.509 27.147 -1.991 1.00 90.62 357 ASN A N 1
ATOM 2735 C CA . ASN A 1 357 ? 3.587 28.429 -2.702 1.00 90.62 357 ASN A CA 1
ATOM 2736 C C . ASN A 1 357 ? 4.439 28.341 -3.968 1.00 90.62 357 ASN A C 1
ATOM 2738 O O . ASN A 1 357 ? 4.073 28.932 -4.981 1.00 90.62 357 ASN A O 1
ATOM 2742 N N . ARG A 1 358 ? 5.559 27.615 -3.897 1.00 89.69 358 ARG A N 1
ATOM 2743 C CA . ARG A 1 358 ? 6.476 27.417 -5.013 1.00 89.69 358 ARG A CA 1
ATOM 2744 C C . ARG A 1 358 ? 7.246 26.106 -4.875 1.00 89.69 358 ARG A C 1
ATOM 2746 O O . ARG A 1 358 ? 7.708 25.790 -3.781 1.00 89.69 358 ARG A O 1
ATOM 2753 N N . LEU A 1 359 ? 7.413 25.402 -5.988 1.00 90.00 359 LEU A N 1
ATOM 2754 C CA . LEU A 1 359 ? 8.296 24.253 -6.156 1.00 90.00 359 LEU A CA 1
ATOM 2755 C C . LEU A 1 359 ? 9.341 24.594 -7.224 1.00 90.00 359 LEU A C 1
ATOM 2757 O O . LEU A 1 359 ? 9.004 24.734 -8.402 1.00 90.00 359 LEU A O 1
ATOM 2761 N N . TYR A 1 360 ? 10.596 24.766 -6.812 1.00 89.31 360 TYR A N 1
ATOM 2762 C CA . TYR A 1 360 ? 11.680 25.144 -7.718 1.00 89.31 360 TYR A CA 1
ATOM 2763 C C . TYR A 1 360 ? 12.095 23.994 -8.649 1.00 89.31 360 TYR A C 1
ATOM 2765 O O . TYR A 1 360 ? 11.891 22.823 -8.326 1.00 89.31 360 TYR A O 1
ATOM 2773 N N . SER A 1 361 ? 12.702 24.326 -9.789 1.00 84.62 361 SER A N 1
ATOM 2774 C CA . SER A 1 361 ? 13.388 23.366 -10.669 1.00 84.62 361 SER A CA 1
ATOM 2775 C C . SER A 1 361 ? 14.374 22.499 -9.873 1.00 84.62 361 SER A C 1
ATOM 2777 O O . SER A 1 361 ? 15.213 23.023 -9.134 1.00 84.62 361 SER A O 1
ATOM 2779 N N . GLY A 1 362 ? 14.281 21.175 -10.012 1.00 81.62 362 GLY A N 1
ATOM 2780 C CA . GLY A 1 362 ? 15.105 20.190 -9.295 1.00 81.62 362 GLY A CA 1
ATOM 2781 C C . GLY A 1 362 ? 14.749 19.983 -7.815 1.00 81.62 362 GLY A C 1
ATOM 2782 O O . GLY A 1 362 ? 15.449 19.247 -7.115 1.00 81.62 362 GLY A O 1
ATOM 2783 N N . GLN A 1 363 ? 13.711 20.646 -7.291 1.00 89.50 363 GLN A N 1
ATOM 2784 C CA . GLN A 1 363 ? 13.343 20.558 -5.877 1.00 89.50 363 GLN A CA 1
ATOM 2785 C C . GLN A 1 363 ? 12.426 19.361 -5.592 1.00 89.50 363 GLN A C 1
ATOM 2787 O O . GLN A 1 363 ? 11.464 19.105 -6.317 1.00 89.50 363 GLN A O 1
ATOM 2792 N N . GLY A 1 364 ? 12.681 18.685 -4.465 1.00 90.25 364 GLY A N 1
ATOM 2793 C CA . GLY A 1 364 ? 11.749 17.751 -3.832 1.00 90.25 364 GLY A CA 1
ATOM 2794 C C . GLY A 1 364 ? 10.994 18.369 -2.647 1.00 90.25 364 GLY A C 1
ATOM 2795 O O . GLY A 1 364 ? 11.557 19.178 -1.910 1.00 90.25 364 GLY A O 1
ATOM 2796 N N . GLN A 1 365 ? 9.745 17.958 -2.438 1.00 93.81 365 GLN A N 1
ATOM 2797 C CA . GLN A 1 365 ? 8.916 18.293 -1.282 1.00 93.81 365 GLN A CA 1
ATOM 2798 C C . GLN A 1 365 ? 8.188 17.043 -0.779 1.00 93.81 365 GLN A C 1
ATOM 2800 O O . GLN A 1 365 ? 7.509 16.373 -1.551 1.00 93.81 365 GLN A O 1
ATOM 2805 N N . ALA A 1 366 ? 8.266 16.781 0.526 1.00 93.19 366 ALA A N 1
ATOM 2806 C CA . ALA A 1 366 ? 7.494 15.728 1.178 1.00 93.19 366 ALA A CA 1
ATOM 2807 C C . ALA A 1 366 ? 6.266 16.301 1.904 1.00 93.19 366 ALA A C 1
ATOM 2809 O O . ALA A 1 366 ? 6.350 17.363 2.533 1.00 93.19 366 ALA A O 1
ATOM 2810 N N . PHE A 1 367 ? 5.152 15.575 1.854 1.00 94.38 367 PHE A N 1
ATOM 2811 C CA . PHE A 1 367 ? 3.941 15.803 2.641 1.00 94.38 367 PHE A CA 1
ATOM 2812 C C . PHE A 1 367 ? 3.725 14.574 3.521 1.00 94.38 367 PHE A C 1
ATOM 2814 O O . PHE A 1 367 ? 3.634 13.451 3.020 1.00 94.38 367 PHE A O 1
ATOM 2821 N N . VAL A 1 368 ? 3.690 14.767 4.836 1.00 94.56 368 VAL A N 1
ATOM 2822 C CA . VAL A 1 368 ? 3.621 13.676 5.813 1.00 94.56 368 VAL A CA 1
ATOM 2823 C C . VAL A 1 368 ? 2.481 13.953 6.770 1.00 94.56 368 VAL A C 1
ATOM 2825 O O . VAL A 1 368 ? 2.415 15.033 7.343 1.00 94.56 368 VAL A O 1
ATOM 2828 N N . PHE A 1 369 ? 1.592 12.988 6.982 1.00 95.12 369 PHE A N 1
ATOM 2829 C CA . PHE A 1 369 ? 0.483 13.155 7.921 1.00 95.12 369 PHE A CA 1
ATOM 2830 C C . PHE A 1 369 ? 0.017 11.822 8.503 1.00 95.12 369 PHE A C 1
ATOM 2832 O O . PHE A 1 369 ? 0.268 10.751 7.948 1.00 95.12 369 PHE A O 1
ATOM 2839 N N . ARG A 1 370 ? -0.676 11.890 9.641 1.00 93.94 370 ARG A N 1
ATOM 2840 C CA . ARG A 1 370 ? -1.284 10.740 10.314 1.00 93.94 370 ARG A CA 1
ATOM 2841 C C . ARG A 1 370 ? -2.784 10.691 10.070 1.00 93.94 370 ARG A C 1
ATOM 2843 O O . ARG A 1 370 ? -3.461 11.718 10.139 1.00 93.94 370 ARG A O 1
ATOM 2850 N N . ALA A 1 371 ? -3.298 9.485 9.867 1.00 91.75 371 ALA A N 1
ATOM 2851 C CA . ALA A 1 371 ? -4.721 9.185 9.782 1.00 91.75 371 ALA A CA 1
ATOM 2852 C C . ALA A 1 371 ? -5.082 8.030 10.722 1.00 91.75 371 ALA A C 1
ATOM 2854 O O . ALA A 1 371 ? -4.259 7.155 10.985 1.00 91.75 371 ALA A O 1
ATOM 2855 N N . ARG A 1 372 ? -6.315 8.020 11.220 1.00 88.81 372 ARG A N 1
ATOM 2856 C CA . ARG A 1 372 ? -6.858 7.019 12.138 1.00 88.81 372 ARG A CA 1
ATOM 2857 C C . ARG A 1 372 ? -7.913 6.180 11.427 1.00 88.81 372 ARG A C 1
ATOM 2859 O O . ARG A 1 372 ? -8.813 6.741 10.807 1.00 88.81 372 ARG A O 1
ATOM 2866 N N . ALA A 1 373 ? -7.816 4.859 11.533 1.00 86.69 373 ALA A N 1
ATOM 2867 C CA . ALA A 1 373 ? -8.879 3.951 11.122 1.00 86.69 373 ALA A CA 1
ATOM 2868 C C . ALA A 1 373 ? -10.060 4.058 12.099 1.00 86.69 373 ALA A C 1
ATOM 2870 O O . ALA A 1 373 ? -9.865 4.103 13.314 1.00 86.69 373 ALA A O 1
ATOM 2871 N N . GLY A 1 374 ? -11.285 4.101 11.584 1.00 78.31 374 GLY A N 1
ATOM 2872 C CA . GLY A 1 374 ? -12.501 4.158 12.389 1.00 78.31 374 GLY A CA 1
ATOM 2873 C C . GLY A 1 374 ? -12.641 2.943 13.306 1.00 78.31 374 GLY A C 1
ATOM 2874 O O . GLY A 1 374 ? -12.097 1.872 13.040 1.00 78.31 374 GLY A O 1
ATOM 2875 N N . PHE A 1 375 ? -13.381 3.107 14.400 1.00 71.06 375 PHE A N 1
ATOM 2876 C CA . PHE A 1 375 ? -13.582 2.036 15.382 1.00 71.06 375 PHE A CA 1
ATOM 2877 C C . PHE A 1 375 ? -14.542 0.935 14.894 1.00 71.06 375 PHE A C 1
ATOM 2879 O O . PHE A 1 375 ? -14.493 -0.174 15.409 1.00 71.06 375 PHE A O 1
ATOM 2886 N N . GLU A 1 376 ? -15.329 1.216 13.849 1.00 71.75 376 GLU A N 1
ATOM 2887 C CA . GLU A 1 376 ? -16.326 0.314 13.239 1.00 71.75 376 GLU A CA 1
ATOM 2888 C C . GLU A 1 376 ? -15.945 -0.105 11.806 1.00 71.75 376 GLU A C 1
ATOM 2890 O O . GLU A 1 376 ? -16.793 -0.495 11.001 1.00 71.75 376 GLU A O 1
ATOM 2895 N N . ILE A 1 377 ? -14.672 0.041 11.426 1.00 73.56 377 ILE A N 1
ATOM 2896 C CA . ILE A 1 377 ? -14.233 -0.326 10.079 1.00 73.56 377 ILE A CA 1
ATOM 2897 C C . ILE A 1 377 ? -14.246 -1.860 9.919 1.00 73.56 377 ILE A C 1
ATOM 2899 O O . ILE A 1 377 ? -13.871 -2.615 10.823 1.00 73.56 377 ILE A O 1
ATOM 2903 N N . GLY A 1 378 ? -14.742 -2.335 8.775 1.00 71.50 378 GLY A N 1
ATOM 2904 C CA . GLY A 1 378 ? -14.721 -3.757 8.432 1.00 71.50 378 GLY A CA 1
ATOM 2905 C C . GLY A 1 378 ? -13.299 -4.261 8.178 1.00 71.50 378 GLY A C 1
ATOM 2906 O O . GLY A 1 378 ? -12.373 -3.478 7.964 1.00 71.50 378 GLY A O 1
ATOM 2907 N N . SER A 1 379 ? -13.111 -5.581 8.172 1.00 75.81 379 SER A N 1
ATOM 2908 C CA . SER A 1 379 ? -11.866 -6.147 7.657 1.00 75.81 379 SER A CA 1
ATOM 2909 C C . SER A 1 379 ? -11.801 -5.978 6.138 1.00 75.81 379 SER A C 1
ATOM 2911 O O . SER A 1 379 ? -12.796 -6.154 5.432 1.00 75.81 379 SER A O 1
ATOM 2913 N N . GLY A 1 380 ? -10.632 -5.617 5.612 1.00 80.38 380 GLY A N 1
ATOM 2914 C CA . GLY A 1 380 ? -10.494 -5.379 4.178 1.00 80.38 380 GLY A CA 1
ATOM 2915 C C . GLY A 1 380 ? -9.260 -4.580 3.793 1.00 80.38 380 GLY A C 1
ATOM 2916 O O . GLY A 1 380 ? -8.473 -4.165 4.642 1.00 80.38 380 GLY A O 1
ATOM 2917 N N . VAL A 1 381 ? -9.104 -4.379 2.486 1.00 84.75 381 VAL A N 1
ATOM 2918 C CA . VAL A 1 381 ? -8.042 -3.560 1.898 1.00 84.75 381 VAL A CA 1
ATOM 2919 C C . VAL A 1 381 ? -8.608 -2.184 1.564 1.00 84.75 381 VAL A C 1
ATOM 2921 O O . VAL A 1 381 ? -9.549 -2.068 0.780 1.00 84.75 381 VAL A O 1
ATOM 2924 N N . TYR A 1 382 ? -8.014 -1.147 2.145 1.00 84.19 382 TYR A N 1
ATOM 2925 C CA . TYR A 1 382 ? -8.454 0.239 2.028 1.00 84.19 382 TYR A CA 1
ATOM 2926 C C . TYR A 1 382 ? -7.430 1.048 1.243 1.00 84.19 382 TYR A C 1
ATOM 2928 O O . TYR A 1 382 ? -6.275 1.145 1.647 1.00 84.19 382 TYR A O 1
ATOM 2936 N N . SER A 1 383 ? -7.862 1.615 0.120 1.00 83.94 383 SER A N 1
ATOM 2937 C CA . SER A 1 383 ? -7.027 2.375 -0.810 1.00 83.94 383 SER A CA 1
ATOM 2938 C C . SER A 1 383 ? -7.220 3.880 -0.670 1.00 83.94 383 SER A C 1
ATOM 2940 O O . SER A 1 383 ? -8.363 4.343 -0.638 1.00 83.94 383 SER A O 1
ATOM 2942 N N . SER A 1 384 ? -6.129 4.643 -0.690 1.00 80.19 384 SER A N 1
ATOM 2943 C CA . SER A 1 384 ? -6.158 6.097 -0.890 1.00 80.19 384 SER A CA 1
ATOM 2944 C C . SER A 1 384 ? -5.738 6.497 -2.304 1.00 80.19 384 SER A C 1
ATOM 2946 O O . SER A 1 384 ? -5.178 5.689 -3.043 1.00 80.19 384 SER A O 1
ATOM 2948 N N . THR A 1 385 ? -5.993 7.747 -2.688 1.00 82.88 385 THR A N 1
ATOM 2949 C CA . THR A 1 385 ? -5.479 8.339 -3.934 1.00 82.88 385 THR A CA 1
ATOM 2950 C C . THR A 1 385 ? -4.847 9.697 -3.661 1.00 82.88 385 THR A C 1
ATOM 2952 O O . THR A 1 385 ? -5.248 10.408 -2.736 1.00 82.88 385 THR A O 1
ATOM 2955 N N . VAL A 1 386 ? -3.856 10.061 -4.475 1.00 83.56 386 VAL A N 1
ATOM 2956 C CA . VAL A 1 386 ? -3.175 11.359 -4.420 1.00 83.56 386 VAL A CA 1
ATOM 2957 C C . VAL A 1 386 ? -3.232 12.000 -5.794 1.00 83.56 386 VAL A C 1
ATOM 2959 O O . VAL A 1 386 ? -2.937 11.338 -6.787 1.00 83.56 386 VAL A O 1
ATOM 2962 N N . GLU A 1 387 ? -3.589 13.278 -5.837 1.00 82.19 387 GLU A N 1
ATOM 2963 C CA . GLU A 1 387 ? -3.603 14.091 -7.050 1.00 82.19 387 GLU A CA 1
ATOM 2964 C C . GLU A 1 387 ? -2.908 15.433 -6.789 1.00 82.19 387 GLU A C 1
ATOM 2966 O O . GLU A 1 387 ? -2.925 15.954 -5.670 1.00 82.19 387 GLU A O 1
ATOM 2971 N N . GLY A 1 388 ? -2.292 15.999 -7.826 1.00 78.12 388 GLY A N 1
ATOM 2972 C CA . GLY A 1 388 ? -1.628 17.296 -7.761 1.00 78.12 388 GLY A CA 1
ATOM 2973 C C . GLY A 1 388 ? -1.991 18.191 -8.941 1.00 78.12 388 GLY A C 1
ATOM 2974 O O . GLY A 1 388 ? -2.154 17.708 -10.063 1.00 78.12 388 GLY A O 1
ATOM 2975 N N . THR A 1 389 ? -2.095 19.495 -8.681 1.00 77.88 389 THR A N 1
ATOM 2976 C CA . THR A 1 389 ? -2.388 20.536 -9.683 1.00 77.88 389 THR A CA 1
ATOM 2977 C C . THR A 1 389 ? -1.530 21.778 -9.433 1.00 77.88 389 THR A C 1
ATOM 2979 O O . THR A 1 389 ? -1.197 22.067 -8.286 1.00 77.88 389 THR A O 1
ATOM 2982 N N . SER A 1 390 ? -1.206 22.552 -10.471 1.00 77.31 390 SER A N 1
ATOM 2983 C CA . SER A 1 390 ? -0.535 23.860 -10.349 1.00 77.31 390 SER A CA 1
ATOM 2984 C C . SER A 1 390 ? -1.225 24.901 -11.230 1.00 77.31 390 SER A C 1
ATOM 2986 O O . SER A 1 390 ? -1.781 24.565 -12.275 1.00 77.31 390 SER A O 1
ATOM 2988 N N . ALA A 1 391 ? -1.188 26.165 -10.799 1.00 67.56 391 ALA A N 1
ATOM 2989 C CA . ALA A 1 391 ? -1.769 27.291 -11.525 1.00 67.56 391 ALA A CA 1
ATOM 2990 C C . ALA A 1 391 ? -0.857 27.854 -12.635 1.00 67.56 391 ALA A C 1
ATOM 2992 O O . ALA A 1 391 ? -1.362 28.519 -13.537 1.00 67.56 391 ALA A O 1
ATOM 2993 N N . SER A 1 392 ? 0.463 27.623 -12.574 1.00 61.66 392 SER A N 1
ATOM 2994 C CA . SER A 1 392 ? 1.430 28.352 -13.416 1.00 61.66 392 SER A CA 1
ATOM 2995 C C . SER A 1 392 ? 1.556 27.808 -14.840 1.00 61.66 392 SER A C 1
ATO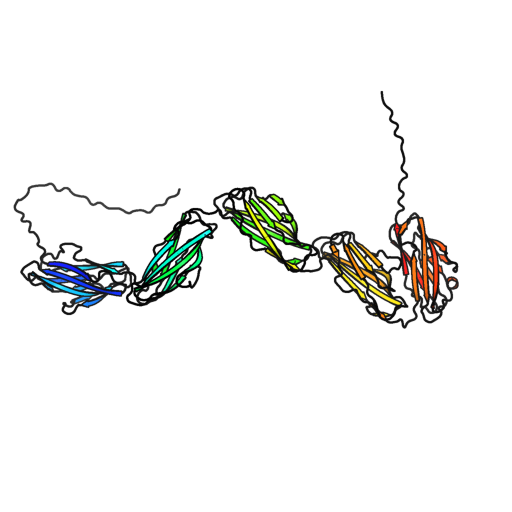M 2997 O O . SER A 1 392 ? 1.822 28.580 -15.753 1.00 61.66 392 SER A O 1
ATOM 2999 N N . ILE A 1 393 ? 1.325 26.512 -15.058 1.00 51.78 393 ILE A N 1
ATOM 3000 C CA . ILE A 1 393 ? 1.275 25.847 -16.369 1.00 51.78 393 ILE A CA 1
ATOM 3001 C C . ILE A 1 393 ? 0.347 24.652 -16.165 1.00 51.78 393 ILE A C 1
ATOM 3003 O O . ILE A 1 393 ? 0.592 23.863 -15.258 1.00 51.78 393 ILE A O 1
ATOM 3007 N N . GLY A 1 394 ? -0.741 24.547 -16.931 1.00 47.56 394 GLY A N 1
ATOM 3008 C CA . GLY A 1 394 ? -1.812 23.572 -16.712 1.00 47.56 394 GLY A CA 1
ATOM 3009 C C . GLY A 1 394 ? -1.350 22.116 -16.766 1.00 47.56 394 GLY A C 1
ATOM 3010 O O . GLY A 1 394 ? -1.524 21.467 -17.789 1.00 47.56 394 GLY A O 1
ATOM 3011 N N . ILE A 1 395 ? -0.824 21.595 -15.656 1.00 52.62 395 ILE A N 1
ATOM 3012 C CA . ILE A 1 395 ? -0.744 20.165 -15.359 1.00 52.62 395 ILE A CA 1
ATOM 3013 C C . ILE A 1 395 ? -2.184 19.767 -15.024 1.00 52.62 395 ILE A C 1
ATOM 3015 O O . ILE A 1 395 ? -2.635 20.052 -13.911 1.00 52.62 395 ILE A O 1
ATOM 3019 N N . PRO A 1 396 ? -2.974 19.198 -15.957 1.00 45.19 396 PRO A N 1
ATOM 3020 C CA . PRO A 1 396 ? -4.401 19.013 -15.706 1.00 45.19 396 PRO A CA 1
ATOM 3021 C C . PRO A 1 396 ? -4.630 17.928 -14.655 1.00 45.19 396 PRO A C 1
ATOM 3023 O O . PRO A 1 396 ? -5.704 17.840 -14.071 1.00 45.19 396 PRO A O 1
ATOM 3026 N N . ARG A 1 397 ? -3.623 17.082 -14.433 1.00 52.72 397 ARG A N 1
ATOM 3027 C CA . ARG A 1 397 ? -3.613 16.009 -13.457 1.00 52.72 397 ARG A CA 1
ATOM 3028 C C . ARG A 1 397 ? -2.224 15.400 -13.494 1.00 52.72 397 ARG A C 1
ATOM 3030 O O . ARG A 1 397 ? -1.782 14.961 -14.553 1.00 52.72 397 ARG A O 1
ATOM 3037 N N . LEU A 1 398 ? -1.530 15.387 -12.372 1.00 55.84 398 LEU A N 1
ATOM 3038 C CA . LEU A 1 398 ? -0.440 14.434 -12.196 1.00 55.84 398 LEU A CA 1
ATOM 3039 C C . LEU A 1 398 ? -1.103 13.069 -12.023 1.00 55.84 398 LEU A C 1
ATOM 3041 O O . LEU A 1 398 ? -2.065 12.975 -11.258 1.00 55.84 398 LEU A O 1
ATOM 3045 N N . ASP A 1 399 ? -0.690 12.074 -12.818 1.00 48.25 399 ASP A N 1
ATOM 3046 C CA . ASP A 1 399 ? -1.317 10.749 -12.813 1.00 48.25 399 ASP A CA 1
ATOM 3047 C C . ASP A 1 399 ? -1.487 10.271 -11.362 1.00 48.25 399 ASP A C 1
ATOM 3049 O O . ASP A 1 399 ? -0.528 10.357 -10.585 1.00 48.25 399 ASP A O 1
ATOM 3053 N N . PRO A 1 400 ? -2.680 9.793 -10.967 1.00 52.53 400 PRO A N 1
ATOM 3054 C CA . PRO A 1 400 ? -2.883 9.296 -9.618 1.00 52.53 400 PRO A CA 1
ATOM 3055 C C . PRO A 1 400 ? -1.861 8.195 -9.326 1.00 52.53 400 PRO A C 1
ATOM 3057 O O . PRO A 1 400 ? -1.720 7.239 -10.094 1.00 52.53 400 PRO A O 1
ATOM 3060 N N . VAL A 1 401 ? -1.135 8.326 -8.213 1.00 59.88 401 VAL A N 1
ATOM 3061 C CA . VAL A 1 401 ? -0.242 7.259 -7.745 1.00 59.88 401 VAL A CA 1
ATOM 3062 C C . VAL A 1 401 ? -1.093 6.031 -7.427 1.00 59.88 401 VAL A C 1
ATOM 3064 O O . VAL A 1 401 ? -2.228 6.165 -6.961 1.00 59.88 401 VAL A O 1
ATOM 3067 N N . ALA A 1 402 ? -0.551 4.836 -7.694 1.00 56.59 402 ALA A N 1
ATOM 3068 C CA . ALA A 1 402 ? -1.199 3.577 -7.347 1.00 56.59 402 ALA A CA 1
ATOM 3069 C C . ALA A 1 402 ? -1.731 3.637 -5.905 1.00 56.59 402 ALA A C 1
ATOM 3071 O O . ALA A 1 402 ? -1.031 4.147 -5.024 1.00 56.59 402 ALA A O 1
ATOM 3072 N N . PRO A 1 403 ? -2.957 3.146 -5.664 1.00 65.38 403 PRO A N 1
ATOM 3073 C CA . PRO A 1 403 ? -3.577 3.287 -4.370 1.00 65.38 403 PRO A CA 1
ATOM 3074 C C . PRO A 1 403 ? -2.712 2.673 -3.283 1.00 65.38 403 PRO A C 1
ATOM 3076 O O . PRO A 1 403 ? -2.281 1.522 -3.386 1.00 65.38 403 PRO A O 1
ATOM 3079 N N . VAL A 1 404 ? -2.482 3.443 -2.228 1.00 67.56 404 VAL A N 1
ATOM 3080 C CA . VAL A 1 404 ? -1.753 2.938 -1.078 1.00 67.56 404 VAL A CA 1
ATOM 3081 C C . VAL A 1 404 ? -2.737 2.156 -0.217 1.00 67.56 404 VAL A C 1
ATOM 3083 O O . VAL A 1 404 ? -3.747 2.696 0.232 1.00 67.56 404 VAL A O 1
ATOM 3086 N N . ALA A 1 405 ? -2.464 0.863 -0.059 1.00 75.94 405 ALA A N 1
ATOM 3087 C CA . ALA A 1 405 ? -3.336 -0.079 0.620 1.00 75.94 405 ALA A CA 1
ATOM 3088 C C . ALA A 1 405 ? -2.970 -0.220 2.101 1.00 75.94 405 ALA A C 1
ATOM 3090 O O . ALA A 1 405 ? -1.818 -0.494 2.443 1.00 75.94 405 ALA A O 1
ATOM 3091 N N . VAL A 1 406 ? -3.974 -0.117 2.967 1.00 77.06 406 VAL A N 1
ATOM 3092 C CA . VAL A 1 406 ? -3.902 -0.564 4.361 1.00 77.06 406 VAL A CA 1
ATOM 3093 C C . VAL A 1 406 ? -4.855 -1.740 4.532 1.00 77.06 406 VAL A C 1
ATOM 3095 O O . VAL A 1 406 ? -6.018 -1.653 4.140 1.00 77.06 406 VAL A O 1
ATOM 3098 N N . THR A 1 407 ? -4.381 -2.840 5.116 1.00 77.38 407 THR A N 1
ATOM 3099 C CA . THR A 1 407 ? -5.264 -3.943 5.521 1.00 77.38 407 THR A CA 1
ATOM 3100 C C . THR A 1 407 ? -5.770 -3.674 6.930 1.00 77.38 407 THR A C 1
ATOM 3102 O O . THR A 1 407 ? -4.967 -3.582 7.859 1.00 77.38 407 THR A O 1
ATOM 3105 N N . ALA A 1 408 ? -7.083 -3.528 7.090 1.00 71.50 408 ALA A N 1
ATOM 3106 C CA . ALA A 1 408 ? -7.700 -3.460 8.407 1.00 71.50 408 ALA A CA 1
ATOM 3107 C C . ALA A 1 408 ? -8.082 -4.871 8.869 1.00 71.50 408 ALA A C 1
ATOM 3109 O O . ALA A 1 408 ? -8.690 -5.633 8.112 1.00 71.50 408 ALA A O 1
ATOM 3110 N N . SER A 1 409 ? -7.726 -5.216 10.105 1.00 63.16 409 SER A N 1
ATOM 3111 C CA . SER A 1 409 ? -8.212 -6.418 10.786 1.00 63.16 409 SER A CA 1
ATOM 3112 C C . SER A 1 409 ? -9.228 -6.030 11.852 1.00 63.16 409 SER A C 1
ATOM 3114 O O . SER A 1 409 ? -9.001 -5.096 12.625 1.00 63.16 409 SER A O 1
ATOM 3116 N N . HIS A 1 410 ? -10.328 -6.779 11.909 1.00 58.72 410 HIS A N 1
ATOM 3117 C CA . HIS A 1 410 ? -11.373 -6.617 12.910 1.00 58.72 410 HIS A CA 1
ATOM 3118 C C . HIS A 1 410 ? -10.921 -7.294 14.212 1.00 58.72 410 HIS A C 1
ATOM 3120 O O . HIS A 1 410 ? -11.363 -8.385 14.558 1.00 58.72 410 HIS A O 1
ATOM 3126 N N . ALA A 1 411 ? -9.950 -6.683 14.889 1.00 55.31 411 ALA A N 1
ATOM 3127 C CA . ALA A 1 411 ? -9.642 -7.005 16.274 1.00 55.31 411 ALA A CA 1
ATOM 3128 C C . ALA A 1 411 ? -10.429 -6.032 17.163 1.00 55.31 411 ALA A C 1
ATOM 3130 O O . ALA A 1 411 ? -10.409 -4.826 16.888 1.00 55.31 411 ALA A O 1
ATOM 3131 N N . PRO A 1 412 ? -11.120 -6.516 18.204 1.00 61.44 412 PRO A N 1
ATOM 3132 C CA . PRO A 1 412 ? -11.841 -5.645 19.123 1.00 61.44 412 PRO A CA 1
ATOM 3133 C C . PRO A 1 412 ? -10.888 -4.634 19.759 1.00 61.44 412 PRO A C 1
ATOM 3135 O O . PRO A 1 412 ? -9.853 -4.989 20.320 1.00 61.44 412 PRO A O 1
ATOM 3138 N N . GLY A 1 413 ? -11.232 -3.351 19.677 1.00 70.44 413 GLY A N 1
ATOM 3139 C CA . GLY A 1 413 ? -10.435 -2.294 20.302 1.00 70.44 413 GLY A CA 1
ATOM 3140 C C . GLY A 1 413 ? -10.435 -2.365 21.835 1.00 70.44 413 GLY A C 1
ATOM 3141 O O . GLY A 1 413 ? -9.504 -1.897 22.487 1.00 70.44 413 GLY A O 1
ATOM 3142 N N . VAL A 1 414 ? -11.462 -2.981 22.423 1.00 79.69 414 VAL A N 1
ATOM 3143 C CA . VAL A 1 414 ? -11.611 -3.171 23.868 1.00 79.69 414 VAL A CA 1
ATOM 3144 C C . VAL A 1 414 ? -11.961 -4.629 24.127 1.00 79.69 414 VAL A C 1
ATOM 3146 O O . VAL A 1 414 ? -12.932 -5.142 23.580 1.00 79.69 414 VAL A O 1
ATOM 3149 N N . PHE A 1 415 ? -11.173 -5.292 24.967 1.00 84.62 415 PHE A N 1
ATOM 3150 C CA . PHE A 1 415 ? -11.428 -6.666 25.380 1.00 84.62 415 PHE A CA 1
ATOM 3151 C C . PHE A 1 415 ? -12.242 -6.664 26.670 1.00 84.62 415 PHE A C 1
ATOM 3153 O O . PHE A 1 415 ? -11.812 -6.084 27.668 1.00 84.62 415 PHE A O 1
ATOM 3160 N N . LEU A 1 416 ? -13.405 -7.310 26.642 1.00 89.44 416 LEU A N 1
ATOM 3161 C CA . LEU A 1 416 ? -14.284 -7.511 27.788 1.00 89.44 416 LEU A CA 1
ATOM 3162 C C . LEU A 1 416 ? -14.689 -8.987 27.824 1.00 89.44 416 LEU A C 1
ATOM 3164 O O . LEU A 1 416 ? -15.247 -9.494 26.849 1.00 89.44 416 LEU A O 1
ATOM 3168 N N . SER A 1 417 ? -14.381 -9.662 28.928 1.00 89.44 417 SER A N 1
ATOM 3169 C CA . SER A 1 417 ? -14.674 -11.086 29.144 1.00 89.44 417 SER A CA 1
ATOM 3170 C C . SER A 1 417 ? -15.123 -11.335 30.577 1.00 89.44 417 SER A C 1
ATOM 3172 O O . SER A 1 417 ? -14.795 -10.559 31.480 1.00 89.44 417 SER A O 1
ATOM 3174 N N . GLN A 1 418 ? -15.840 -12.436 30.779 1.00 91.25 418 GLN A N 1
ATOM 3175 C CA . GLN A 1 418 ? -16.241 -12.927 32.088 1.00 91.25 418 GLN A CA 1
ATOM 3176 C C . GLN A 1 418 ? -16.041 -14.435 32.170 1.00 91.25 418 GLN A C 1
ATOM 3178 O O . GLN A 1 418 ? -16.279 -15.161 31.216 1.00 91.25 418 GLN A O 1
ATOM 3183 N N . SER A 1 419 ? -15.640 -14.893 33.348 1.00 92.25 419 SER A N 1
ATOM 3184 C CA . SER A 1 419 ? -15.558 -16.308 33.710 1.00 92.25 419 SER A CA 1
ATOM 3185 C C . SER A 1 419 ? -16.275 -16.545 35.036 1.00 92.25 419 SER A C 1
ATOM 3187 O O . SER A 1 419 ? -16.439 -15.605 35.819 1.00 92.25 419 SER A O 1
ATOM 3189 N N . VAL A 1 420 ? -16.699 -17.783 35.287 1.00 94.88 420 VAL A N 1
ATOM 3190 C CA . VAL A 1 420 ? -17.389 -18.182 36.519 1.00 94.88 420 VAL A CA 1
ATOM 3191 C C . VAL A 1 420 ? -16.776 -19.453 37.099 1.00 94.88 420 VAL A C 1
ATOM 3193 O O . VAL A 1 420 ? -16.388 -20.349 36.352 1.00 94.88 420 VAL A O 1
ATOM 3196 N N . VAL A 1 421 ? -16.645 -19.515 38.427 1.00 94.06 421 VAL A N 1
ATOM 3197 C CA . VAL A 1 421 ? -16.149 -20.689 39.158 1.00 94.06 421 VAL A CA 1
ATOM 3198 C C . VAL A 1 421 ? -16.930 -20.873 40.473 1.00 94.06 421 VAL A C 1
ATOM 3200 O O . VAL A 1 421 ? -17.012 -19.925 41.254 1.00 94.06 421 VAL A O 1
ATOM 3203 N N . PRO A 1 422 ? -17.439 -22.080 40.781 1.00 94.94 422 PRO A N 1
ATOM 3204 C CA . PRO A 1 422 ? -17.554 -23.218 39.868 1.00 94.94 422 PRO A CA 1
ATOM 3205 C C . PRO A 1 422 ? -18.589 -22.945 38.759 1.00 94.94 422 PRO A C 1
ATOM 3207 O O . PRO A 1 422 ? -19.468 -22.100 38.916 1.00 94.94 422 PRO A O 1
ATOM 3210 N N . ASP A 1 423 ? -18.472 -23.655 37.639 1.00 91.12 423 ASP A N 1
ATOM 3211 C CA . ASP A 1 423 ? -19.430 -23.639 36.520 1.00 91.12 423 ASP A CA 1
ATOM 3212 C C . ASP A 1 423 ? -20.579 -24.653 36.701 1.00 91.12 423 ASP A C 1
ATOM 3214 O O . ASP A 1 423 ? -21.568 -24.599 35.974 1.00 91.12 423 ASP A O 1
ATOM 3218 N N . GLN A 1 424 ? -20.469 -25.545 37.691 1.00 93.12 424 GLN A N 1
ATOM 3219 C CA . GLN A 1 424 ? -21.509 -26.459 38.173 1.00 93.12 424 GLN A CA 1
ATOM 3220 C C . GLN A 1 424 ? -21.767 -26.193 39.660 1.00 93.12 424 GLN A C 1
ATOM 3222 O O . GLN A 1 424 ? -20.825 -26.172 40.459 1.00 93.12 424 GLN A O 1
ATOM 3227 N N . VAL A 1 425 ? -23.025 -25.998 40.050 1.00 92.56 425 VAL A N 1
ATOM 3228 C CA . VAL A 1 425 ? -23.401 -25.680 41.435 1.00 92.56 425 VAL A CA 1
ATOM 3229 C C . VAL A 1 425 ? -24.810 -26.187 41.742 1.00 92.56 425 VAL A C 1
ATOM 3231 O O . VAL A 1 425 ? -25.694 -26.138 40.896 1.00 92.56 425 VAL A O 1
ATOM 3234 N N . GLU A 1 426 ? -25.059 -26.663 42.957 1.00 90.25 426 GLU A N 1
ATOM 3235 C CA . GLU A 1 426 ? -26.425 -26.983 43.388 1.00 90.25 426 GLU A CA 1
ATOM 3236 C C . GLU A 1 426 ? -27.203 -25.698 43.721 1.00 90.25 426 GLU A C 1
ATOM 3238 O O . GLU A 1 426 ? -26.628 -24.709 44.193 1.00 90.25 426 GLU A O 1
ATOM 3243 N N . ALA A 1 427 ? -28.522 -25.701 43.514 1.00 88.62 427 ALA A N 1
ATOM 3244 C CA . ALA A 1 427 ? -29.387 -24.630 44.005 1.00 88.62 427 ALA A CA 1
ATOM 3245 C C . ALA A 1 427 ? -29.209 -24.441 45.529 1.00 88.62 427 ALA A C 1
ATOM 3247 O O . ALA A 1 427 ? -29.199 -25.410 46.294 1.00 88.62 427 ALA A O 1
ATOM 3248 N N . GLY A 1 428 ? -29.030 -23.190 45.962 1.00 86.19 428 GLY A N 1
ATOM 3249 C CA . GLY A 1 428 ? -28.572 -22.819 47.306 1.00 86.19 428 GLY A CA 1
ATOM 3250 C C . GLY A 1 428 ? -27.070 -22.536 47.427 1.00 86.19 428 GLY A C 1
ATOM 3251 O O . GLY A 1 428 ? -26.620 -22.068 48.473 1.00 86.19 428 GLY A O 1
ATOM 3252 N N . GLY A 1 429 ? -26.281 -22.822 46.389 1.00 87.62 429 GLY A N 1
ATOM 3253 C CA . GLY A 1 429 ? -24.836 -22.608 46.382 1.00 87.62 429 GLY A CA 1
ATOM 3254 C C . GLY A 1 429 ? -24.399 -21.171 46.073 1.00 87.62 429 GLY A C 1
ATOM 3255 O O . GLY A 1 429 ? -25.197 -20.240 45.950 1.00 87.62 429 GLY A O 1
ATOM 3256 N N . VAL A 1 430 ? -23.083 -20.992 45.936 1.00 89.56 430 VAL A N 1
ATOM 3257 C CA . VAL A 1 430 ? -22.442 -19.711 45.607 1.00 89.56 430 VAL A CA 1
ATOM 3258 C C . VAL A 1 430 ? -21.469 -19.913 44.453 1.00 89.56 430 VAL A C 1
ATOM 3260 O O . VAL A 1 430 ? -20.678 -20.855 44.461 1.00 89.56 430 VAL A O 1
ATOM 3263 N N . VAL A 1 431 ? -21.499 -18.994 43.491 1.00 94.25 431 VAL A N 1
ATOM 3264 C CA . VAL A 1 431 ? -20.548 -18.923 42.376 1.00 94.25 431 VAL A CA 1
ATOM 3265 C C . VAL A 1 431 ? -19.734 -17.640 42.438 1.00 94.25 431 VAL A C 1
ATOM 3267 O O . VAL A 1 431 ? -20.168 -16.641 43.014 1.00 94.25 431 VAL A O 1
ATOM 3270 N N . VAL A 1 432 ? -18.548 -17.653 41.839 1.00 95.44 432 VAL A N 1
ATOM 3271 C CA . VAL A 1 432 ? -17.646 -16.504 41.748 1.00 95.44 432 VAL A CA 1
ATOM 3272 C C . VAL A 1 432 ? -17.459 -16.113 40.292 1.00 95.44 432 VAL A C 1
ATOM 3274 O O . VAL A 1 432 ? -16.931 -16.893 39.507 1.00 95.44 432 VAL A O 1
ATOM 3277 N N . TYR A 1 433 ? -17.834 -14.886 39.949 1.00 95.25 433 TYR A N 1
ATOM 3278 C CA . TYR A 1 433 ? -17.614 -14.294 38.636 1.00 95.25 433 TYR A CA 1
ATOM 3279 C C . TYR A 1 433 ? -16.332 -13.454 38.623 1.00 95.25 433 TYR A C 1
ATOM 3281 O O . TYR A 1 433 ? -16.075 -12.690 39.555 1.00 95.25 433 TYR A O 1
ATOM 3289 N N . THR A 1 434 ? -15.548 -13.561 37.548 1.00 94.75 434 THR A N 1
ATOM 3290 C CA . THR A 1 434 ? -14.362 -12.732 37.278 1.00 94.75 434 THR A CA 1
ATOM 3291 C C . THR A 1 434 ? -14.494 -12.061 35.916 1.00 94.75 434 THR A C 1
ATOM 3293 O O . THR A 1 434 ? -14.476 -12.742 34.892 1.00 94.75 434 THR A O 1
ATOM 3296 N N . ILE A 1 435 ? -14.586 -10.732 35.903 1.00 94.00 435 ILE A N 1
ATOM 3297 C CA . ILE A 1 435 ? -14.664 -9.889 34.706 1.00 94.00 435 ILE A CA 1
ATOM 3298 C C . ILE A 1 435 ? -13.286 -9.288 34.419 1.00 94.00 435 ILE A C 1
ATOM 3300 O O . ILE A 1 435 ? -12.677 -8.688 35.308 1.00 94.00 435 ILE A O 1
ATOM 3304 N N . THR A 1 436 ? -12.817 -9.387 33.173 1.00 91.94 436 THR A N 1
ATOM 3305 C CA . THR A 1 436 ? -11.584 -8.738 32.698 1.00 91.94 436 THR A CA 1
ATOM 3306 C C . THR A 1 436 ? -11.907 -7.711 31.621 1.00 91.94 436 THR A C 1
ATOM 3308 O O . THR A 1 436 ? -12.451 -8.059 30.574 1.00 91.94 436 THR A O 1
ATOM 3311 N N . LEU A 1 437 ? -11.513 -6.458 31.856 1.00 92.00 437 LEU A N 1
ATOM 3312 C CA . LEU A 1 437 ? -11.623 -5.347 30.911 1.00 92.00 437 LEU A CA 1
ATOM 3313 C C . LEU A 1 437 ? -10.224 -4.856 30.525 1.00 92.00 437 LEU A C 1
ATOM 3315 O O . LEU A 1 437 ? -9.424 -4.538 31.405 1.00 92.00 437 LEU A O 1
ATOM 3319 N N . LYS A 1 438 ? -9.930 -4.728 29.230 1.00 89.31 438 LYS A N 1
ATOM 3320 C CA . LYS A 1 438 ? -8.653 -4.201 28.730 1.00 89.31 438 LYS A CA 1
ATOM 3321 C C . LYS A 1 438 ? -8.850 -3.242 27.563 1.00 89.31 438 LYS A C 1
ATOM 3323 O O . LYS A 1 438 ? -9.471 -3.589 26.562 1.00 89.31 438 LYS A O 1
ATOM 3328 N N . ASN A 1 439 ? -8.251 -2.058 27.669 1.00 88.69 439 ASN A N 1
ATOM 3329 C CA . ASN A 1 439 ? -8.20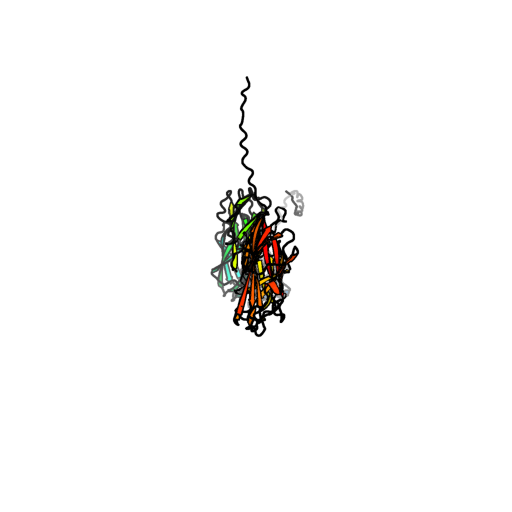7 -1.099 26.570 1.00 88.69 439 ASN A CA 1
ATOM 3330 C C . ASN A 1 439 ? -7.041 -1.440 25.634 1.00 88.69 439 ASN A C 1
ATOM 3332 O O . ASN A 1 439 ? -5.878 -1.265 26.000 1.00 88.69 439 ASN A O 1
ATOM 3336 N N . GLN A 1 440 ? -7.344 -1.941 24.439 1.00 80.06 440 GLN A N 1
ATOM 3337 C CA . GLN A 1 440 ? -6.349 -2.273 23.413 1.00 80.06 440 GLN A CA 1
ATOM 3338 C C . GLN A 1 440 ? -6.235 -1.183 22.336 1.00 80.06 440 GLN A C 1
ATOM 3340 O O . GLN A 1 440 ? -5.484 -1.352 21.377 1.00 80.06 440 GLN A O 1
ATOM 3345 N N . LEU A 1 441 ? -6.940 -0.061 22.507 1.00 76.12 441 LEU A N 1
ATOM 3346 C CA . LEU A 1 441 ? -6.810 1.125 21.670 1.00 76.12 441 LEU A CA 1
ATOM 3347 C C . LEU A 1 441 ? -5.512 1.868 21.992 1.00 76.12 441 LEU A C 1
ATOM 3349 O O . LEU A 1 441 ? -4.969 1.778 23.091 1.00 76.12 441 LEU A O 1
ATOM 3353 N N . ASP A 1 442 ? -5.069 2.690 21.050 1.00 69.75 442 ASP A N 1
ATOM 3354 C CA . ASP A 1 442 ? -3.982 3.663 21.207 1.00 69.75 442 ASP A CA 1
ATOM 3355 C C . ASP A 1 442 ? -4.431 4.966 21.904 1.00 69.75 442 ASP A C 1
ATOM 3357 O O . ASP A 1 442 ? -3.631 5.882 22.094 1.00 69.75 442 ASP A O 1
ATOM 3361 N N . THR A 1 443 ? -5.704 5.057 22.300 1.00 75.38 443 THR A N 1
ATOM 3362 C CA . THR A 1 443 ? -6.280 6.177 23.055 1.00 75.38 443 THR A CA 1
ATOM 3363 C C . THR A 1 443 ? -6.879 5.711 24.376 1.00 75.38 443 THR A C 1
ATOM 3365 O O . THR A 1 443 ? -7.544 4.679 24.438 1.00 75.38 443 THR A O 1
ATOM 3368 N N . GLY A 1 444 ? -6.688 6.494 25.440 1.00 85.69 444 GLY A N 1
ATOM 3369 C CA . GLY A 1 444 ? -7.352 6.247 26.719 1.00 85.69 444 GLY A CA 1
ATOM 3370 C C . GLY A 1 444 ? -8.863 6.457 26.612 1.00 85.69 444 GLY A C 1
ATOM 3371 O O . GLY A 1 444 ? -9.310 7.408 25.970 1.00 85.69 444 GLY A O 1
ATOM 3372 N N . LEU A 1 445 ? -9.641 5.595 27.260 1.00 88.00 445 LEU A N 1
ATOM 3373 C CA . LEU A 1 445 ? -11.089 5.740 27.369 1.00 88.00 445 LEU A CA 1
ATOM 3374 C C . LEU A 1 445 ? -11.439 6.548 28.616 1.00 88.00 445 LEU A C 1
ATOM 3376 O O . LEU A 1 445 ? -10.764 6.442 29.639 1.00 88.00 445 LEU A O 1
ATOM 3380 N N . GLN A 1 446 ? -12.501 7.341 28.524 1.00 90.81 446 GLN A N 1
ATOM 3381 C CA . GLN A 1 446 ? -13.056 8.111 29.635 1.00 90.81 446 GLN A CA 1
ATOM 3382 C C . GLN A 1 446 ? -14.488 7.644 29.898 1.00 90.81 446 GLN A C 1
ATOM 3384 O O . GLN A 1 446 ? -15.161 7.181 28.972 1.00 90.81 446 GLN A O 1
ATOM 3389 N N . HIS A 1 447 ? -14.942 7.780 31.143 1.00 90.06 447 HIS A N 1
ATOM 3390 C CA . HIS A 1 447 ? -16.309 7.459 31.573 1.00 90.06 447 HIS A CA 1
ATOM 3391 C C . HIS A 1 447 ? -16.764 6.059 31.128 1.00 90.06 447 HIS A C 1
ATOM 3393 O O . HIS A 1 447 ? -17.826 5.896 30.528 1.00 90.06 447 HIS A O 1
ATOM 3399 N N . VAL A 1 448 ? -15.925 5.053 31.379 1.00 92.50 448 VAL A N 1
ATOM 3400 C CA . VAL A 1 448 ? -16.232 3.661 31.041 1.00 92.50 448 VAL A CA 1
ATOM 3401 C C . VAL A 1 448 ? -17.183 3.097 32.090 1.00 92.50 448 VAL A C 1
ATOM 3403 O O . VAL A 1 448 ? -16.929 3.232 33.286 1.00 92.50 448 VAL A O 1
ATOM 3406 N N . SER A 1 449 ? -18.256 2.445 31.660 1.00 91.75 449 SER A N 1
ATOM 3407 C CA . SER A 1 449 ? -19.169 1.709 32.534 1.00 91.75 449 SER A CA 1
ATOM 3408 C C . SER A 1 449 ? -19.281 0.253 32.106 1.00 91.75 449 SER A C 1
ATOM 3410 O O . SER A 1 449 ? -19.379 -0.026 30.913 1.00 91.75 449 SER A O 1
ATOM 3412 N N . ILE A 1 450 ? -19.294 -0.659 33.072 1.00 93.31 450 ILE A N 1
ATOM 3413 C CA . ILE A 1 450 ? -19.533 -2.092 32.868 1.00 93.31 450 ILE A CA 1
ATOM 3414 C C . ILE A 1 450 ? -20.804 -2.446 33.626 1.00 93.31 450 ILE A C 1
ATOM 3416 O O . ILE A 1 450 ? -20.916 -2.086 34.796 1.00 93.31 450 ILE A O 1
ATOM 3420 N N . THR A 1 451 ? -21.730 -3.138 32.978 1.00 92.06 451 THR A N 1
ATOM 3421 C CA . THR A 1 451 ? -22.961 -3.636 33.593 1.00 92.06 451 THR A CA 1
ATOM 3422 C C . THR A 1 451 ? -22.997 -5.147 33.469 1.00 92.06 451 THR A C 1
ATOM 3424 O O . THR A 1 451 ? -22.918 -5.677 32.366 1.00 92.06 451 THR A O 1
ATOM 3427 N N . ASP A 1 452 ? -23.132 -5.831 34.596 1.00 93.44 452 ASP A N 1
ATOM 3428 C CA . ASP A 1 452 ? -23.396 -7.263 34.653 1.00 93.44 452 ASP A CA 1
ATOM 3429 C C . ASP A 1 452 ? -24.811 -7.490 35.174 1.00 93.44 452 ASP A C 1
ATOM 3431 O O . ASP A 1 452 ? -25.169 -7.000 36.248 1.00 93.44 452 ASP A O 1
ATOM 3435 N N . THR A 1 453 ? -25.627 -8.195 34.398 1.00 93.38 453 THR A N 1
ATOM 3436 C CA . THR A 1 453 ? -26.982 -8.587 34.781 1.00 93.38 453 THR A CA 1
ATOM 3437 C C . THR A 1 453 ? -27.005 -10.087 35.039 1.00 93.38 453 THR A C 1
ATOM 3439 O O . THR A 1 453 ? -26.954 -10.890 34.107 1.00 93.38 453 THR A O 1
ATOM 3442 N N . LEU A 1 454 ? -27.110 -10.462 36.311 1.00 93.50 454 LEU A N 1
ATOM 3443 C CA . LEU A 1 454 ? -27.220 -11.845 36.751 1.00 93.50 454 LEU A CA 1
ATOM 3444 C C . LEU A 1 454 ? -28.547 -12.471 36.285 1.00 93.50 454 LEU A C 1
ATOM 3446 O O . LEU A 1 454 ? -29.571 -11.780 36.213 1.00 93.50 454 LEU A O 1
ATOM 3450 N N . PRO A 1 455 ? -28.559 -13.785 35.999 1.00 93.25 455 PRO A N 1
ATOM 3451 C CA . PRO A 1 455 ? -29.774 -14.485 35.604 1.00 93.25 455 PRO A CA 1
ATOM 3452 C C . PRO A 1 455 ? -30.818 -14.485 36.731 1.00 93.25 455 PRO A C 1
ATOM 3454 O O . PRO A 1 455 ? -30.508 -14.328 37.912 1.00 93.25 455 PRO A O 1
ATOM 3457 N N . SER A 1 456 ? -32.091 -14.672 36.370 1.00 90.88 456 SER A N 1
ATOM 3458 C CA . SER A 1 456 ? -33.178 -14.717 37.356 1.00 90.88 456 SER A CA 1
ATOM 3459 C C . SER A 1 456 ? -32.923 -15.800 38.414 1.00 90.88 456 SER A C 1
ATOM 3461 O O . SER A 1 456 ? -32.518 -16.908 38.076 1.00 90.88 456 SER A O 1
ATOM 3463 N N . GLY A 1 457 ? -33.145 -15.464 39.689 1.00 89.56 457 GLY A N 1
ATOM 3464 C CA . GLY A 1 457 ? -32.869 -16.332 40.840 1.00 89.56 457 GLY A CA 1
ATOM 3465 C C . GLY A 1 457 ? -31.427 -16.287 41.357 1.00 89.56 457 GLY A C 1
ATOM 3466 O O . GLY A 1 457 ? -31.151 -16.877 42.399 1.00 89.56 457 GLY A O 1
ATOM 3467 N N . PHE A 1 458 ? -30.527 -15.559 40.691 1.00 92.81 458 PHE A N 1
ATOM 3468 C CA . PHE A 1 458 ? -29.201 -15.243 41.217 1.00 92.81 458 PHE A CA 1
ATOM 3469 C C . PHE A 1 458 ? -29.212 -13.862 41.880 1.00 92.81 458 PHE A C 1
ATOM 3471 O O . PHE A 1 458 ? -29.934 -12.957 41.452 1.00 92.81 458 PHE A O 1
ATOM 3478 N N . ARG A 1 459 ? -28.381 -13.680 42.909 1.00 90.44 459 ARG A N 1
ATOM 3479 C CA . ARG A 1 459 ? -28.176 -12.372 43.556 1.00 90.44 459 ARG A CA 1
ATOM 3480 C C . ARG A 1 459 ? -26.716 -12.143 43.912 1.00 90.44 459 ARG A C 1
ATOM 3482 O O . ARG A 1 459 ? -26.035 -13.057 44.369 1.00 90.44 459 ARG A O 1
ATOM 3489 N N . TYR A 1 460 ? -26.250 -10.914 43.748 1.00 91.81 460 TYR A N 1
ATOM 3490 C CA . TYR A 1 460 ? -24.931 -10.477 44.187 1.00 91.81 460 TYR A CA 1
ATOM 3491 C C . TYR A 1 460 ? -24.798 -10.598 45.710 1.00 91.81 460 TYR A C 1
ATOM 3493 O O . TYR A 1 460 ? -25.706 -10.198 46.443 1.00 91.81 460 TYR A O 1
ATOM 3501 N N . LEU A 1 461 ? -23.660 -11.115 46.175 1.00 86.69 461 LEU A N 1
ATOM 3502 C CA . LEU A 1 461 ? -23.305 -11.184 47.593 1.00 86.69 461 LEU A CA 1
ATOM 3503 C C . LEU A 1 461 ? -22.288 -10.108 47.955 1.00 86.69 461 LEU A C 1
ATOM 3505 O O . LEU A 1 461 ? -22.602 -9.148 48.652 1.00 86.69 461 LEU A O 1
ATOM 3509 N N . GLN A 1 462 ? -21.061 -10.267 47.462 1.00 84.88 462 GLN A N 1
ATOM 3510 C CA . GLN A 1 462 ? -19.935 -9.430 47.857 1.00 84.88 462 GLN A CA 1
ATOM 3511 C C . GLN A 1 462 ? -18.892 -9.308 46.754 1.00 84.88 462 GLN A C 1
ATOM 3513 O O . GLN A 1 462 ? -18.692 -10.219 45.941 1.00 84.88 462 GLN A O 1
ATOM 3518 N N . THR A 1 463 ? -18.178 -8.186 46.798 1.00 90.50 463 THR A N 1
ATOM 3519 C CA . THR A 1 463 ? -16.980 -7.937 45.998 1.00 90.50 463 THR A CA 1
ATOM 3520 C C . THR A 1 463 ? -15.816 -8.725 46.581 1.00 90.50 463 THR A C 1
ATOM 3522 O O . THR A 1 463 ? -15.530 -8.629 47.771 1.00 90.50 463 THR A O 1
ATOM 3525 N N . LEU A 1 464 ? -15.116 -9.473 45.737 1.00 90.56 464 LEU A N 1
ATOM 3526 C CA . LEU A 1 464 ? -13.908 -10.215 46.098 1.00 90.56 464 LEU A CA 1
ATOM 3527 C C . LEU A 1 464 ? -12.640 -9.508 45.607 1.00 90.56 464 LEU A C 1
ATOM 3529 O O . LEU A 1 464 ? -11.588 -9.610 46.234 1.00 90.56 464 LEU A O 1
ATOM 3533 N N . SER A 1 465 ? -12.721 -8.789 44.483 1.00 91.25 465 SER A N 1
ATOM 3534 C CA . SER A 1 465 ? -11.624 -7.965 43.969 1.00 91.25 465 SER A CA 1
ATOM 3535 C C . SER A 1 465 ? -12.132 -6.808 43.107 1.00 91.25 465 SER A C 1
ATOM 3537 O O . SER A 1 465 ? -13.156 -6.919 42.435 1.00 91.25 465 SER A O 1
ATOM 3539 N N . GLY A 1 466 ? -11.390 -5.700 43.109 1.00 89.88 466 GLY A N 1
ATOM 3540 C CA . GLY A 1 466 ? -11.773 -4.475 42.407 1.00 89.88 466 GLY A CA 1
ATOM 3541 C C . GLY A 1 466 ? -12.672 -3.552 43.243 1.00 89.88 466 GLY A C 1
ATOM 3542 O O . GLY A 1 466 ? -12.881 -3.794 44.433 1.00 89.88 466 GLY A O 1
ATOM 3543 N N . PRO A 1 467 ? -13.145 -2.441 42.655 1.00 87.88 467 PRO A N 1
ATOM 3544 C CA . PRO A 1 467 ? -14.076 -1.539 43.321 1.00 87.88 467 PRO A CA 1
ATOM 3545 C C . PRO A 1 467 ? -15.459 -2.182 43.474 1.00 87.88 467 PRO A C 1
ATOM 3547 O O . PRO A 1 467 ? -15.879 -2.995 42.649 1.00 87.88 467 PRO A O 1
ATOM 3550 N N . ASN A 1 468 ? -16.187 -1.763 44.507 1.00 86.12 468 ASN A N 1
ATOM 3551 C CA . ASN A 1 468 ? -17.582 -2.149 44.684 1.00 86.12 468 ASN A CA 1
ATOM 3552 C C . ASN A 1 468 ? -18.452 -1.619 43.525 1.00 86.12 468 ASN A C 1
ATOM 3554 O O . ASN A 1 468 ? -18.272 -0.459 43.138 1.00 86.12 468 ASN A O 1
ATOM 3558 N N . PRO A 1 469 ? -19.390 -2.422 42.991 1.00 90.81 469 PRO A N 1
ATOM 3559 C CA . PRO A 1 469 ? -20.377 -1.944 42.032 1.00 90.81 469 PRO A CA 1
ATOM 3560 C C . PRO A 1 469 ? -21.492 -1.144 42.706 1.00 90.81 469 PRO A C 1
ATOM 3562 O O . PRO A 1 469 ? -21.788 -1.320 43.890 1.00 90.81 469 PRO A O 1
ATOM 3565 N N . SER A 1 470 ? -22.188 -0.343 41.907 1.00 86.81 470 SER A N 1
ATOM 3566 C CA . SER A 1 470 ? -23.549 0.087 42.214 1.00 86.81 470 SER A CA 1
ATOM 3567 C C . SER A 1 470 ? -24.508 -1.069 41.917 1.00 86.81 470 SER A C 1
ATOM 3569 O O . SER A 1 470 ? -24.511 -1.601 40.806 1.00 86.81 470 SER A O 1
ATOM 3571 N N . LEU A 1 471 ? -25.309 -1.476 42.905 1.00 85.69 471 LEU A N 1
ATOM 3572 C CA . LEU A 1 471 ? -26.276 -2.572 42.780 1.00 85.69 471 LEU A CA 1
ATOM 3573 C C . LEU A 1 471 ? -27.705 -2.036 42.650 1.00 85.69 471 LEU A C 1
ATOM 3575 O O . LEU A 1 471 ? -28.062 -1.037 43.277 1.00 85.69 471 LEU A O 1
ATOM 3579 N N . ASN A 1 472 ? -28.543 -2.739 41.887 1.00 81.69 472 ASN A N 1
ATOM 3580 C CA . ASN A 1 472 ? -29.993 -2.543 41.944 1.00 81.69 472 ASN A CA 1
ATOM 3581 C C . ASN A 1 472 ? -30.607 -3.234 43.185 1.00 81.69 472 ASN A C 1
ATOM 3583 O O . ASN A 1 472 ? -29.947 -4.008 43.878 1.00 81.69 472 ASN A O 1
ATOM 3587 N N . GLY A 1 473 ? -31.896 -3.009 43.457 1.00 70.06 473 GLY A N 1
ATOM 3588 C CA . GLY A 1 473 ? -32.523 -3.501 44.699 1.00 70.06 473 GLY A CA 1
ATOM 3589 C C . GLY A 1 473 ? -32.752 -4.986 44.820 1.00 70.06 473 GLY A C 1
ATOM 3590 O O . GLY A 1 473 ? -32.795 -5.502 45.934 1.00 70.06 473 GLY A O 1
ATOM 3591 N N . SER A 1 474 ? -32.843 -5.682 43.694 1.00 75.94 474 SER A N 1
ATOM 3592 C CA . SER A 1 474 ? -32.835 -7.141 43.658 1.00 75.94 474 SER A CA 1
ATOM 3593 C C . SER A 1 474 ? -31.423 -7.723 43.715 1.00 75.94 474 SER A C 1
ATOM 3595 O O . SER A 1 474 ? -31.293 -8.943 43.775 1.00 75.94 474 SER A O 1
ATOM 3597 N N . LYS A 1 475 ? -30.372 -6.889 43.663 1.00 85.69 475 LYS A N 1
ATOM 3598 C CA . LYS A 1 475 ? -28.966 -7.306 43.532 1.00 85.69 475 LYS A CA 1
ATOM 3599 C C . LYS A 1 475 ? -28.731 -8.230 42.335 1.00 85.69 475 LYS A C 1
ATOM 3601 O O . LYS A 1 475 ? -27.814 -9.044 42.340 1.00 85.69 475 LYS A O 1
ATOM 3606 N N . SER A 1 476 ? -29.571 -8.115 41.313 1.00 90.25 476 SER A N 1
ATOM 3607 C CA . SER A 1 476 ? -29.467 -8.880 40.071 1.00 90.25 476 SER A CA 1
ATOM 3608 C C . SER A 1 476 ? -28.694 -8.119 38.997 1.00 90.25 476 SER A C 1
ATOM 3610 O O . SER A 1 476 ? -28.478 -8.649 37.917 1.00 90.25 476 SER A O 1
ATOM 3612 N N . GLN A 1 477 ? -28.314 -6.867 39.256 1.00 92.00 477 GLN A N 1
ATOM 3613 C CA . GLN A 1 477 ? -27.518 -6.061 38.343 1.00 92.00 477 GLN A CA 1
ATOM 3614 C C . GLN A 1 477 ? -26.434 -5.308 39.111 1.00 92.00 477 GLN A C 1
ATOM 3616 O O . GLN A 1 477 ? -26.733 -4.647 40.109 1.00 92.00 477 GLN A O 1
ATOM 3621 N N . ALA A 1 478 ? -25.200 -5.410 38.623 1.00 92.88 478 ALA A N 1
ATOM 3622 C CA . ALA A 1 478 ? -24.016 -4.752 39.155 1.00 92.88 478 ALA A CA 1
ATOM 3623 C C . ALA A 1 478 ? -23.400 -3.830 38.097 1.00 92.88 478 ALA A C 1
ATOM 3625 O O . ALA A 1 478 ? -23.133 -4.257 36.975 1.00 92.88 478 ALA A O 1
ATOM 3626 N N . VAL A 1 479 ? -23.181 -2.562 38.456 1.00 93.12 479 VAL A N 1
ATOM 3627 C CA . VAL A 1 479 ? -22.635 -1.537 37.557 1.00 93.12 479 VAL A CA 1
ATOM 3628 C C . VAL A 1 479 ? -21.336 -0.970 38.122 1.00 93.12 479 VAL A C 1
ATOM 3630 O O . VAL A 1 479 ? -21.312 -0.428 39.226 1.00 93.12 479 VAL A O 1
ATOM 3633 N N . TRP A 1 480 ? -20.251 -1.046 37.355 1.00 94.44 480 TRP A N 1
ATOM 3634 C CA . TRP A 1 480 ? -18.969 -0.422 37.687 1.00 94.44 480 TRP A CA 1
ATOM 3635 C C . TRP A 1 480 ? -18.722 0.792 36.802 1.00 94.44 480 TRP A C 1
ATOM 3637 O O . TRP A 1 480 ? -18.834 0.701 35.581 1.00 94.44 480 TRP A O 1
ATOM 3647 N N . HIS A 1 481 ? -18.306 1.904 37.407 1.00 91.75 481 HIS A N 1
ATOM 3648 C CA . HIS A 1 481 ? -17.914 3.121 36.699 1.00 91.75 481 HIS A CA 1
ATOM 3649 C C . HIS A 1 481 ? -16.415 3.390 36.868 1.00 91.75 481 HIS A C 1
ATOM 3651 O O . HIS A 1 481 ? -15.886 3.403 37.980 1.00 91.75 481 HIS A O 1
ATOM 3657 N N . LEU A 1 482 ? -15.729 3.645 35.757 1.00 92.25 482 LEU A N 1
ATOM 3658 C CA . LEU A 1 482 ? -14.333 4.058 35.704 1.00 92.25 482 LEU A CA 1
ATOM 3659 C C . LEU A 1 482 ? -14.248 5.442 35.063 1.00 92.25 482 LEU A C 1
ATOM 3661 O O . LEU A 1 482 ? -14.688 5.647 33.931 1.00 92.25 482 LEU A O 1
ATOM 3665 N N . ASN A 1 483 ? -13.610 6.385 35.756 1.00 91.50 483 ASN A N 1
ATOM 3666 C CA . ASN A 1 483 ? -13.363 7.711 35.188 1.00 91.50 483 ASN A CA 1
ATOM 3667 C C . ASN A 1 483 ? -12.472 7.622 33.946 1.00 91.50 483 ASN A C 1
ATOM 3669 O O . ASN A 1 483 ? -12.757 8.278 32.952 1.00 91.50 483 ASN A O 1
ATOM 3673 N N . GLN A 1 484 ? -11.443 6.773 33.993 1.00 92.19 484 GLN A N 1
ATOM 3674 C CA . GLN A 1 484 ? -10.484 6.581 32.915 1.00 92.19 484 GLN A CA 1
ATOM 3675 C C . GLN A 1 484 ? -10.024 5.119 32.841 1.00 92.19 484 GLN A C 1
ATOM 3677 O O . GLN A 1 484 ? -9.873 4.460 33.870 1.00 92.19 484 GLN A O 1
ATOM 3682 N N . LEU A 1 485 ? -9.751 4.651 31.622 1.00 93.75 485 LEU A N 1
ATOM 3683 C CA . LEU A 1 485 ? -9.003 3.428 31.337 1.00 93.75 485 LEU A CA 1
ATOM 3684 C C . LEU A 1 485 ? -7.895 3.750 30.322 1.00 93.75 485 LEU A C 1
ATOM 3686 O O . LEU A 1 485 ? -8.165 4.013 29.144 1.00 93.75 485 LEU A O 1
ATOM 3690 N N . ALA A 1 486 ? -6.647 3.800 30.783 1.00 92.06 486 ALA A N 1
ATOM 3691 C CA . ALA A 1 486 ? -5.503 4.216 29.977 1.00 92.06 486 ALA A CA 1
ATOM 3692 C C . ALA A 1 486 ? -5.177 3.223 28.844 1.00 92.06 486 ALA A C 1
ATOM 3694 O O . ALA A 1 486 ? -5.650 2.088 28.821 1.00 92.06 486 ALA A O 1
ATOM 3695 N N . VAL A 1 487 ? -4.361 3.667 27.886 1.00 84.94 487 VAL A N 1
ATOM 3696 C CA . VAL A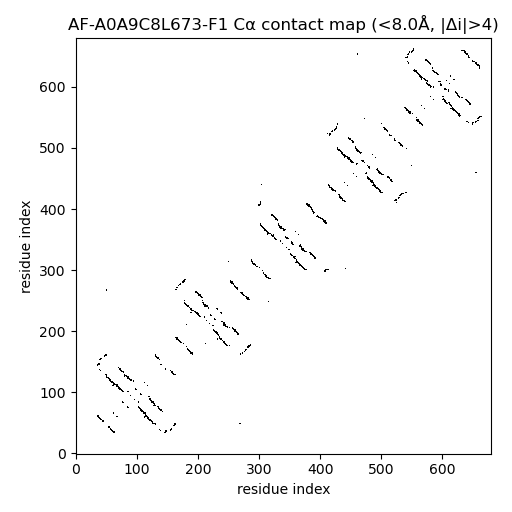 1 487 ? -3.875 2.845 26.764 1.00 84.94 487 VAL A CA 1
ATOM 3697 C C . VAL A 1 487 ? -3.168 1.600 27.295 1.00 84.94 487 VAL A C 1
ATOM 3699 O O . VAL A 1 487 ? -2.235 1.711 28.090 1.00 84.94 487 VAL A O 1
ATOM 3702 N N . GLY A 1 488 ? -3.609 0.417 26.864 1.00 84.31 488 GLY A N 1
ATOM 3703 C CA . GLY A 1 488 ? -3.049 -0.869 27.287 1.00 84.31 488 GLY A CA 1
ATOM 3704 C C . GLY A 1 488 ? -3.419 -1.314 28.709 1.00 84.31 488 GLY A C 1
ATOM 3705 O O . GLY A 1 488 ? -3.045 -2.422 29.101 1.00 84.31 488 GLY A O 1
ATOM 3706 N N . GLU A 1 489 ? -4.141 -0.497 29.484 1.00 93.88 489 GLU A N 1
ATOM 3707 C CA . GLU A 1 489 ? -4.511 -0.809 30.868 1.00 93.88 489 GLU A CA 1
ATOM 3708 C C . GLU A 1 489 ? -5.523 -1.963 30.935 1.00 93.88 489 GLU A C 1
ATOM 3710 O O . GLU A 1 489 ? -6.389 -2.106 30.071 1.00 93.88 489 GLU A O 1
ATOM 3715 N N . SER A 1 490 ? -5.409 -2.794 31.978 1.00 92.75 490 SER A N 1
ATOM 3716 C CA . SER A 1 490 ? -6.346 -3.881 32.290 1.00 92.75 490 SER A CA 1
ATOM 3717 C C . SER A 1 490 ? -6.917 -3.724 33.703 1.00 92.75 490 SER A C 1
ATOM 3719 O O . SER A 1 490 ? -6.184 -3.391 34.638 1.00 92.75 490 SER A O 1
ATOM 3721 N N . LYS A 1 491 ? -8.218 -3.981 33.864 1.00 95.12 491 LYS A N 1
ATOM 3722 C CA . LYS A 1 491 ? -8.938 -4.037 35.145 1.00 95.12 491 LYS A CA 1
ATOM 3723 C C . LYS A 1 491 ? -9.599 -5.399 35.306 1.00 95.12 491 LYS A C 1
ATOM 3725 O O . LYS A 1 491 ? -10.101 -5.962 34.337 1.00 95.12 491 LYS A O 1
ATOM 3730 N N . ILE A 1 492 ? -9.594 -5.895 36.538 1.00 94.31 492 ILE A N 1
ATOM 3731 C CA . ILE A 1 492 ? -10.227 -7.154 36.927 1.00 94.31 492 ILE A CA 1
ATOM 3732 C C . ILE A 1 492 ? -11.231 -6.845 38.037 1.00 94.31 492 ILE A C 1
ATOM 3734 O O . ILE A 1 492 ? -10.891 -6.132 38.985 1.00 94.31 492 ILE A O 1
ATOM 3738 N N . PHE A 1 493 ? -12.445 -7.374 37.901 1.00 95.00 493 PHE A N 1
ATOM 3739 C CA . PHE A 1 493 ? -13.521 -7.273 38.885 1.00 95.00 493 PHE A CA 1
ATOM 3740 C C . PHE A 1 493 ? -13.956 -8.685 39.254 1.00 95.00 493 PHE A C 1
ATOM 3742 O O . PHE A 1 493 ? -14.334 -9.459 38.377 1.00 95.00 493 PHE A O 1
ATOM 3749 N N . GLY A 1 494 ? -13.880 -9.031 40.533 1.00 95.06 494 GLY A N 1
ATOM 3750 C CA . GLY A 1 494 ? -14.294 -10.338 41.033 1.00 95.06 494 GLY A CA 1
ATOM 3751 C C . GLY A 1 494 ? -15.398 -10.182 42.060 1.00 95.06 494 GLY A C 1
ATOM 3752 O O . GLY A 1 494 ? -15.246 -9.384 42.986 1.00 95.06 494 GLY A O 1
ATOM 3753 N N . PHE A 1 495 ? -16.477 -10.945 41.932 1.00 94.75 495 PHE A N 1
ATOM 3754 C CA . PHE A 1 495 ? -17.581 -10.932 42.889 1.00 94.75 495 PHE A CA 1
ATOM 3755 C C . PHE A 1 495 ? -18.215 -12.314 43.038 1.00 94.75 495 PHE A C 1
ATOM 3757 O O . PHE A 1 495 ? -18.099 -13.156 42.153 1.00 94.75 495 PHE A O 1
ATOM 3764 N N . SER A 1 496 ? -18.884 -12.547 44.166 1.00 93.50 496 SER A N 1
ATOM 3765 C CA . SER A 1 496 ? -19.661 -13.771 44.391 1.00 93.50 496 SER A CA 1
ATOM 3766 C C . SER A 1 496 ? -21.157 -13.516 44.249 1.00 93.50 496 SER A C 1
ATOM 3768 O O . SER A 1 496 ? -21.646 -12.435 44.590 1.00 93.50 496 SER A O 1
ATOM 3770 N N . ALA A 1 497 ? -21.879 -14.517 43.755 1.00 93.06 497 ALA A N 1
ATOM 3771 C CA . ALA A 1 497 ? -23.325 -14.506 43.616 1.00 93.06 497 ALA A CA 1
ATOM 3772 C C . ALA A 1 497 ? -23.931 -15.778 44.213 1.00 93.06 497 ALA A C 1
ATOM 3774 O O . ALA A 1 497 ? -23.410 -16.878 44.031 1.00 93.06 497 ALA A O 1
ATOM 3775 N N . TYR A 1 498 ? -25.039 -15.613 44.923 1.00 90.88 498 TYR A N 1
ATOM 3776 C CA . TYR A 1 498 ? -25.840 -16.696 45.472 1.00 90.88 498 TYR A CA 1
ATOM 3777 C C . TYR A 1 498 ? -26.817 -17.233 44.426 1.00 90.88 498 TYR A C 1
ATOM 3779 O O . TYR A 1 498 ? -27.392 -16.449 43.664 1.00 90.88 498 TYR A O 1
ATOM 3787 N N . VAL A 1 499 ? -27.018 -18.549 44.432 1.00 91.88 499 VAL A N 1
ATOM 3788 C CA . VAL A 1 499 ? -27.933 -19.288 43.556 1.00 91.88 499 VAL A CA 1
ATOM 3789 C C . VAL A 1 499 ? -29.164 -19.678 44.369 1.00 91.88 499 VAL A C 1
ATOM 3791 O O . VAL A 1 499 ? -29.043 -20.447 45.316 1.00 91.88 499 VAL A O 1
ATOM 3794 N N . GLY A 1 500 ? -30.340 -19.148 44.028 1.00 89.06 500 GLY A N 1
ATOM 3795 C CA . GLY A 1 500 ? -31.571 -19.356 44.800 1.00 89.06 500 GLY A CA 1
ATOM 3796 C C . GLY A 1 500 ? -31.955 -20.827 44.988 1.00 89.06 500 GLY A C 1
ATOM 3797 O O . GLY A 1 500 ? -31.839 -21.626 44.056 1.00 89.06 500 GLY A O 1
ATOM 3798 N N . CYS A 1 501 ? -32.472 -21.166 46.172 1.00 86.62 501 CYS A N 1
ATOM 3799 C CA . CYS A 1 501 ? -32.846 -22.533 46.559 1.00 86.62 501 CYS A CA 1
ATOM 3800 C C . CYS A 1 501 ? -33.874 -23.202 45.620 1.00 86.62 501 CYS A C 1
ATOM 3802 O O . CYS A 1 501 ? -33.871 -24.418 45.441 1.00 86.62 501 CYS A O 1
ATOM 3804 N N . SER A 1 502 ? -34.757 -22.408 45.010 1.00 84.31 502 SER A N 1
ATOM 3805 C CA . SER A 1 502 ? -35.879 -22.882 44.185 1.00 84.31 502 SER A CA 1
ATOM 3806 C C . SER A 1 502 ? -35.585 -22.948 42.683 1.00 84.31 502 SER A C 1
ATOM 3808 O O . SER A 1 502 ? -36.501 -23.179 41.887 1.00 84.31 502 SER A O 1
ATOM 3810 N N . LEU A 1 503 ? -34.329 -22.742 42.273 1.00 90.25 503 LEU A N 1
ATOM 3811 C CA . LEU A 1 503 ? -33.954 -22.790 40.864 1.00 90.25 503 LEU A CA 1
ATOM 3812 C C . LEU A 1 503 ? -34.034 -24.224 40.302 1.00 90.25 503 LEU A C 1
ATOM 3814 O O . LEU A 1 503 ? -33.409 -25.134 40.848 1.00 90.25 503 LEU A O 1
ATOM 3818 N N . PRO A 1 504 ? -34.775 -24.449 39.197 1.00 90.50 504 PRO A N 1
ATOM 3819 C CA . PRO A 1 504 ? -34.773 -25.732 38.501 1.00 90.50 504 PRO A CA 1
ATOM 3820 C C . PRO A 1 504 ? -33.406 -26.067 37.905 1.00 90.50 504 PRO A C 1
ATOM 3822 O O . PRO A 1 504 ? -32.649 -25.163 37.539 1.00 90.50 504 PRO A O 1
ATOM 3825 N N . THR A 1 505 ? -33.157 -27.364 37.689 1.00 93.06 505 THR A N 1
ATOM 3826 C CA . THR A 1 505 ? -31.990 -27.823 36.931 1.00 93.06 505 THR A CA 1
ATOM 3827 C C . THR A 1 505 ? -31.944 -27.166 35.555 1.00 93.06 505 THR A C 1
ATOM 3829 O O . THR A 1 505 ? -32.923 -27.227 34.805 1.00 93.06 505 THR A O 1
ATOM 3832 N N . GLY A 1 506 ? -30.819 -26.545 35.208 1.00 93.56 506 GLY A N 1
ATOM 3833 C CA . GLY A 1 506 ? -30.703 -25.800 33.958 1.00 93.56 506 GLY A CA 1
ATOM 3834 C C . GLY A 1 506 ? -29.389 -25.047 33.804 1.00 93.56 506 GLY A C 1
ATOM 3835 O O . GLY A 1 506 ? -28.504 -25.131 34.649 1.00 93.56 506 GLY A O 1
ATOM 3836 N N . VAL A 1 507 ? -29.277 -24.309 32.700 1.00 94.06 507 VAL A N 1
ATOM 3837 C CA . VAL A 1 507 ? -28.130 -23.444 32.399 1.00 94.06 507 VAL A CA 1
ATOM 3838 C C . VAL A 1 507 ? -28.573 -21.993 32.510 1.00 94.06 507 VAL A C 1
ATOM 3840 O O . VAL A 1 507 ? -29.552 -21.593 31.877 1.00 94.06 507 VAL A O 1
ATOM 3843 N N . TYR A 1 508 ? -27.850 -21.220 33.309 1.00 93.94 508 TYR A N 1
ATOM 3844 C CA . TYR A 1 508 ? -28.147 -19.828 33.614 1.00 93.94 508 TYR A CA 1
ATOM 3845 C C . TYR A 1 508 ? -26.932 -18.974 33.275 1.00 93.94 508 TYR A C 1
ATOM 3847 O O . TYR A 1 508 ? -25.828 -19.258 33.727 1.00 93.94 508 TYR A O 1
ATOM 3855 N N . SER A 1 509 ? -27.133 -17.921 32.493 1.00 91.31 509 SER A N 1
ATOM 3856 C CA . SER A 1 509 ? -26.051 -17.073 31.992 1.00 91.31 509 SER A CA 1
ATOM 3857 C C . SER A 1 509 ? -26.284 -15.622 32.396 1.00 91.31 509 SER A C 1
ATOM 3859 O O . SER A 1 509 ? -27.403 -15.118 32.279 1.00 91.31 509 SER A O 1
ATOM 3861 N N . SER A 1 510 ? -25.232 -14.952 32.863 1.00 90.75 510 SER A N 1
ATOM 3862 C CA . SER A 1 510 ? -25.212 -13.500 33.062 1.00 90.75 510 SER A CA 1
ATOM 3863 C C . SER A 1 510 ? -25.146 -12.757 31.725 1.00 90.75 510 SER A C 1
ATOM 3865 O O . SER A 1 510 ? -24.659 -13.279 30.726 1.00 90.75 510 SER A O 1
ATOM 3867 N N . ALA A 1 511 ? -25.621 -11.516 31.687 1.00 89.69 511 ALA A N 1
ATOM 3868 C CA . ALA A 1 511 ? -25.438 -10.622 30.549 1.00 89.69 511 ALA A CA 1
ATOM 3869 C C . ALA A 1 511 ? -24.435 -9.527 30.918 1.00 89.69 511 ALA A C 1
ATOM 3871 O O . ALA A 1 511 ? -24.706 -8.708 31.796 1.00 89.69 511 ALA A O 1
ATOM 3872 N N . LEU A 1 512 ? -23.286 -9.523 30.243 1.00 90.56 512 LEU A N 1
ATOM 3873 C CA . LEU A 1 512 ? -22.213 -8.562 30.463 1.00 90.56 512 LEU A CA 1
ATOM 3874 C C . LEU A 1 512 ? -22.162 -7.539 29.326 1.00 90.56 512 LEU A C 1
ATOM 3876 O O . LEU A 1 512 ? -21.959 -7.889 28.163 1.00 90.56 512 LEU A O 1
ATOM 3880 N N . GLU A 1 513 ? -22.273 -6.266 29.680 1.00 88.38 513 GLU A N 1
ATOM 3881 C CA . GLU A 1 513 ? -22.251 -5.142 28.750 1.00 88.38 513 GLU A CA 1
ATOM 3882 C C . GLU A 1 513 ? -21.210 -4.106 29.176 1.00 88.38 513 GLU A C 1
ATOM 3884 O O . GLU A 1 513 ? -21.008 -3.839 30.362 1.00 88.38 513 GLU A O 1
ATOM 3889 N N . GLY A 1 514 ? -20.551 -3.486 28.200 1.00 88.69 514 GLY A N 1
ATOM 3890 C CA . GLY A 1 514 ? -19.662 -2.357 28.426 1.00 88.69 514 GLY A CA 1
ATOM 3891 C C . GLY A 1 514 ? -20.107 -1.142 27.620 1.00 88.69 514 GLY A C 1
ATOM 3892 O O . GLY A 1 514 ? -20.616 -1.254 26.507 1.00 88.69 514 GLY A O 1
ATOM 3893 N N . HIS A 1 515 ? -19.858 0.047 28.152 1.00 84.81 515 HIS A N 1
ATOM 3894 C CA . HIS A 1 515 ? -20.170 1.294 27.473 1.00 84.81 515 HIS A CA 1
ATOM 3895 C C . HIS A 1 515 ? -19.086 2.346 27.724 1.00 84.81 515 HIS A C 1
ATOM 3897 O O . HIS A 1 515 ? -18.581 2.498 28.837 1.00 84.81 515 HIS A O 1
ATOM 3903 N N . SER A 1 516 ? -18.733 3.094 26.680 1.00 85.75 516 SER A N 1
ATOM 3904 C CA . SER A 1 516 ? -17.940 4.319 26.757 1.00 85.75 516 SER A CA 1
ATOM 3905 C C . SER A 1 516 ? -18.499 5.325 25.744 1.00 85.75 516 SER A C 1
ATOM 3907 O O . SER A 1 516 ? -18.886 4.920 24.650 1.00 85.75 516 SER A O 1
ATOM 3909 N N . PRO A 1 517 ? -18.510 6.640 26.038 1.00 75.94 517 PRO A N 1
ATOM 3910 C CA . PRO A 1 517 ? -19.004 7.648 25.094 1.00 75.94 517 PRO A CA 1
ATOM 3911 C C . PRO A 1 517 ? -18.265 7.667 23.750 1.00 75.94 517 PRO A C 1
ATOM 3913 O O . PRO A 1 517 ? -18.818 8.111 22.749 1.00 75.94 517 PRO A O 1
ATOM 3916 N N . SER A 1 518 ? -17.006 7.222 23.736 1.00 70.00 518 SER A N 1
ATOM 3917 C CA . SER A 1 518 ? -16.146 7.288 22.553 1.00 70.00 518 SER A CA 1
ATOM 3918 C C . SER A 1 518 ? -16.124 5.991 21.742 1.00 70.00 518 SER A C 1
ATOM 3920 O O . SER A 1 518 ? -15.698 6.027 20.590 1.00 70.00 518 SER A O 1
ATOM 3922 N N . VAL A 1 519 ? -16.513 4.853 22.337 1.00 69.31 519 VAL A N 1
ATOM 3923 C CA . VAL A 1 519 ? -16.355 3.509 21.754 1.00 69.31 519 VAL A CA 1
ATOM 3924 C C . VAL A 1 519 ? -17.420 2.552 22.300 1.00 69.31 519 VAL A C 1
ATOM 3926 O O . VAL A 1 519 ? -17.644 2.492 23.510 1.00 69.31 519 VAL A O 1
ATOM 3929 N N . LEU A 1 520 ? -18.020 1.748 21.417 1.00 67.62 520 LEU A N 1
ATOM 3930 C CA . LEU A 1 520 ? -18.859 0.617 21.808 1.00 67.62 520 LEU A CA 1
ATOM 3931 C C . LEU A 1 520 ? -17.981 -0.501 22.395 1.00 67.62 520 LEU A C 1
ATOM 3933 O O . LEU A 1 520 ? -17.035 -0.954 21.753 1.00 67.62 520 LEU A O 1
ATOM 3937 N N . ILE A 1 521 ? -18.289 -0.964 23.607 1.00 76.56 521 ILE A N 1
ATOM 3938 C CA . ILE A 1 521 ? -17.578 -2.083 24.238 1.00 76.56 521 ILE A CA 1
ATOM 3939 C C . ILE A 1 521 ? -18.472 -3.321 24.134 1.00 76.56 521 ILE A C 1
ATOM 3941 O O . ILE A 1 521 ? -19.298 -3.584 25.004 1.00 76.56 521 ILE A O 1
ATOM 3945 N N . ALA A 1 522 ? -18.320 -4.077 23.049 1.00 65.25 522 ALA A N 1
ATOM 3946 C CA . ALA A 1 522 ? -18.995 -5.362 22.896 1.00 65.25 522 ALA A CA 1
ATOM 3947 C C . ALA A 1 522 ? -18.201 -6.469 23.613 1.00 65.25 522 ALA A C 1
ATOM 3949 O O . ALA A 1 522 ? -16.989 -6.597 23.404 1.00 65.25 522 ALA A O 1
ATOM 3950 N N . GLY A 1 523 ? -18.882 -7.268 24.441 1.00 62.16 523 GLY A N 1
ATOM 3951 C CA . GLY A 1 523 ? -18.311 -8.472 25.051 1.00 62.16 523 GLY A CA 1
ATOM 3952 C C . GLY A 1 523 ? -17.760 -9.417 23.980 1.00 62.16 523 GLY A C 1
ATOM 3953 O O . GLY A 1 523 ? -18.390 -9.614 22.943 1.00 62.16 523 GLY A O 1
ATOM 3954 N N . GLN A 1 524 ? -16.552 -9.937 24.199 1.00 58.66 524 GLN A N 1
ATOM 3955 C CA . GLN A 1 524 ? -15.828 -10.744 23.207 1.00 58.66 524 GLN A CA 1
ATOM 3956 C C . GLN A 1 524 ? -16.063 -12.252 23.345 1.00 58.66 524 GLN A C 1
ATOM 3958 O O . GLN A 1 524 ? -15.747 -12.994 22.419 1.00 58.66 524 GLN A O 1
ATOM 3963 N N . GLU A 1 525 ? -16.617 -12.707 24.469 1.00 59.88 525 GLU A N 1
ATOM 3964 C CA . GLU A 1 525 ? -16.909 -14.120 24.725 1.00 59.88 525 GLU A CA 1
ATOM 3965 C C . GLU A 1 525 ? -18.383 -14.328 25.089 1.00 59.88 525 GLU A C 1
ATOM 3967 O O . GLU A 1 525 ? -19.052 -13.405 25.561 1.00 59.88 525 GLU A O 1
ATOM 3972 N N . GLU A 1 526 ? -18.884 -15.545 24.838 1.00 57.41 526 GLU A N 1
ATOM 3973 C CA . GLU A 1 526 ? -20.207 -15.980 25.294 1.00 57.41 526 GLU A CA 1
ATOM 3974 C C . GLU A 1 526 ? -20.323 -15.831 26.817 1.00 57.41 526 GLU A C 1
ATOM 3976 O O . GLU A 1 526 ? -19.361 -16.028 27.558 1.00 57.41 526 GLU A O 1
ATOM 3981 N N . ALA A 1 527 ? -21.522 -15.468 27.273 1.00 65.69 527 ALA A N 1
ATOM 3982 C CA . ALA A 1 527 ? -21.853 -15.332 28.683 1.00 65.69 527 ALA A CA 1
ATOM 3983 C C . ALA A 1 527 ? -21.398 -16.549 29.499 1.00 65.69 527 ALA A C 1
ATOM 3985 O O . ALA A 1 527 ? -21.690 -17.673 29.101 1.00 65.69 527 ALA A O 1
ATOM 3986 N N . ALA A 1 528 ? -20.751 -16.327 30.650 1.00 78.19 528 ALA A N 1
ATOM 3987 C CA . ALA A 1 528 ? -20.255 -17.392 31.521 1.00 78.19 528 ALA A CA 1
ATOM 3988 C C . ALA A 1 528 ? -21.432 -18.228 32.072 1.00 78.19 528 ALA A C 1
ATOM 3990 O O . ALA A 1 528 ? -22.147 -17.748 32.958 1.00 78.19 528 ALA A O 1
ATOM 3991 N N . PRO A 1 529 ? -21.689 -19.444 31.545 1.00 90.75 529 PRO A N 1
ATOM 3992 C CA . PRO A 1 529 ? -22.857 -20.216 31.929 1.00 90.75 529 PRO A CA 1
ATOM 3993 C C . PRO A 1 529 ? -22.606 -20.924 33.260 1.00 90.75 529 PRO A C 1
ATOM 3995 O O . PRO A 1 529 ? -21.549 -21.512 33.482 1.00 90.75 529 PRO A O 1
ATOM 3998 N N . VAL A 1 530 ? -23.610 -20.901 34.126 1.00 93.50 530 VAL A N 1
ATOM 3999 C CA . VAL A 1 530 ? -23.666 -21.687 35.355 1.00 93.50 530 VAL A CA 1
ATOM 4000 C C . VAL A 1 530 ? -24.693 -22.788 35.164 1.00 93.50 530 VAL A C 1
ATOM 4002 O O . VAL A 1 530 ? -25.871 -22.529 34.905 1.00 93.50 530 VAL A O 1
ATOM 4005 N N . HIS A 1 531 ? -24.248 -24.025 35.302 1.00 94.44 531 HIS A N 1
ATOM 4006 C CA . HIS A 1 531 ? -25.115 -25.184 35.350 1.00 94.44 531 HIS A CA 1
ATOM 4007 C C . HIS A 1 531 ? -25.572 -25.391 36.788 1.00 94.44 531 HIS A C 1
ATOM 4009 O O . HIS A 1 531 ? -24.763 -25.598 37.694 1.00 94.44 531 HIS A O 1
ATOM 4015 N N . VAL A 1 532 ? -26.880 -25.288 36.986 1.00 93.88 532 VAL A N 1
ATOM 4016 C CA . VAL A 1 532 ? -27.504 -25.463 38.289 1.00 93.88 532 VAL A CA 1
ATOM 4017 C C . VAL A 1 532 ? -28.114 -26.851 38.345 1.00 93.88 532 VAL A C 1
ATOM 4019 O O . VAL A 1 532 ? -28.930 -27.190 37.487 1.00 93.88 532 VAL A O 1
ATOM 4022 N N . ASP A 1 533 ? -27.745 -27.631 39.354 1.00 89.88 533 ASP A N 1
ATOM 4023 C CA . ASP A 1 533 ? -28.414 -28.882 39.707 1.00 89.88 533 ASP A CA 1
ATOM 4024 C C . ASP A 1 533 ? -29.517 -28.621 40.742 1.00 89.88 533 ASP A C 1
ATOM 4026 O O . ASP A 1 533 ? -29.451 -27.673 41.528 1.00 89.88 533 ASP A O 1
ATOM 4030 N N . ALA A 1 534 ? -30.562 -29.455 40.738 1.00 81.00 534 ALA A N 1
ATOM 4031 C CA . ALA A 1 534 ? -31.635 -29.328 41.721 1.00 81.00 534 ALA A CA 1
ATOM 4032 C C . ALA A 1 534 ? -31.070 -29.552 43.130 1.00 81.00 534 ALA A C 1
ATOM 4034 O O . ALA A 1 534 ? -30.274 -30.470 43.331 1.00 81.00 534 ALA A O 1
ATOM 4035 N N . SER A 1 535 ? -31.495 -28.734 44.097 1.00 71.19 535 SER A N 1
ATOM 4036 C CA . SER A 1 535 ? -30.981 -28.832 45.465 1.00 71.19 535 SER A CA 1
ATOM 4037 C C . SER A 1 535 ? -31.327 -30.193 46.078 1.00 71.19 535 SER A C 1
ATOM 4039 O O . SER A 1 535 ? -32.503 -30.550 46.192 1.00 71.19 535 SER A O 1
ATOM 4041 N N . GLY A 1 536 ? -30.304 -30.962 46.460 1.00 66.75 536 GLY A N 1
ATOM 4042 C CA . GLY A 1 536 ? -30.450 -32.171 47.279 1.00 66.75 536 GLY A CA 1
ATOM 4043 C C . GLY A 1 536 ? -30.252 -31.908 48.776 1.00 66.75 536 GLY A C 1
ATOM 4044 O O . GLY A 1 536 ? -30.500 -32.797 49.594 1.00 66.75 536 GLY A O 1
ATOM 4045 N N . ALA A 1 537 ? -29.797 -30.704 49.132 1.00 71.31 537 ALA A N 1
ATOM 4046 C CA . ALA A 1 537 ? -29.467 -30.294 50.488 1.00 71.31 537 ALA A CA 1
ATOM 4047 C C . ALA A 1 537 ? -30.572 -29.412 51.106 1.00 71.31 537 ALA A C 1
ATOM 4049 O O . ALA A 1 537 ? -31.290 -28.718 50.386 1.00 71.31 537 ALA A O 1
ATOM 4050 N N . PRO A 1 538 ? -30.708 -29.397 52.445 1.00 79.88 538 PRO A N 1
ATOM 4051 C CA . PRO A 1 538 ? -31.577 -28.450 53.133 1.00 79.88 538 PRO A CA 1
ATOM 4052 C C . PRO A 1 538 ? -31.165 -27.008 52.789 1.00 79.88 538 PRO A C 1
ATOM 4054 O O . PRO A 1 538 ? -30.017 -26.633 53.019 1.00 79.88 538 PRO A O 1
ATOM 4057 N N . CYS A 1 539 ? -32.082 -26.208 52.240 1.00 83.56 539 CYS A N 1
ATOM 4058 C CA . CYS A 1 539 ? -31.788 -24.867 51.742 1.00 83.56 539 CYS A CA 1
ATOM 4059 C C . CYS A 1 539 ? -32.669 -23.797 52.397 1.00 83.56 539 CYS A C 1
ATOM 4061 O O . CYS A 1 539 ? -33.860 -24.001 52.635 1.00 83.56 539 CYS A O 1
ATOM 4063 N N . VAL A 1 540 ? -32.089 -22.636 52.698 1.00 86.00 540 VAL A N 1
ATOM 4064 C CA . VAL A 1 540 ? -32.812 -21.499 53.273 1.00 86.00 540 VAL A CA 1
ATOM 4065 C C . VAL A 1 540 ? -32.414 -20.226 52.537 1.00 86.00 540 VAL A C 1
ATOM 4067 O O . VAL A 1 540 ? -31.249 -19.827 52.561 1.00 86.00 540 VAL A O 1
ATOM 4070 N N . ASP A 1 541 ? -33.393 -19.563 51.923 1.00 87.25 541 ASP A N 1
ATOM 4071 C CA . ASP A 1 541 ? -33.185 -18.264 51.288 1.00 87.25 541 ASP A CA 1
ATOM 4072 C C . ASP A 1 541 ? -33.244 -17.171 52.368 1.00 87.25 541 ASP A C 1
ATOM 4074 O O . ASP A 1 541 ? -34.296 -16.920 52.962 1.00 87.25 541 ASP A O 1
ATOM 4078 N N . LEU A 1 542 ? -32.119 -16.498 52.606 1.00 87.81 542 LEU A N 1
ATOM 4079 C CA . LEU A 1 542 ? -32.029 -15.277 53.409 1.00 87.81 542 LEU A CA 1
ATOM 4080 C C . LEU A 1 542 ? -31.610 -14.127 52.499 1.00 87.81 542 LEU A C 1
ATOM 4082 O O . LEU A 1 542 ? -30.538 -14.170 51.889 1.00 87.81 542 LEU A O 1
ATOM 4086 N N . TYR A 1 543 ? -32.442 -13.093 52.414 1.00 86.88 543 TYR A N 1
ATOM 4087 C CA . TYR A 1 543 ? -32.095 -11.893 51.665 1.00 86.88 543 TYR A CA 1
ATOM 4088 C C . TYR A 1 543 ? -32.652 -10.620 52.293 1.00 86.88 543 TYR A C 1
ATOM 4090 O O . TYR A 1 543 ? -33.662 -10.616 52.999 1.00 86.88 543 TYR A O 1
ATOM 4098 N N . LYS A 1 544 ? -31.980 -9.512 52.004 1.00 88.38 544 LYS A N 1
ATOM 4099 C CA . LYS A 1 544 ? -32.239 -8.189 52.548 1.00 88.38 544 LYS A CA 1
ATOM 4100 C C . LYS A 1 544 ? -32.309 -7.153 51.437 1.00 88.38 544 LYS A C 1
ATOM 4102 O O . LYS A 1 544 ? -31.409 -7.060 50.599 1.00 88.38 544 LYS A O 1
ATOM 4107 N N . THR A 1 545 ? -33.350 -6.331 51.486 1.00 88.25 545 THR A N 1
ATOM 4108 C CA . THR A 1 545 ? -33.599 -5.221 50.563 1.00 88.25 545 THR A CA 1
ATOM 4109 C C . THR A 1 545 ? -33.707 -3.897 51.316 1.00 88.25 545 THR A C 1
ATOM 4111 O O . THR A 1 545 ? -33.903 -3.864 52.534 1.00 88.25 545 THR A O 1
ATOM 4114 N N . VAL A 1 546 ? -33.594 -2.794 50.578 1.00 90.00 546 VAL A N 1
ATOM 4115 C CA . VAL A 1 546 ? -33.767 -1.424 51.073 1.00 90.00 546 VAL A CA 1
ATOM 4116 C C . VAL A 1 546 ? -34.859 -0.713 50.268 1.00 90.00 546 VAL A C 1
ATOM 4118 O O . VAL A 1 546 ? -35.050 -1.012 49.089 1.00 90.00 546 VAL A O 1
ATOM 4121 N N . SER A 1 547 ? -35.603 0.206 50.888 1.00 89.50 547 SER A N 1
ATOM 4122 C CA . SER A 1 547 ? -36.687 0.950 50.224 1.00 89.50 547 SER A CA 1
ATOM 4123 C C . SER A 1 547 ? -36.210 1.902 49.130 1.00 89.50 547 SER A C 1
ATOM 4125 O O . SER A 1 547 ? -36.969 2.200 48.212 1.00 89.50 547 SER A O 1
ATOM 4127 N N . THR A 1 548 ? -34.976 2.395 49.227 1.00 85.44 548 THR A N 1
ATOM 4128 C CA . THR A 1 548 ? -34.345 3.261 48.230 1.00 85.44 548 THR A CA 1
ATOM 4129 C C . THR A 1 548 ? -32.842 3.001 48.173 1.00 85.44 548 THR A C 1
ATOM 4131 O O . THR A 1 548 ? -32.217 2.752 49.199 1.00 85.44 548 THR A O 1
ATOM 4134 N N . HIS A 1 549 ? -32.268 3.067 46.971 1.00 81.88 549 HIS A N 1
ATOM 4135 C CA . HIS A 1 549 ? -30.827 2.892 46.732 1.00 81.88 549 HIS A CA 1
ATOM 4136 C C . HIS A 1 549 ? -30.050 4.189 46.890 1.00 81.88 549 HIS A C 1
ATOM 4138 O O . HIS A 1 549 ? -28.838 4.154 47.060 1.00 81.88 549 HIS A O 1
ATOM 4144 N N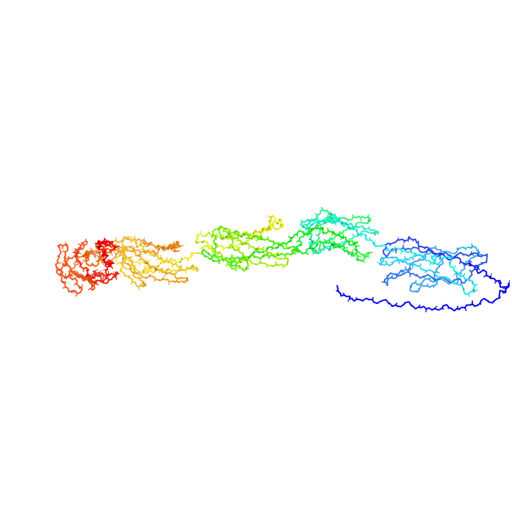 . GLU A 1 550 ? -30.747 5.321 46.850 1.00 86.56 550 GLU A N 1
ATOM 4145 C CA . GLU A 1 550 ? -30.180 6.639 47.077 1.00 86.56 550 GLU A CA 1
ATOM 4146 C C . GLU A 1 550 ? -30.963 7.318 48.192 1.00 86.56 550 GLU A C 1
ATOM 4148 O O . GLU A 1 550 ? -32.198 7.337 48.175 1.00 86.56 550 GLU A O 1
ATOM 4153 N N . ALA A 1 551 ? -30.246 7.872 49.158 1.00 90.62 551 ALA A N 1
ATOM 4154 C CA . ALA A 1 551 ? -30.833 8.610 50.263 1.00 90.62 551 ALA A CA 1
ATOM 4155 C C . ALA A 1 551 ? -29.973 9.830 50.596 1.00 90.62 551 ALA A C 1
ATOM 4157 O O . ALA A 1 551 ? -28.757 9.847 50.379 1.00 90.62 551 ALA A O 1
ATOM 4158 N N . LEU A 1 552 ? -30.601 10.875 51.113 1.00 93.12 552 LEU A N 1
ATOM 4159 C CA . LEU A 1 552 ? -29.914 12.049 51.623 1.00 93.12 552 LEU A CA 1
ATOM 4160 C C . LEU A 1 552 ? -29.550 11.852 53.095 1.00 93.12 552 LEU A C 1
ATOM 4162 O O . LEU A 1 552 ? -30.134 11.051 53.828 1.00 93.12 552 LEU A O 1
ATOM 4166 N N . ARG A 1 553 ? -28.577 12.632 53.561 1.00 93.75 553 ARG A N 1
ATOM 4167 C CA . ARG A 1 553 ? -28.304 12.726 54.997 1.00 93.75 553 ARG A CA 1
ATOM 4168 C C . ARG A 1 553 ? -29.552 13.203 55.739 1.00 93.75 553 ARG A C 1
ATOM 4170 O O . ARG A 1 553 ? -30.136 14.220 55.365 1.00 93.75 553 ARG A O 1
ATOM 4177 N N . GLY A 1 554 ? -29.899 12.517 56.824 1.00 92.19 554 GLY A N 1
ATOM 4178 C CA . GLY A 1 554 ? -31.106 12.803 57.596 1.00 92.19 554 GLY A CA 1
ATOM 4179 C C . GLY A 1 554 ? -32.358 12.065 57.117 1.00 92.19 554 GLY A C 1
ATOM 4180 O O . GLY A 1 554 ? -33.378 12.158 57.798 1.00 92.19 554 GLY A O 1
ATOM 4181 N N . ASP A 1 555 ? -32.301 11.303 56.023 1.00 95.25 555 ASP A N 1
ATOM 4182 C CA . ASP A 1 555 ? -33.441 10.493 55.591 1.00 95.25 555 ASP A CA 1
ATOM 4183 C C . ASP A 1 555 ? -33.664 9.288 56.518 1.00 95.25 555 ASP A C 1
ATOM 4185 O O . ASP A 1 555 ? -32.731 8.742 57.117 1.00 95.25 555 ASP A O 1
ATOM 4189 N N . ILE A 1 556 ? -34.924 8.859 56.601 1.00 94.62 556 ILE A N 1
ATOM 4190 C CA . ILE A 1 556 ? -35.312 7.563 57.158 1.00 94.62 556 ILE A CA 1
ATOM 4191 C C . ILE A 1 556 ? -35.531 6.613 55.986 1.00 94.62 556 ILE A C 1
ATOM 4193 O O . ILE A 1 556 ? -36.307 6.902 55.073 1.00 94.62 556 ILE A O 1
ATOM 4197 N N . ILE A 1 557 ? -34.855 5.472 56.025 1.00 94.50 557 ILE A N 1
ATOM 4198 C CA . ILE A 1 557 ? -34.990 4.402 55.038 1.00 94.50 557 ILE A CA 1
ATOM 4199 C C . ILE A 1 557 ? -35.501 3.133 55.708 1.00 94.50 557 ILE A C 1
ATOM 4201 O O . ILE A 1 557 ? -35.378 2.957 56.919 1.00 94.50 557 ILE A O 1
ATOM 4205 N N . VAL A 1 558 ? -36.057 2.228 54.911 1.00 93.50 558 VAL A N 1
ATOM 4206 C CA . VAL A 1 558 ? -36.586 0.954 55.395 1.00 93.50 558 VAL A CA 1
ATOM 4207 C C . VAL A 1 558 ? -35.710 -0.170 54.889 1.00 93.50 558 VAL A C 1
ATOM 4209 O O . VAL A 1 558 ? -35.511 -0.299 53.681 1.00 93.50 558 VAL A O 1
ATOM 4212 N N . TYR A 1 559 ? -35.259 -1.029 55.795 1.00 92.25 559 TYR A N 1
ATOM 4213 C CA . TYR A 1 559 ? -34.708 -2.324 55.423 1.00 92.25 559 TYR A CA 1
ATOM 4214 C C . TYR A 1 559 ? -35.749 -3.417 55.622 1.00 92.25 559 TYR A C 1
ATOM 4216 O O . TYR A 1 559 ? -36.458 -3.431 56.627 1.00 92.25 559 TYR A O 1
ATOM 4224 N N . THR A 1 560 ? -35.818 -4.350 54.674 1.00 91.12 560 THR A N 1
ATOM 4225 C CA . THR A 1 560 ? -36.654 -5.553 54.771 1.00 91.12 560 THR A CA 1
ATOM 4226 C C . THR A 1 560 ? -35.772 -6.785 54.672 1.00 91.12 560 THR A C 1
ATOM 4228 O O . THR A 1 560 ? -35.044 -6.939 53.697 1.00 91.12 560 THR A O 1
ATOM 4231 N N . ILE A 1 561 ? -35.830 -7.659 55.671 1.00 90.12 561 ILE A N 1
ATOM 4232 C CA . ILE A 1 561 ? -35.193 -8.976 55.663 1.00 90.12 561 ILE A CA 1
ATOM 4233 C C . ILE A 1 561 ? -36.280 -10.009 55.385 1.00 90.12 561 ILE A C 1
ATOM 4235 O O . ILE A 1 561 ? -37.313 -10.008 56.056 1.00 90.12 561 ILE A O 1
ATOM 4239 N N . THR A 1 562 ? -36.057 -10.884 54.411 1.00 89.00 562 THR A N 1
ATOM 4240 C CA . THR A 1 562 ? -36.910 -12.039 54.129 1.00 89.00 562 THR A CA 1
ATOM 4241 C C . THR A 1 562 ? -36.122 -13.315 54.365 1.00 89.00 562 THR A C 1
ATOM 4243 O O . THR A 1 562 ? -35.014 -13.471 53.856 1.00 89.00 562 THR A O 1
ATOM 4246 N N . LEU A 1 563 ? -36.724 -14.223 55.122 1.00 89.19 563 LEU A N 1
ATOM 4247 C CA . LEU A 1 563 ? -36.239 -15.574 55.348 1.00 89.19 563 LEU A CA 1
ATOM 4248 C C . LEU A 1 563 ? -37.284 -16.553 54.814 1.00 89.19 563 LEU A C 1
ATOM 4250 O O . LEU A 1 563 ? -38.456 -16.443 55.179 1.00 89.19 563 LEU A O 1
ATOM 4254 N N . HIS A 1 564 ? -36.889 -17.499 53.971 1.00 89.81 564 HIS A N 1
ATOM 4255 C CA . HIS A 1 564 ? -37.768 -18.547 53.462 1.00 89.81 564 HIS A CA 1
ATOM 4256 C C . HIS A 1 564 ? -37.140 -19.918 53.684 1.00 89.81 564 HIS A C 1
ATOM 4258 O O . HIS A 1 564 ? -36.058 -20.209 53.180 1.00 89.81 564 HIS A O 1
ATOM 4264 N N . ASN A 1 565 ? -37.824 -20.750 54.468 1.00 90.00 565 ASN A N 1
ATOM 4265 C CA . ASN A 1 565 ? -37.365 -22.093 54.773 1.00 90.00 565 ASN A CA 1
ATOM 4266 C C . ASN A 1 565 ? -37.776 -23.053 53.652 1.00 90.00 565 ASN A C 1
ATOM 4268 O O . ASN A 1 565 ? -38.967 -23.291 53.455 1.00 90.00 565 ASN A O 1
ATOM 4272 N N . GLN A 1 566 ? -36.790 -23.610 52.956 1.00 86.75 566 GLN A N 1
ATOM 4273 C CA . GLN A 1 566 ? -36.957 -24.660 51.947 1.00 86.75 566 GLN A CA 1
ATOM 4274 C C . GLN A 1 566 ? -36.099 -25.882 52.301 1.00 86.75 566 GLN A C 1
ATOM 4276 O O . GLN A 1 566 ? -35.623 -26.613 51.434 1.00 86.75 566 GLN A O 1
ATOM 4281 N N . SER A 1 567 ? -35.847 -26.075 53.596 1.00 85.38 567 SER A N 1
ATOM 4282 C CA . SER A 1 567 ? -34.927 -27.093 54.093 1.00 85.38 567 SER A CA 1
ATOM 4283 C C . SER A 1 567 ? -35.533 -28.499 54.098 1.00 85.38 567 SER A C 1
ATOM 4285 O O . SER A 1 567 ? -34.822 -29.471 54.353 1.00 85.38 567 SER A O 1
ATOM 4287 N N . GLY A 1 568 ? -36.837 -28.628 53.819 1.00 85.31 568 GLY A N 1
ATOM 4288 C CA . GLY A 1 568 ? -37.577 -29.886 53.905 1.00 85.31 568 GLY A CA 1
ATOM 4289 C C . GLY A 1 568 ? -37.932 -30.283 55.341 1.00 85.31 568 GLY A C 1
ATOM 4290 O O . GLY A 1 568 ? -38.545 -31.332 55.552 1.00 85.31 568 GLY A O 1
ATOM 4291 N N . ILE A 1 569 ? -37.549 -29.473 56.337 1.00 88.44 569 ILE A N 1
ATOM 4292 C CA . ILE A 1 569 ? -37.880 -29.659 57.752 1.00 88.44 569 ILE A CA 1
ATOM 4293 C C . ILE A 1 569 ? -38.231 -28.327 58.429 1.00 88.44 569 ILE A C 1
ATOM 4295 O O . ILE A 1 569 ? -37.901 -27.248 57.943 1.00 88.44 569 ILE A O 1
ATOM 4299 N N . ASP A 1 570 ? -38.877 -28.395 59.592 1.00 90.75 570 ASP A N 1
ATOM 4300 C CA . ASP A 1 570 ? -39.106 -27.219 60.432 1.00 90.75 570 ASP A CA 1
ATOM 4301 C C . ASP A 1 570 ? -37.794 -26.774 61.102 1.00 90.75 570 ASP A C 1
ATOM 4303 O O . ASP A 1 570 ? -37.145 -27.569 61.787 1.00 90.75 570 ASP A O 1
ATOM 4307 N N . LEU A 1 571 ? -37.439 -25.494 60.964 1.00 89.69 571 LEU A N 1
ATOM 4308 C CA . LEU A 1 571 ? -36.316 -24.879 61.676 1.00 89.69 571 LEU A CA 1
ATOM 4309 C C . LEU A 1 571 ? -36.772 -24.411 63.059 1.00 89.69 571 LEU A C 1
ATOM 4311 O O . LEU A 1 571 ? -37.841 -23.809 63.185 1.00 89.69 571 LEU A O 1
ATOM 4315 N N . GLN A 1 572 ? -35.960 -24.663 64.081 1.00 90.31 572 GLN A N 1
ATOM 4316 C CA . GLN A 1 572 ? -36.132 -24.156 65.445 1.00 90.31 572 GLN A CA 1
ATOM 4317 C C . GLN A 1 572 ? -35.083 -23.081 65.751 1.00 90.31 572 GLN A C 1
ATOM 4319 O O . GLN A 1 572 ? -34.106 -22.943 65.014 1.00 90.31 572 GLN A O 1
ATOM 4324 N N . ASP A 1 573 ? -35.296 -22.333 66.836 1.00 88.00 573 ASP A N 1
ATOM 4325 C CA . ASP A 1 573 ? -34.352 -21.355 67.400 1.00 88.00 573 ASP A CA 1
ATOM 4326 C C . ASP A 1 573 ? -33.765 -20.382 66.364 1.00 88.00 573 ASP A C 1
ATOM 4328 O O . ASP A 1 573 ? -32.591 -20.012 66.415 1.00 88.00 573 ASP A O 1
ATOM 4332 N N . VAL A 1 574 ? -34.579 -19.987 65.380 1.00 88.94 574 VAL A N 1
ATOM 4333 C CA . VAL A 1 574 ? -34.119 -19.122 64.295 1.00 88.94 574 VAL A CA 1
ATOM 4334 C C . VAL A 1 574 ? -33.740 -17.760 64.872 1.00 88.94 574 VAL A C 1
ATOM 4336 O O . VAL A 1 574 ? -34.569 -17.095 65.496 1.00 88.94 574 VAL A O 1
ATOM 4339 N N . CYS A 1 575 ? -32.500 -17.341 64.630 1.00 88.75 575 CYS A N 1
ATOM 4340 C CA . CYS A 1 575 ? -31.960 -16.057 65.064 1.00 88.75 575 CYS A CA 1
ATOM 4341 C C . CYS A 1 575 ? -31.470 -15.253 63.855 1.00 88.75 575 CYS A C 1
ATOM 4343 O O . CYS A 1 575 ? -30.904 -15.815 62.917 1.00 88.75 575 CYS A O 1
ATOM 4345 N N . LEU A 1 576 ? -31.651 -13.931 63.881 1.00 90.62 576 LEU A N 1
ATOM 4346 C CA . LEU A 1 576 ? -31.100 -13.006 62.888 1.00 90.62 576 LEU A CA 1
ATOM 4347 C C . LEU A 1 576 ? -30.368 -11.860 63.586 1.00 90.62 576 LEU A C 1
ATOM 4349 O O . LEU A 1 576 ? -30.896 -11.258 64.519 1.00 90.62 576 LEU A O 1
ATOM 4353 N N . THR A 1 577 ? -29.174 -11.530 63.104 1.00 91.12 577 THR A N 1
ATOM 4354 C CA . THR A 1 577 ? -28.414 -10.347 63.524 1.00 91.12 577 THR A CA 1
ATOM 4355 C C . THR A 1 577 ? -28.180 -9.455 62.322 1.00 91.12 577 THR A C 1
ATOM 4357 O O . THR A 1 577 ? -27.518 -9.850 61.365 1.00 91.12 577 THR A O 1
ATOM 4360 N N . ASP A 1 578 ? -28.710 -8.242 62.382 1.00 92.44 578 ASP A N 1
ATOM 4361 C CA . ASP A 1 578 ? -28.449 -7.196 61.402 1.00 92.44 578 ASP A CA 1
ATOM 4362 C C . ASP A 1 578 ? -27.434 -6.196 61.955 1.00 92.44 578 ASP A C 1
ATOM 4364 O O . ASP A 1 578 ? -27.516 -5.829 63.123 1.00 92.44 578 ASP A O 1
ATOM 4368 N N . THR A 1 579 ? -26.471 -5.767 61.145 1.00 93.00 579 THR A N 1
ATOM 4369 C CA . THR A 1 579 ? -25.381 -4.869 61.539 1.00 93.00 579 THR A CA 1
ATOM 4370 C C . THR A 1 579 ? -25.451 -3.585 60.728 1.00 93.00 579 THR A C 1
ATOM 4372 O O . THR A 1 579 ? -25.034 -3.546 59.569 1.00 93.00 579 THR A O 1
ATOM 4375 N N . LEU A 1 580 ? -25.940 -2.523 61.371 1.00 92.81 580 LEU A N 1
ATOM 4376 C CA . LEU A 1 580 ? -26.072 -1.205 60.766 1.00 92.81 580 LEU A CA 1
ATOM 4377 C C . LEU A 1 580 ? -24.698 -0.572 60.480 1.00 92.81 580 LEU A C 1
ATOM 4379 O O . LEU A 1 580 ? -23.763 -0.735 61.270 1.00 92.81 580 LEU A O 1
ATOM 4383 N N . PRO A 1 581 ? -24.569 0.230 59.408 1.00 92.19 581 PRO A N 1
ATOM 4384 C CA . PRO A 1 581 ? -23.396 1.077 59.225 1.00 92.19 581 PRO A CA 1
ATOM 4385 C C . PRO A 1 581 ? -23.224 2.062 60.398 1.00 92.19 581 PRO A C 1
ATOM 4387 O O . PRO A 1 581 ? -24.196 2.462 61.034 1.00 92.19 581 PRO A O 1
ATOM 4390 N N . ALA A 1 582 ? -21.991 2.506 60.666 1.00 87.75 582 ALA A N 1
ATOM 4391 C CA . ALA A 1 582 ? -21.660 3.309 61.855 1.00 87.75 582 ALA A CA 1
ATOM 4392 C C . ALA A 1 582 ? -22.467 4.621 62.005 1.00 87.75 582 ALA A C 1
ATOM 4394 O O . ALA A 1 582 ? -22.703 5.065 63.126 1.00 87.75 582 ALA A O 1
ATOM 4395 N N . ASP A 1 583 ? -22.912 5.214 60.891 1.00 91.62 583 ASP A N 1
ATOM 4396 C CA . ASP A 1 583 ? -23.684 6.468 60.849 1.00 91.62 583 ASP A CA 1
ATOM 4397 C C . ASP A 1 583 ? -25.210 6.250 60.755 1.00 91.62 583 ASP A C 1
ATOM 4399 O O . ASP A 1 583 ? -25.959 7.164 60.398 1.00 91.62 583 ASP A O 1
ATOM 4403 N N . PHE A 1 584 ? -25.680 5.032 61.019 1.00 94.56 584 PHE A N 1
ATOM 4404 C CA . PHE A 1 584 ? -27.077 4.634 60.884 1.00 94.56 584 PHE A CA 1
ATOM 4405 C C . PHE A 1 584 ? -27.614 4.195 62.247 1.00 94.56 584 PHE A C 1
ATOM 4407 O O . PHE A 1 584 ? -26.935 3.501 63.005 1.00 94.56 584 PHE A O 1
ATOM 4414 N N . SER A 1 585 ? -28.848 4.578 62.570 1.00 94.50 585 SER A N 1
ATOM 4415 C CA . SER A 1 585 ? -29.491 4.193 63.829 1.00 94.50 585 SER A CA 1
ATOM 4416 C C . SER A 1 585 ? -30.874 3.597 63.607 1.00 94.50 585 SER A C 1
ATOM 4418 O O . SER A 1 585 ? -31.664 4.079 62.800 1.00 94.50 585 SER A O 1
ATOM 4420 N N . PHE A 1 586 ? -31.175 2.529 64.342 1.00 94.44 586 PHE A N 1
ATOM 4421 C CA . PHE A 1 586 ? -32.497 1.911 64.346 1.00 94.44 586 PHE A CA 1
ATOM 4422 C C . PHE A 1 586 ? -33.553 2.894 64.879 1.00 94.44 586 PHE A C 1
ATOM 4424 O O . PHE A 1 586 ? -33.348 3.506 65.929 1.00 94.44 586 PHE A O 1
ATOM 4431 N N . VAL A 1 587 ? -34.680 3.021 64.172 1.00 93.69 587 VAL A N 1
ATOM 4432 C CA . VAL A 1 587 ? -35.815 3.879 64.561 1.00 93.69 587 VAL A CA 1
ATOM 4433 C C . VAL A 1 587 ? -36.957 3.041 65.129 1.00 93.69 587 VAL A C 1
ATOM 4435 O O . VAL A 1 587 ? -37.434 3.310 66.230 1.00 93.69 587 VAL A O 1
ATOM 4438 N N . GLY A 1 588 ? -37.388 2.009 64.402 1.00 90.94 588 GLY A N 1
ATOM 4439 C CA . GLY A 1 588 ? -38.533 1.194 64.799 1.00 90.94 588 GLY A CA 1
ATOM 4440 C C . GLY A 1 588 ? -38.895 0.110 63.788 1.00 90.94 588 GLY A C 1
ATOM 4441 O O . GLY A 1 588 ? -38.420 0.107 62.658 1.00 90.94 588 GLY A O 1
ATOM 4442 N N . MET A 1 589 ? -39.751 -0.827 64.194 1.00 90.56 589 MET A N 1
ATOM 4443 C CA . MET A 1 589 ? -40.310 -1.855 63.305 1.00 90.56 589 MET A CA 1
ATOM 4444 C C . MET A 1 589 ? -41.520 -1.304 62.534 1.00 90.56 589 MET A C 1
ATOM 4446 O O . MET A 1 589 ? -42.367 -0.636 63.124 1.00 90.56 589 MET A O 1
ATOM 4450 N N . LEU A 1 590 ? -41.649 -1.647 61.247 1.00 85.19 590 LEU A N 1
ATOM 4451 C CA . LEU A 1 590 ? -42.820 -1.309 60.418 1.00 85.19 590 LEU A CA 1
ATOM 4452 C C . LEU A 1 590 ? -43.905 -2.386 60.401 1.00 85.19 590 LEU A C 1
ATOM 4454 O O . LEU A 1 590 ? -45.057 -2.096 60.085 1.00 85.19 590 LEU A O 1
ATOM 4458 N N . HIS A 1 591 ? -43.548 -3.633 60.702 1.00 69.94 591 HIS A N 1
ATOM 4459 C CA . HIS A 1 591 ? -44.497 -4.741 60.765 1.00 69.94 591 HIS A CA 1
ATOM 4460 C C . HIS A 1 591 ? -44.584 -5.297 62.185 1.00 69.94 591 HIS A C 1
ATOM 4462 O O . HIS A 1 591 ? -43.609 -5.253 62.937 1.00 69.94 591 HIS A O 1
ATOM 4468 N N . PHE A 1 592 ? -45.742 -5.860 62.540 1.00 54.28 592 PHE A N 1
ATOM 4469 C CA . PHE A 1 592 ? -45.948 -6.567 63.803 1.00 54.28 592 PHE A CA 1
ATOM 4470 C C . PHE A 1 592 ? -45.147 -7.878 63.799 1.00 54.28 592 PHE A C 1
ATOM 4472 O O . PHE A 1 592 ? -45.637 -8.933 63.404 1.00 54.28 592 PHE A O 1
ATOM 4479 N N . GLY A 1 593 ? -43.884 -7.788 64.201 1.00 60.62 593 GLY A N 1
ATOM 4480 C CA . GLY A 1 593 ? -43.008 -8.905 64.531 1.00 60.62 593 GLY A CA 1
ATOM 4481 C C . GLY A 1 593 ? -42.452 -8.724 65.940 1.00 60.62 593 GLY A C 1
ATOM 4482 O O . GLY A 1 593 ? -42.589 -7.656 66.537 1.00 60.62 593 GLY A O 1
ATOM 4483 N N . SER A 1 594 ? -41.849 -9.776 66.485 1.00 69.06 594 SER A N 1
ATOM 4484 C CA . SER A 1 594 ? -41.210 -9.738 67.798 1.00 69.06 594 SER A CA 1
ATOM 4485 C C . SER A 1 594 ? -40.180 -8.608 67.879 1.00 69.06 594 SER A C 1
ATOM 4487 O O . SER A 1 594 ? -39.447 -8.350 66.921 1.00 69.06 594 SER A O 1
ATOM 4489 N N . ILE A 1 595 ? -40.165 -7.911 69.015 1.00 75.81 595 ILE A N 1
ATOM 4490 C CA . ILE A 1 595 ? -39.332 -6.726 69.240 1.00 75.81 595 ILE A CA 1
ATOM 4491 C C . ILE A 1 595 ? -37.857 -7.163 69.258 1.00 75.81 595 ILE A C 1
ATOM 4493 O O . ILE A 1 595 ? -37.523 -8.036 70.060 1.00 75.81 595 ILE A O 1
ATOM 4497 N N . PRO A 1 596 ? -36.981 -6.593 68.409 1.00 88.81 596 PRO A N 1
ATOM 4498 C CA . PRO A 1 596 ? -35.562 -6.921 68.435 1.00 88.81 596 PRO A CA 1
ATOM 4499 C C . PRO A 1 596 ? -34.872 -6.369 69.685 1.00 88.81 596 PRO A C 1
ATOM 4501 O O . PRO A 1 596 ? -35.269 -5.343 70.247 1.00 88.81 596 PRO A O 1
ATOM 4504 N N . VAL A 1 597 ? -33.773 -7.007 70.069 1.00 90.06 597 VAL A N 1
ATOM 4505 C CA . VAL A 1 597 ? -32.801 -6.451 71.007 1.00 90.06 597 VAL A CA 1
ATOM 4506 C C . VAL A 1 597 ? -31.863 -5.530 70.226 1.00 90.06 597 VAL A C 1
ATOM 4508 O O . VAL A 1 597 ? -31.217 -5.952 69.268 1.00 90.06 597 VAL A O 1
ATOM 4511 N N . ILE A 1 598 ? -31.797 -4.257 70.623 1.00 91.25 598 ILE A N 1
ATOM 4512 C CA . ILE A 1 598 ? -30.943 -3.257 69.971 1.00 91.25 598 ILE A CA 1
ATOM 4513 C C . ILE A 1 598 ? -29.646 -3.094 70.762 1.00 91.25 598 ILE A C 1
ATOM 4515 O O . ILE A 1 598 ? -29.643 -2.555 71.870 1.00 91.25 598 ILE A O 1
ATOM 4519 N N . THR A 1 599 ? -28.537 -3.522 70.167 1.00 89.44 599 THR A N 1
ATOM 4520 C CA . THR A 1 599 ? -27.175 -3.330 70.678 1.00 89.44 599 THR A CA 1
ATOM 4521 C C . THR A 1 599 ? -26.333 -2.686 69.586 1.00 89.44 599 THR A C 1
ATOM 4523 O O . THR A 1 599 ? -25.549 -3.368 68.930 1.00 89.44 599 THR A O 1
ATOM 4526 N N . THR A 1 600 ? -26.536 -1.381 69.359 1.00 82.94 600 THR A N 1
ATOM 4527 C CA . THR A 1 600 ? -25.920 -0.611 68.264 1.00 82.94 600 THR A CA 1
ATOM 4528 C C . THR A 1 600 ? -24.431 -0.954 68.092 1.00 82.94 600 THR A C 1
ATOM 4530 O O . THR A 1 600 ? -23.685 -0.862 69.070 1.00 82.94 600 THR A O 1
ATOM 4533 N N . PRO A 1 601 ? -23.984 -1.341 66.881 1.00 91.12 601 PRO A N 1
ATOM 4534 C CA . PRO A 1 601 ? -24.694 -1.251 65.596 1.00 91.12 601 PRO A CA 1
ATOM 4535 C C . PRO A 1 601 ? -25.680 -2.394 65.288 1.00 91.12 601 PRO A C 1
ATOM 4537 O O . PRO A 1 601 ? -26.287 -2.389 64.222 1.00 91.12 601 PRO A O 1
ATOM 4540 N N . HIS A 1 602 ? -25.862 -3.362 66.183 1.00 93.44 602 HIS A N 1
ATOM 4541 C CA . HIS A 1 602 ? -26.633 -4.571 65.901 1.00 93.44 602 HIS A CA 1
ATOM 4542 C C . HIS A 1 602 ? -28.128 -4.463 66.248 1.00 93.44 602 HIS A C 1
ATOM 4544 O O . HIS A 1 602 ? -28.502 -3.958 67.311 1.00 93.44 602 HIS A O 1
ATOM 4550 N N . VAL A 1 603 ? -28.972 -5.002 65.366 1.00 93.12 603 VAL A N 1
ATOM 4551 C CA . VAL A 1 603 ? -30.408 -5.252 65.557 1.00 93.12 603 VAL A CA 1
ATOM 4552 C C . VAL A 1 603 ? -30.603 -6.767 65.564 1.00 93.12 603 VAL A C 1
ATOM 4554 O O . VAL A 1 603 ? -30.390 -7.425 64.546 1.00 93.12 603 VAL A O 1
ATOM 4557 N N . ILE A 1 604 ? -30.950 -7.331 66.720 1.00 91.50 604 ILE A N 1
ATOM 4558 C CA . ILE A 1 604 ? -30.926 -8.781 66.947 1.00 91.50 604 ILE A CA 1
ATOM 4559 C C . ILE A 1 604 ? -32.347 -9.296 67.177 1.00 91.50 604 ILE A C 1
ATOM 4561 O O . ILE A 1 604 ? -33.035 -8.847 68.093 1.00 91.50 604 ILE A O 1
ATOM 4565 N N . TRP A 1 605 ? -32.769 -10.277 66.385 1.00 90.56 605 TRP A N 1
ATOM 4566 C CA . TRP A 1 605 ? -33.942 -11.107 66.654 1.00 90.56 605 TRP A CA 1
ATOM 4567 C C . TRP A 1 605 ? -33.447 -12.466 67.131 1.00 90.56 605 TRP A C 1
ATOM 4569 O O . TRP A 1 605 ? -32.914 -13.239 66.341 1.00 90.56 605 TRP A O 1
ATOM 4579 N N . ASP A 1 606 ? -33.579 -12.725 68.427 1.00 83.94 606 ASP A N 1
ATOM 4580 C CA . ASP A 1 606 ? -33.164 -13.983 69.047 1.00 83.94 606 ASP A CA 1
ATOM 4581 C C . ASP A 1 606 ? -34.197 -15.109 68.825 1.00 83.94 606 ASP A C 1
ATOM 4583 O O . ASP A 1 606 ? -35.159 -14.966 68.061 1.00 83.94 606 ASP A O 1
ATOM 4587 N N . GLU A 1 607 ? -34.017 -16.229 69.526 1.00 70.88 607 GLU A N 1
ATOM 4588 C CA . GLU A 1 607 ? -34.912 -17.393 69.491 1.00 70.88 607 GLU A CA 1
ATOM 4589 C C . GLU A 1 607 ? -36.362 -17.060 69.902 1.00 70.88 607 GLU A C 1
ATOM 4591 O O . GLU A 1 607 ? -37.303 -17.701 69.435 1.00 70.88 607 GLU A O 1
ATOM 4596 N N . HIS A 1 608 ? -36.578 -16.018 70.713 1.00 71.38 608 HIS A N 1
ATOM 4597 C CA . HIS A 1 608 ? -37.911 -15.514 71.066 1.00 71.38 608 HIS A CA 1
ATOM 4598 C C . HIS A 1 608 ? -38.450 -14.543 70.000 1.00 71.38 608 HIS A C 1
ATOM 4600 O O . HIS A 1 608 ? -39.658 -14.303 69.901 1.00 71.38 608 HIS A O 1
ATOM 4606 N N . GLY A 1 609 ? -37.550 -14.001 69.180 1.00 72.44 609 GLY A N 1
ATOM 4607 C CA . GLY A 1 609 ? -37.808 -13.157 68.028 1.00 72.44 609 GLY A CA 1
ATOM 4608 C C . GLY A 1 609 ? -38.517 -13.893 66.888 1.00 72.44 609 GLY A C 1
ATOM 4609 O O . GLY A 1 609 ? -39.637 -13.542 66.499 1.00 72.44 609 GLY A O 1
ATOM 4610 N N . ILE A 1 610 ? -37.878 -14.919 66.328 1.00 81.44 610 ILE A N 1
ATOM 4611 C CA . ILE A 1 610 ? -38.419 -15.652 65.167 1.00 81.44 610 ILE A CA 1
ATOM 4612 C C . ILE A 1 610 ? -38.968 -17.013 65.592 1.00 81.44 610 ILE A C 1
ATOM 4614 O O . ILE A 1 610 ? -40.093 -17.347 65.197 1.00 81.44 610 ILE A O 1
ATOM 4618 N N . GLY A 1 611 ? -38.223 -17.738 66.430 1.00 83.25 611 GLY A N 1
ATOM 4619 C CA . GLY A 1 611 ? -38.593 -19.048 66.960 1.00 83.25 611 GLY A CA 1
ATOM 4620 C C . GLY A 1 611 ? -38.630 -20.121 65.877 1.00 83.25 611 GLY A C 1
ATOM 4621 O O . GLY A 1 611 ? -37.678 -20.278 65.117 1.00 83.25 611 GLY A O 1
ATOM 4622 N N . GLN A 1 612 ? -39.742 -20.857 65.801 1.00 89.56 612 GLN A N 1
ATOM 4623 C CA . GLN A 1 612 ? -39.943 -21.892 64.789 1.00 89.56 612 GLN A CA 1
ATOM 4624 C C . GLN A 1 612 ? -40.305 -21.288 63.421 1.00 89.56 612 GLN A C 1
ATOM 4626 O O . GLN A 1 612 ? -41.267 -20.519 63.306 1.00 89.56 612 GLN A O 1
ATOM 4631 N N . LEU A 1 613 ? -39.619 -21.723 62.362 1.00 90.69 613 LEU A N 1
ATOM 4632 C CA . LEU A 1 613 ? -39.997 -21.468 60.971 1.00 90.69 613 LEU A CA 1
ATOM 4633 C C . LEU A 1 613 ? -40.275 -22.797 60.260 1.00 90.69 613 LEU A C 1
ATOM 4635 O O . LEU A 1 613 ? -39.359 -23.561 59.969 1.00 90.69 613 LEU A O 1
ATOM 4639 N N . LYS A 1 614 ? -41.55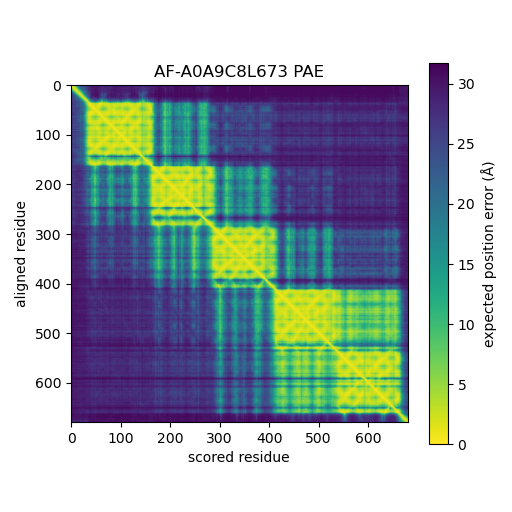4 -23.076 59.987 1.00 92.50 614 LYS A N 1
ATOM 4640 C CA . LYS A 1 614 ? -41.980 -24.329 59.343 1.00 92.50 614 LYS A CA 1
ATOM 4641 C C . LYS A 1 614 ? -41.405 -24.492 57.940 1.00 92.50 614 LYS A C 1
ATOM 4643 O O . LYS A 1 614 ? -41.130 -23.487 57.282 1.00 92.50 614 LYS A O 1
ATOM 4648 N N . ASP A 1 615 ? -41.273 -25.732 57.483 1.00 90.81 615 ASP A N 1
ATOM 4649 C CA . ASP A 1 615 ? -40.922 -26.003 56.085 1.00 90.81 615 ASP A CA 1
ATOM 4650 C C . ASP A 1 615 ? -41.914 -25.316 55.127 1.00 90.81 615 ASP A C 1
ATOM 4652 O O . ASP A 1 615 ? -43.128 -25.293 55.362 1.00 90.81 615 ASP A O 1
ATOM 4656 N N . GLY A 1 616 ? -41.384 -24.679 54.085 1.00 88.94 616 GLY A N 1
ATOM 4657 C CA . GLY A 1 616 ? -42.138 -23.884 53.116 1.00 88.94 616 GLY A CA 1
ATOM 4658 C C . GLY A 1 616 ? -42.674 -22.538 53.627 1.00 88.94 616 GLY A C 1
ATOM 4659 O O . GLY A 1 616 ? -43.298 -21.811 52.852 1.00 88.94 616 GLY A O 1
ATOM 4660 N N . ALA A 1 617 ? -42.464 -22.161 54.894 1.00 91.94 617 ALA A N 1
ATOM 4661 C CA . ALA A 1 617 ? -42.896 -20.859 55.404 1.00 91.94 617 ALA A CA 1
ATOM 4662 C C . ALA A 1 617 ? -41.870 -19.746 55.130 1.00 91.94 617 ALA A C 1
ATOM 4664 O O . ALA A 1 617 ? -40.664 -19.972 55.010 1.00 91.94 617 ALA A O 1
ATOM 4665 N N . SER A 1 618 ? -42.363 -18.508 55.061 1.00 90.25 618 SER A N 1
ATOM 4666 C CA . SER A 1 618 ? -41.545 -17.296 54.971 1.00 90.25 618 SER A CA 1
ATOM 4667 C C . SER A 1 618 ? -41.789 -16.383 56.167 1.00 90.25 618 SER A C 1
ATOM 4669 O O . SER A 1 618 ? -42.912 -16.277 56.668 1.00 90.25 618 SER A O 1
ATOM 4671 N N . ARG A 1 619 ? -40.748 -15.668 56.591 1.00 88.88 619 ARG A N 1
ATOM 4672 C CA . ARG A 1 619 ? -40.813 -14.594 57.584 1.00 88.88 619 ARG A CA 1
ATOM 4673 C C . ARG A 1 619 ? -40.235 -13.323 56.970 1.00 88.88 619 ARG A C 1
ATOM 4675 O O . ARG A 1 619 ? -39.180 -13.370 56.347 1.00 88.88 619 ARG A O 1
ATOM 4682 N N . GLN A 1 620 ? -40.915 -12.196 57.160 1.00 89.88 620 GLN A N 1
ATOM 4683 C CA . GLN A 1 620 ? -40.416 -10.880 56.764 1.00 89.88 620 GLN A CA 1
ATOM 4684 C C . GLN A 1 620 ? -40.310 -9.959 57.975 1.00 89.88 620 GLN A C 1
ATOM 4686 O O . GLN A 1 620 ? -41.222 -9.900 58.801 1.00 89.88 620 GLN A O 1
ATOM 4691 N N . LEU A 1 621 ? -39.195 -9.238 58.061 1.00 90.62 621 LEU A N 1
ATOM 4692 C CA . LEU A 1 621 ? -38.907 -8.249 59.094 1.00 90.62 621 LEU A CA 1
ATOM 4693 C C . LEU A 1 621 ? -38.587 -6.927 58.402 1.00 90.62 621 LEU A C 1
ATOM 4695 O O . LEU A 1 621 ? -37.590 -6.833 57.693 1.00 90.62 621 LEU A O 1
ATOM 4699 N N . ALA A 1 622 ? -39.433 -5.918 58.594 1.00 91.19 622 ALA A N 1
ATOM 4700 C CA . ALA A 1 622 ? -39.234 -4.583 58.040 1.00 91.19 622 ALA A CA 1
ATOM 4701 C C . ALA A 1 622 ? -39.036 -3.570 59.168 1.00 91.19 622 ALA A C 1
ATOM 4703 O O . ALA A 1 622 ? -39.837 -3.533 60.107 1.00 91.19 622 ALA A O 1
ATOM 4704 N N . PHE A 1 623 ? -37.989 -2.755 59.072 1.00 92.50 623 PHE A N 1
ATOM 4705 C CA . PHE A 1 623 ? -37.647 -1.764 60.088 1.00 92.50 623 PHE A CA 1
ATOM 4706 C C . PHE A 1 623 ? -37.053 -0.493 59.484 1.00 92.50 623 PHE A C 1
ATOM 4708 O O . PHE A 1 623 ? -36.378 -0.521 58.453 1.00 92.50 623 PHE A O 1
ATOM 4715 N N . GLU A 1 624 ? -37.337 0.621 60.146 1.00 94.75 624 GLU A N 1
ATOM 4716 C CA . GLU A 1 624 ? -36.856 1.953 59.817 1.00 94.75 624 GLU A CA 1
ATOM 4717 C C . GLU A 1 624 ? -35.479 2.202 60.428 1.00 94.75 624 GLU A C 1
ATOM 4719 O O . GLU A 1 624 ? -35.204 1.864 61.586 1.00 94.75 624 GLU A O 1
ATOM 4724 N N . VAL A 1 625 ? -34.625 2.841 59.638 1.00 95.12 625 VAL A N 1
ATOM 4725 C CA . VAL A 1 625 ? -33.277 3.248 60.013 1.00 95.12 625 VAL A CA 1
ATOM 4726 C C . VAL A 1 625 ? -33.073 4.701 59.612 1.00 95.12 625 VAL A C 1
ATOM 4728 O O . VAL A 1 625 ? -33.342 5.093 58.478 1.00 95.12 625 VAL A O 1
ATOM 4731 N N . GLN A 1 626 ? -32.579 5.496 60.552 1.00 95.69 626 GLN A N 1
ATOM 4732 C CA . GLN A 1 626 ? -32.244 6.899 60.372 1.00 95.69 626 GLN A CA 1
ATOM 4733 C C . GLN A 1 626 ? -30.793 7.024 59.907 1.00 95.69 626 GLN A C 1
ATOM 4735 O O . GLN A 1 626 ? -29.880 6.513 60.559 1.00 95.69 626 GLN A O 1
ATOM 4740 N N . ILE A 1 627 ? -30.576 7.762 58.819 1.00 95.69 627 ILE A N 1
ATOM 4741 C CA . ILE A 1 627 ? -29.241 8.156 58.360 1.00 95.69 627 ILE A CA 1
ATOM 4742 C C . ILE A 1 627 ? -28.827 9.410 59.123 1.00 95.69 627 ILE A C 1
ATOM 4744 O O . ILE A 1 627 ? -29.556 10.410 59.115 1.00 95.69 627 ILE A O 1
ATOM 4748 N N . ALA A 1 628 ? -27.666 9.392 59.779 1.00 93.69 628 ALA A N 1
ATOM 4749 C CA . ALA A 1 628 ? -27.192 10.555 60.516 1.00 93.69 628 ALA A CA 1
ATOM 4750 C C . ALA A 1 628 ? -27.020 11.776 59.584 1.00 93.69 628 ALA A C 1
ATOM 4752 O O . ALA A 1 628 ? -26.495 11.647 58.474 1.00 93.69 628 ALA A O 1
ATOM 4753 N N . PRO A 1 629 ? -27.359 12.999 60.034 1.00 92.94 629 PRO A N 1
ATOM 4754 C CA . PRO A 1 629 ? -27.072 14.228 59.286 1.00 92.94 629 PRO A CA 1
ATOM 4755 C C . PRO A 1 629 ? -25.580 14.439 58.974 1.00 92.94 629 PRO A C 1
ATOM 4757 O O . PRO A 1 629 ? -25.234 15.229 58.096 1.00 92.94 629 PRO A O 1
ATOM 4760 N N . SER A 1 630 ? -24.694 13.749 59.698 1.00 91.12 630 SER A N 1
ATOM 4761 C CA . SER A 1 630 ? -23.240 13.747 59.518 1.00 91.12 630 SER A CA 1
ATOM 4762 C C . SER A 1 630 ? -22.706 12.550 58.726 1.00 91.12 630 SER A C 1
ATOM 4764 O O . SER A 1 630 ? -21.489 12.443 58.597 1.00 91.12 630 SER A O 1
ATOM 4766 N N . ALA A 1 631 ? -23.572 11.667 58.210 1.00 91.75 631 ALA A N 1
ATOM 4767 C CA . ALA A 1 631 ? -23.150 10.426 57.567 1.00 91.75 631 ALA A CA 1
ATOM 4768 C C . ALA A 1 631 ? -22.153 10.665 56.422 1.00 91.75 631 ALA A C 1
ATOM 4770 O O . ALA A 1 631 ? -22.309 11.602 55.617 1.00 91.75 631 ALA A O 1
ATOM 4771 N N . ALA A 1 632 ? -21.127 9.816 56.334 1.00 90.94 632 ALA A N 1
ATOM 4772 C CA . ALA A 1 632 ? -20.186 9.857 55.217 1.00 90.94 632 ALA A CA 1
ATOM 4773 C C . ALA A 1 632 ? -20.929 9.716 53.871 1.00 90.94 632 ALA A C 1
ATOM 4775 O O . ALA A 1 632 ? -21.926 9.004 53.777 1.00 90.94 632 ALA A O 1
ATOM 4776 N N . LEU A 1 633 ? -20.470 10.416 52.826 1.00 87.94 633 LEU A N 1
ATOM 4777 C CA . LEU A 1 633 ? -21.037 10.250 51.480 1.00 87.94 633 LEU A CA 1
ATOM 4778 C C . LEU A 1 633 ? -20.532 8.953 50.845 1.00 87.94 633 LEU A C 1
ATOM 4780 O O . LEU A 1 633 ? -19.417 8.520 51.138 1.00 87.94 633 LEU A O 1
ATOM 4784 N N . GLY A 1 634 ? -21.321 8.396 49.930 1.00 83.50 634 GLY A N 1
ATOM 4785 C CA . GLY A 1 634 ? -20.999 7.160 49.218 1.00 83.50 634 GLY A CA 1
ATOM 4786 C C . GLY A 1 634 ? -21.830 5.971 49.694 1.00 83.50 634 GLY A C 1
ATOM 4787 O O . GLY A 1 634 ? -22.836 6.136 50.381 1.00 83.50 634 GLY A O 1
ATOM 4788 N N . THR A 1 635 ? -21.437 4.769 49.277 1.00 83.88 635 THR A N 1
ATOM 4789 C CA . THR A 1 635 ? -22.202 3.540 49.519 1.00 83.88 635 THR A CA 1
ATOM 4790 C C . THR A 1 635 ? -21.936 2.969 50.909 1.00 83.88 635 THR A C 1
ATOM 4792 O O . THR A 1 635 ? -20.792 2.671 51.255 1.00 83.88 635 THR A O 1
ATOM 4795 N N . HIS A 1 636 ? -23.004 2.752 51.672 1.00 85.94 636 HIS A N 1
ATOM 4796 C CA . HIS A 1 636 ? -22.991 2.070 52.966 1.00 85.94 636 HIS A CA 1
ATOM 4797 C C . HIS A 1 636 ? -23.701 0.726 52.853 1.00 85.94 636 HIS A C 1
ATOM 4799 O O . HIS A 1 636 ? -24.715 0.631 52.166 1.00 85.94 636 HIS A O 1
ATOM 4805 N N . TYR A 1 637 ? -23.188 -0.295 53.535 1.00 85.88 637 TYR A N 1
ATOM 4806 C CA . TYR A 1 637 ? -23.706 -1.663 53.486 1.00 85.88 637 TYR A CA 1
ATOM 4807 C C . TYR A 1 637 ? -24.324 -2.028 54.828 1.00 85.88 637 TYR A C 1
ATOM 4809 O O . TYR A 1 637 ? -23.636 -1.989 55.845 1.00 85.88 637 TYR A O 1
ATOM 4817 N N . ASN A 1 638 ? -25.609 -2.382 54.828 1.00 88.38 638 ASN A N 1
ATOM 4818 C CA . ASN A 1 638 ? -26.262 -2.944 56.003 1.00 88.38 638 ASN A CA 1
ATOM 4819 C C . ASN A 1 638 ? -26.394 -4.460 55.853 1.00 88.38 638 ASN A C 1
ATOM 4821 O O . ASN A 1 638 ? -27.076 -4.913 54.931 1.00 88.38 638 ASN A O 1
ATOM 4825 N N . ALA A 1 639 ? -25.764 -5.213 56.745 1.00 88.25 639 ALA A N 1
ATOM 4826 C CA . ALA A 1 639 ? -25.557 -6.649 56.613 1.00 88.25 639 ALA A CA 1
ATOM 4827 C C . ALA A 1 639 ? -26.429 -7.458 57.575 1.00 88.25 639 ALA A C 1
ATOM 4829 O O . ALA A 1 639 ? -26.471 -7.146 58.761 1.00 88.25 639 ALA A O 1
ATOM 4830 N N . VAL A 1 640 ? -27.058 -8.532 57.090 1.00 89.81 640 VAL A N 1
ATOM 4831 C CA . VAL A 1 640 ? -27.762 -9.512 57.927 1.00 89.81 640 VAL A CA 1
ATOM 4832 C C . VAL A 1 640 ? -27.060 -10.864 57.899 1.00 89.81 640 VAL A C 1
ATOM 4834 O O . VAL A 1 640 ? -26.616 -11.329 56.849 1.00 89.81 640 VAL A O 1
ATOM 4837 N N . GLN A 1 641 ? -27.008 -11.501 59.062 1.00 87.69 641 GLN A N 1
ATOM 4838 C CA . GLN A 1 641 ? -26.593 -12.886 59.257 1.00 87.69 641 GLN A CA 1
ATOM 4839 C C . GLN A 1 641 ? -27.672 -13.632 60.043 1.00 87.69 641 GLN A C 1
ATOM 4841 O O . GLN A 1 641 ? -28.424 -13.023 60.810 1.00 87.69 641 GLN A O 1
ATOM 4846 N N . GLY A 1 642 ? -27.747 -14.948 59.862 1.00 87.25 642 GLY A N 1
ATOM 4847 C CA . GLY A 1 642 ? -28.714 -15.787 60.556 1.00 87.25 642 GLY A CA 1
ATOM 4848 C C . GLY A 1 642 ? -28.152 -17.121 61.010 1.00 87.25 642 GLY A C 1
ATOM 4849 O O . GLY A 1 642 ? -27.089 -17.539 60.561 1.00 87.25 642 GLY A O 1
ATOM 4850 N N . SER A 1 643 ? -28.890 -17.772 61.903 1.00 86.44 643 SER A N 1
ATOM 4851 C CA . SER A 1 643 ? -28.625 -19.130 62.379 1.00 86.44 643 SER A CA 1
ATOM 4852 C C . SER A 1 643 ? -29.933 -19.841 62.739 1.00 86.44 643 SER A C 1
ATOM 4854 O O . SER A 1 643 ? -30.975 -19.200 62.922 1.00 86.44 643 SER A O 1
ATOM 4856 N N . SER A 1 644 ? -29.896 -21.172 62.828 1.00 86.81 644 SER A N 1
ATOM 4857 C CA . SER A 1 644 ? -31.038 -21.997 63.247 1.00 86.81 644 SER A CA 1
ATOM 4858 C C . SER A 1 644 ? -30.603 -23.317 63.889 1.00 86.81 644 SER A C 1
ATOM 4860 O O . SER A 1 644 ? -29.440 -23.705 63.809 1.00 86.81 644 SER A O 1
ATOM 4862 N N . THR A 1 645 ? -31.560 -24.051 64.459 1.00 84.06 645 THR A N 1
ATOM 4863 C CA . THR A 1 645 ? -31.400 -25.450 64.877 1.00 84.06 645 THR A CA 1
ATOM 4864 C C . THR A 1 645 ? -32.347 -26.356 64.067 1.00 84.06 645 THR A C 1
ATOM 4866 O O . THR A 1 645 ? -33.565 -26.210 64.193 1.00 84.06 645 THR A O 1
ATOM 4869 N N . PRO A 1 646 ? -31.855 -27.335 63.277 1.00 79.00 646 PRO A N 1
ATOM 4870 C CA . PRO A 1 646 ? -30.465 -27.524 62.840 1.00 79.00 646 PRO A CA 1
ATOM 4871 C C . PRO A 1 646 ? -29.928 -26.320 62.048 1.00 79.00 646 PRO A C 1
ATOM 4873 O O . PRO A 1 646 ? -30.711 -25.532 61.519 1.00 79.00 646 PRO A O 1
ATOM 4876 N N . ASP A 1 647 ? -28.602 -26.185 61.968 1.00 79.62 647 ASP A N 1
ATOM 4877 C CA . ASP A 1 647 ? -27.924 -25.030 61.357 1.00 79.62 647 ASP A CA 1
ATOM 4878 C C . ASP A 1 647 ? -27.976 -25.090 59.823 1.00 79.62 647 ASP A C 1
ATOM 4880 O O . ASP A 1 647 ? -27.081 -25.620 59.164 1.00 79.62 647 ASP A O 1
ATOM 4884 N N . TYR A 1 648 ? -29.094 -24.618 59.269 1.00 76.25 648 TYR A N 1
ATOM 4885 C CA . TYR A 1 648 ? -29.377 -24.578 57.830 1.00 76.25 648 TYR A CA 1
ATOM 4886 C C . TYR A 1 648 ? -29.602 -23.165 57.304 1.00 76.25 648 TYR A C 1
ATOM 4888 O O . TYR A 1 648 ? -29.552 -22.961 56.093 1.00 76.25 648 TYR A O 1
ATOM 4896 N N . VAL A 1 649 ? -29.837 -22.184 58.180 1.00 70.44 649 VAL A N 1
ATOM 4897 C CA . VAL A 1 649 ? -29.778 -20.779 57.777 1.00 70.44 649 VAL A CA 1
ATOM 4898 C C . VAL A 1 649 ? -28.315 -20.475 57.457 1.00 70.44 649 VAL A C 1
ATOM 4900 O O . VAL A 1 649 ? -27.475 -20.571 58.349 1.00 70.44 649 VAL A O 1
ATOM 4903 N N . PRO A 1 650 ? -27.971 -20.150 56.201 1.00 62.72 650 PRO A N 1
ATOM 4904 C CA . PRO A 1 650 ? -26.583 -19.930 55.842 1.00 62.72 650 PRO A CA 1
ATOM 4905 C C . PRO A 1 650 ? -26.007 -18.768 56.660 1.00 62.72 650 PRO A C 1
ATOM 4907 O O . PRO A 1 650 ? -26.584 -17.683 56.695 1.00 62.72 650 PRO A O 1
ATOM 4910 N N . ALA A 1 651 ? -24.808 -18.959 57.220 1.00 54.09 651 ALA A N 1
ATOM 4911 C CA . ALA A 1 651 ? -24.010 -17.899 57.854 1.00 54.09 651 ALA A CA 1
ATOM 4912 C C . ALA A 1 651 ? -23.542 -16.809 56.860 1.00 54.09 651 ALA A C 1
ATOM 4914 O O . ALA A 1 651 ? -22.723 -15.953 57.194 1.00 54.09 651 ALA A O 1
ATOM 4915 N N . VAL A 1 652 ? -24.011 -16.868 55.610 1.00 52.62 652 VAL A N 1
ATOM 4916 C CA . VAL A 1 652 ? -23.633 -15.961 54.534 1.00 52.62 652 VAL A CA 1
ATOM 4917 C C . VAL A 1 652 ? -24.315 -14.617 54.753 1.00 52.62 652 VAL A C 1
ATOM 4919 O O . VAL A 1 652 ? -25.538 -14.510 54.789 1.00 52.62 652 VAL A O 1
ATOM 4922 N N . GLU A 1 653 ? -23.477 -13.595 54.861 1.00 66.75 653 GLU A N 1
ATOM 4923 C CA . GLU A 1 653 ? -23.845 -12.191 54.953 1.00 66.75 653 GLU A CA 1
ATOM 4924 C C . GLU A 1 653 ? -24.595 -11.760 53.683 1.00 66.75 653 GLU A C 1
ATOM 4926 O O . GLU A 1 653 ? -24.037 -11.798 52.583 1.00 66.75 653 GLU A O 1
ATOM 4931 N N . ASP A 1 654 ? -25.864 -11.359 53.809 1.00 76.69 654 ASP A N 1
ATOM 4932 C CA . ASP A 1 654 ? -26.518 -10.581 52.757 1.00 76.69 654 ASP A CA 1
ATOM 4933 C C . ASP A 1 654 ? -26.565 -9.115 53.172 1.00 76.69 654 ASP A C 1
ATOM 4935 O O . ASP A 1 654 ? -27.068 -8.774 54.241 1.00 76.69 654 ASP A O 1
ATOM 4939 N N . ALA A 1 655 ? -26.055 -8.231 52.320 1.00 78.69 655 ALA A N 1
ATOM 4940 C CA . ALA A 1 655 ? -25.965 -6.812 52.631 1.00 78.69 655 ALA A CA 1
ATOM 4941 C C . ALA A 1 655 ? -26.775 -5.976 51.648 1.00 78.69 655 ALA A C 1
ATOM 4943 O O . ALA A 1 655 ? -26.620 -6.118 50.438 1.00 78.69 655 ALA A O 1
ATOM 4944 N N . ALA A 1 656 ? -27.655 -5.110 52.140 1.00 82.94 656 ALA A N 1
ATOM 4945 C CA . ALA A 1 656 ? -28.385 -4.159 51.307 1.00 82.94 656 ALA A CA 1
ATOM 4946 C C . ALA A 1 656 ? -27.617 -2.826 51.268 1.00 82.94 656 ALA A C 1
ATOM 4948 O O . ALA A 1 656 ? -27.495 -2.189 52.320 1.00 82.94 656 ALA A O 1
ATOM 4949 N N . PRO A 1 657 ? -27.073 -2.409 50.107 1.00 84.56 657 PRO A N 1
ATOM 4950 C CA . PRO A 1 657 ? -26.369 -1.141 49.998 1.00 84.56 657 PRO A CA 1
ATOM 4951 C C . PRO A 1 657 ? -27.326 0.041 49.835 1.00 84.56 657 PRO A C 1
ATOM 4953 O O . PRO A 1 657 ? -28.373 -0.074 49.198 1.00 84.56 657 PRO A O 1
ATOM 4956 N N . VAL A 1 658 ? -26.911 1.203 50.331 1.00 87.44 658 VAL A N 1
ATOM 4957 C CA . VAL A 1 658 ? -27.540 2.498 50.044 1.00 87.44 658 VAL A CA 1
ATOM 4958 C C . VAL A 1 658 ? -26.465 3.554 49.795 1.00 87.44 658 VAL A C 1
ATOM 4960 O O . VAL A 1 658 ? -25.481 3.644 50.532 1.00 87.44 658 VAL A O 1
ATOM 4963 N N . GLU A 1 659 ? -26.623 4.349 48.741 1.00 86.69 659 GLU A N 1
ATOM 4964 C CA . GLU A 1 659 ? -25.766 5.491 48.437 1.00 86.69 659 GLU A CA 1
ATOM 4965 C C . GLU A 1 659 ? -26.266 6.741 49.171 1.00 86.69 659 GLU A C 1
ATOM 4967 O O . GLU A 1 659 ? -27.369 7.235 48.922 1.00 86.69 659 GLU A O 1
ATOM 4972 N N . VAL A 1 660 ? -25.435 7.271 50.072 1.00 89.44 660 VAL A N 1
ATOM 4973 C CA . VAL A 1 660 ? -25.721 8.498 50.817 1.00 89.44 660 VAL A CA 1
ATOM 4974 C C . VAL A 1 660 ? -25.179 9.703 50.060 1.00 89.44 660 VAL A C 1
ATOM 4976 O O . VAL A 1 660 ? -23.967 9.841 49.853 1.00 89.44 660 VAL A O 1
ATOM 4979 N N . LYS A 1 661 ? -26.082 10.612 49.691 1.00 88.25 661 LYS A N 1
ATOM 4980 C CA . LYS A 1 661 ? -25.778 11.859 48.984 1.00 88.25 661 LYS A CA 1
ATOM 4981 C C . LYS A 1 661 ? -25.933 13.074 49.899 1.00 88.25 661 LYS A C 1
ATOM 4983 O O . LYS A 1 661 ? -26.599 13.045 50.935 1.00 88.25 661 LYS A O 1
ATOM 4988 N N . ALA A 1 662 ? -25.274 14.168 49.526 1.00 83.06 662 ALA A N 1
ATOM 4989 C CA . ALA A 1 662 ? -25.388 15.424 50.254 1.00 83.06 662 ALA A CA 1
ATOM 4990 C C . ALA A 1 662 ? -26.765 16.048 50.011 1.00 83.06 662 ALA A C 1
ATOM 4992 O O . ALA A 1 662 ? -27.221 16.134 48.872 1.00 83.06 662 ALA A O 1
ATOM 4993 N N . SER A 1 663 ? -27.400 16.543 51.069 1.00 73.50 663 SER A N 1
ATOM 4994 C CA . SER A 1 663 ? -28.606 17.357 50.956 1.00 73.50 663 SER A CA 1
ATOM 4995 C C . SER A 1 663 ? -28.233 18.674 50.261 1.00 73.50 663 SER A C 1
ATOM 4997 O O . SER A 1 663 ? -27.497 19.486 50.822 1.00 73.50 663 SER A O 1
ATOM 4999 N N . ILE A 1 664 ? -28.686 18.889 49.022 1.00 56.16 664 ILE A N 1
ATOM 5000 C CA . ILE A 1 664 ? -28.505 20.176 48.338 1.00 56.16 664 ILE A CA 1
ATOM 5001 C C . ILE A 1 664 ? -29.523 21.146 48.936 1.00 56.16 664 ILE A C 1
ATOM 5003 O O . ILE A 1 664 ? -30.701 21.111 48.584 1.00 56.16 664 ILE A O 1
ATOM 5007 N N . SER A 1 665 ? -29.085 22.029 49.833 1.00 49.00 665 SER A N 1
ATOM 5008 C CA . SER A 1 665 ? -29.843 23.246 50.102 1.00 49.00 665 SER A CA 1
ATOM 5009 C C . SER A 1 665 ? -29.546 24.242 48.981 1.00 49.00 665 SER A C 1
ATOM 5011 O O . SER A 1 665 ? -28.435 24.753 48.845 1.00 49.00 665 SER A O 1
ATOM 5013 N N . LEU A 1 666 ? -30.539 24.517 48.135 1.00 42.16 666 LEU A N 1
ATOM 5014 C CA . LEU A 1 666 ? -30.513 25.749 47.353 1.00 42.16 666 LEU A CA 1
ATOM 5015 C C . LEU A 1 666 ? -30.582 26.905 48.365 1.00 42.16 666 LEU A C 1
ATOM 5017 O O . LEU A 1 666 ? -31.500 26.902 49.189 1.00 42.16 666 LEU A O 1
ATOM 5021 N N . PRO A 1 667 ? -29.641 27.867 48.369 1.00 42.84 667 PRO A N 1
ATOM 5022 C CA . PRO A 1 667 ? -29.777 29.022 49.238 1.00 42.84 667 PRO A CA 1
ATOM 5023 C C . PRO A 1 667 ? -31.044 29.777 48.833 1.00 42.84 667 PRO A C 1
ATOM 5025 O O . PRO A 1 667 ? -31.230 30.106 47.657 1.00 42.84 667 PRO A O 1
ATOM 5028 N N . GLU A 1 668 ? -31.920 30.035 49.805 1.00 44.91 668 GLU A N 1
ATOM 5029 C CA . GLU A 1 668 ? -33.031 30.966 49.638 1.00 44.91 668 GLU A CA 1
ATOM 5030 C C . GLU A 1 668 ? -32.499 32.253 49.004 1.00 44.91 668 GLU A C 1
ATOM 5032 O O . GLU A 1 668 ? -31.509 32.839 49.450 1.00 44.91 668 GLU A O 1
ATOM 5037 N N . SER A 1 669 ? -33.129 32.671 47.910 1.00 40.72 669 SER A N 1
ATOM 5038 C CA . SER A 1 669 ? -32.754 33.878 47.189 1.00 40.72 669 SER A CA 1
ATOM 5039 C C . SER A 1 669 ? -32.921 35.092 48.107 1.00 40.72 669 SER A C 1
ATOM 5041 O O . SER A 1 669 ? -34.034 35.558 48.343 1.00 40.72 669 SER A O 1
ATOM 5043 N N . VAL A 1 670 ? -31.814 35.625 48.625 1.00 41.22 670 VAL A N 1
ATOM 5044 C CA . VAL A 1 670 ? -31.810 36.893 49.360 1.00 41.22 670 VAL A CA 1
ATOM 5045 C C . VAL A 1 670 ? -32.006 38.028 48.352 1.00 41.22 670 VAL A C 1
ATOM 5047 O O . VAL A 1 670 ? -31.076 38.422 47.649 1.00 41.22 670 VAL A O 1
ATOM 5050 N N . PHE A 1 671 ? -33.219 38.576 48.274 1.00 41.53 671 PHE A N 1
ATOM 5051 C CA . PHE A 1 671 ? -33.463 39.853 47.602 1.00 41.53 671 PHE A CA 1
ATOM 5052 C C . PHE A 1 671 ? -32.904 40.993 48.466 1.00 41.53 671 PHE A C 1
ATOM 5054 O O . PHE A 1 671 ? -33.499 41.370 49.474 1.00 41.53 671 PHE A O 1
ATOM 5061 N N . LEU A 1 672 ? -31.768 41.570 48.066 1.00 39.44 672 LEU A N 1
ATOM 5062 C CA . LEU A 1 672 ? -31.301 42.857 48.590 1.00 39.44 672 LEU A CA 1
ATOM 5063 C C . LEU A 1 672 ? -31.957 44.000 47.790 1.00 39.44 672 LEU A C 1
ATOM 5065 O O . LEU A 1 672 ? -31.768 44.063 46.573 1.00 39.44 672 LEU A O 1
ATOM 5069 N N . PRO A 1 673 ? -32.702 44.929 48.419 1.00 40.94 673 PRO A N 1
ATOM 5070 C CA . PRO A 1 673 ? -33.214 46.105 47.727 1.00 40.94 673 PRO A CA 1
ATOM 5071 C C . PRO A 1 673 ? -32.070 47.081 47.412 1.00 40.94 673 PRO A C 1
ATOM 5073 O O . PRO A 1 673 ? -31.383 47.583 48.303 1.00 40.94 673 PRO A O 1
ATOM 5076 N N . LEU A 1 674 ? -31.881 47.371 46.124 1.00 34.75 674 LEU A N 1
ATOM 5077 C CA . LEU A 1 674 ? -30.937 48.370 45.631 1.00 34.75 674 LEU A CA 1
ATOM 5078 C C . LEU A 1 674 ? -31.486 49.780 45.929 1.00 34.75 674 LEU A C 1
ATOM 5080 O O . LEU A 1 674 ? -32.396 50.256 45.251 1.00 34.75 674 LEU A O 1
ATOM 5084 N N . ILE A 1 675 ? -30.949 50.467 46.940 1.00 45.81 675 ILE A N 1
ATOM 5085 C CA . ILE A 1 675 ? -31.228 51.894 47.163 1.00 45.81 675 ILE A CA 1
ATOM 5086 C C . ILE A 1 675 ? -30.242 52.712 46.322 1.00 45.81 675 ILE A C 1
ATOM 5088 O O . ILE A 1 675 ? -29.093 52.917 46.710 1.00 45.81 675 ILE A O 1
ATOM 5092 N N . LEU A 1 676 ? -30.701 53.216 45.176 1.00 39.88 676 LEU A N 1
ATOM 5093 C CA . LEU A 1 676 ? -29.999 54.255 44.421 1.00 39.88 676 LEU A CA 1
ATOM 5094 C C . LEU A 1 676 ? -30.175 55.601 45.140 1.00 39.88 676 LEU A C 1
ATOM 5096 O O . LEU A 1 676 ? -31.240 56.214 45.075 1.00 39.88 676 LEU A O 1
ATOM 5100 N N . ARG A 1 677 ? -29.128 56.086 45.819 1.00 43.44 677 ARG A N 1
ATOM 5101 C CA . ARG A 1 677 ? -29.035 57.501 46.208 1.00 43.44 677 ARG A CA 1
ATOM 5102 C C . ARG A 1 677 ? -28.378 58.283 45.076 1.00 43.44 677 ARG A C 1
ATOM 5104 O O . ARG A 1 677 ? -27.211 58.079 44.767 1.00 43.44 677 ARG A O 1
ATOM 5111 N N . ASN A 1 678 ? -29.158 59.169 44.470 1.00 41.03 678 ASN A N 1
ATOM 5112 C CA . ASN A 1 678 ? -28.725 60.094 43.432 1.00 41.03 678 ASN A CA 1
ATOM 5113 C C . ASN A 1 678 ? -27.954 61.251 44.094 1.00 41.03 678 ASN A C 1
ATOM 5115 O O . ASN A 1 678 ? -28.525 61.978 44.907 1.00 41.03 678 ASN A O 1
ATOM 5119 N N . SER A 1 679 ? -26.665 61.398 43.793 1.00 47.78 679 SER A N 1
ATOM 5120 C CA . SER A 1 679 ? -25.841 62.516 44.259 1.00 47.78 679 SER A CA 1
ATOM 5121 C C . SER A 1 679 ? -25.989 63.715 43.318 1.00 47.78 679 SER A C 1
ATOM 5123 O O . SER A 1 679 ? -25.583 63.642 42.156 1.00 47.78 679 SER A O 1
ATOM 5125 N N . ARG A 1 680 ? -26.531 64.819 43.836 1.00 41.38 680 ARG A N 1
ATOM 5126 C CA . ARG A 1 680 ? -26.120 66.174 43.453 1.00 41.38 680 ARG A CA 1
ATOM 5127 C C . ARG A 1 680 ? -25.462 66.829 44.650 1.00 41.38 680 ARG A C 1
ATOM 5129 O O . ARG A 1 680 ? -25.965 66.581 45.770 1.00 41.38 680 ARG A O 1
#

pLDDT: mean 81.53, std 16.25, range [25.89, 97.69]

Sequence (680 aa):
MGGFVYTAVSAETYMAAPICIESIDPTAQVEVVKEIIELKKKATPEAVPPLGTVQYEISLKNRDSAPVTGIVVTDTLPRISGHDFTFVEMVAGNPMPDEIVGRQVIWRDLTVPGGETLRLRFYVRVSPLYGLALNHVDAWCPRSQVIEPEDPWDVKAPVDVLPGVLVEKTVYPTATTVGTYVVYTITVHNQSDNDLENVRITDTLPAGFFYRARVAGPIPIQTNPPAWRLAVKKGKIEEIVFQAGIRSCNITSGTHYNTVDGYSSSALVPGLINAAPLYVAVEEALPCVSFSASVFPTQTTNGGVVTYTIDLHNYSEENFDSVLVTHTLPAGFSFLQDLSVGPELLAASPQVVWRLNRLYSGQGQAFVFRARAGFEIGSGVYSSTVEGTSASIGIPRLDPVAPVAVTASHAPGVFLSQSVVPDQVEAGGVVVYTITLKNQLDTGLQHVSITDTLPSGFRYLQTLSGPNPSLNGSKSQAVWHLNQLAVGESKIFGFSAYVGCSLPTGVYSSALEGHSPSVLIAGQEEAAPVHVDASGAPCVDLYKTVSTHEALRGDIIVYTITLHNQSGIDLQDVCLTDTLPADFSFVGMLHFGSIPVITTPHVIWDEHGIGQLKDGASRQLAFEVQIAPSAALGTHYNAVQGSSTPDYVPAVEDAAPVEVKASISLPESVFLPLILRNSR